Protein AF-A0A2C9CTG4-F1 (afdb_monomer_lite)

Structure (mmCIF, N/CA/C/O backbone):
data_AF-A0A2C9CTG4-F1
#
_entry.id   AF-A0A2C9CTG4-F1
#
loop_
_atom_site.group_PDB
_atom_site.id
_atom_site.type_symbol
_atom_site.label_atom_id
_atom_site.label_alt_id
_atom_site.label_comp_id
_atom_site.label_asym_id
_atom_site.label_entity_id
_atom_site.label_seq_id
_atom_site.pdbx_PDB_ins_code
_atom_site.Cartn_x
_atom_site.Cartn_y
_atom_site.Cartn_z
_atom_site.occupancy
_atom_site.B_iso_or_equiv
_atom_site.auth_seq_id
_atom_site.auth_comp_id
_atom_site.auth_asym_id
_atom_site.auth_atom_id
_atom_site.pdbx_PDB_model_num
ATOM 1 N N . MET A 1 1 ? -47.496 6.057 31.113 1.00 40.41 1 MET A N 1
ATOM 2 C CA . MET A 1 1 ? -46.138 5.799 31.647 1.00 40.41 1 MET A CA 1
ATOM 3 C C . MET A 1 1 ? -45.351 7.096 31.552 1.00 40.41 1 MET A C 1
ATOM 5 O O . MET A 1 1 ? -45.322 7.675 30.476 1.00 40.41 1 MET A O 1
ATOM 9 N N . SER A 1 2 ? -44.813 7.614 32.658 1.00 33.25 2 SER A N 1
ATOM 10 C CA . SER A 1 2 ? -44.118 8.910 32.681 1.00 33.25 2 SER A CA 1
ATOM 11 C C . SER A 1 2 ? -42.646 8.763 32.295 1.00 33.25 2 SER A C 1
ATOM 13 O O . SER A 1 2 ? -41.906 8.052 32.975 1.00 33.25 2 SER A O 1
ATOM 15 N N . LEU A 1 3 ? -42.213 9.478 31.256 1.00 40.66 3 LEU A N 1
ATOM 16 C CA . LEU A 1 3 ? -40.798 9.606 30.904 1.00 40.66 3 LEU A CA 1
ATOM 17 C C . LEU A 1 3 ? -40.049 10.313 32.045 1.00 40.66 3 LEU A C 1
ATOM 19 O O . LEU A 1 3 ? -40.333 11.468 32.363 1.00 40.66 3 LEU A O 1
ATOM 23 N N . LEU A 1 4 ? -39.099 9.617 32.673 1.00 35.50 4 LEU A N 1
ATOM 24 C CA . LEU A 1 4 ? -38.221 10.208 33.682 1.00 35.50 4 LEU A CA 1
ATOM 25 C C . LEU A 1 4 ? -37.173 11.097 32.991 1.00 35.50 4 LEU A C 1
ATOM 27 O O . LEU A 1 4 ? -36.442 10.606 32.128 1.00 35.50 4 LEU A O 1
ATOM 31 N N . PRO A 1 5 ? -37.039 12.382 33.366 1.00 46.50 5 PRO A N 1
ATOM 32 C CA . PRO A 1 5 ? -36.045 13.251 32.757 1.00 46.50 5 PRO A CA 1
ATOM 33 C C . PRO A 1 5 ? -34.638 12.833 33.197 1.00 46.50 5 PRO A C 1
ATOM 35 O O . PRO A 1 5 ? -34.309 12.875 34.387 1.00 46.50 5 PRO A O 1
ATOM 38 N N . TRP A 1 6 ? -33.792 12.480 32.225 1.00 39.22 6 TRP A N 1
ATOM 39 C CA . TRP A 1 6 ? -32.362 12.223 32.412 1.00 39.22 6 TRP A CA 1
ATOM 40 C C . TRP A 1 6 ? -31.655 13.481 32.943 1.00 39.22 6 TRP A C 1
ATOM 42 O O . TRP A 1 6 ? -31.149 14.325 32.201 1.00 39.22 6 TRP A O 1
ATOM 52 N N . ARG A 1 7 ? -31.625 13.626 34.272 1.00 39.03 7 ARG A N 1
ATOM 53 C CA . ARG A 1 7 ? -30.892 14.700 34.943 1.00 39.03 7 ARG A CA 1
ATOM 54 C C . ARG A 1 7 ? -29.397 14.506 34.717 1.00 39.03 7 ARG A C 1
ATOM 56 O O . ARG A 1 7 ? -28.768 13.689 35.389 1.00 39.03 7 ARG A O 1
ATOM 63 N N . TRP A 1 8 ? -28.821 15.340 33.853 1.00 38.59 8 TRP A N 1
ATOM 64 C CA . TRP A 1 8 ? -27.383 15.590 33.817 1.00 38.59 8 TRP A CA 1
ATOM 65 C C . TRP A 1 8 ? -26.905 15.927 35.236 1.00 38.59 8 TRP A C 1
ATOM 67 O O . TRP A 1 8 ? -27.147 17.026 35.747 1.00 38.59 8 TRP A O 1
ATOM 77 N N . LYS A 1 9 ? -26.234 14.978 35.901 1.00 42.28 9 LYS A N 1
ATOM 78 C CA . LYS A 1 9 ? -25.561 15.247 37.175 1.00 42.28 9 LYS A CA 1
ATOM 79 C C . LYS A 1 9 ? -24.515 16.322 36.895 1.00 42.28 9 LYS A C 1
ATOM 81 O O . LYS A 1 9 ? -23.554 16.057 36.175 1.00 42.28 9 LYS A O 1
ATOM 86 N N . LYS A 1 10 ? -24.708 17.531 37.445 1.00 44.84 10 LYS A N 1
ATOM 87 C CA . LYS A 1 10 ? -23.722 18.624 37.389 1.00 44.84 10 LYS A CA 1
ATOM 88 C C . LYS A 1 10 ? -22.350 18.037 37.727 1.00 44.84 10 LYS A C 1
ATOM 90 O O . LYS A 1 10 ? -22.152 17.609 38.865 1.00 44.84 10 LYS A O 1
ATOM 95 N N . ARG A 1 11 ? -21.432 17.995 36.748 1.00 48.69 11 ARG A N 1
ATOM 96 C CA . ARG A 1 11 ? -20.043 17.568 36.976 1.00 48.69 11 ARG A CA 1
ATOM 97 C C . ARG A 1 11 ? -19.527 18.363 38.175 1.00 48.69 11 ARG A C 1
ATOM 99 O O . ARG A 1 11 ? -19.516 19.595 38.127 1.00 48.69 11 ARG A O 1
ATOM 106 N N . ARG A 1 12 ? -19.146 17.675 39.260 1.00 49.97 12 ARG A N 1
ATOM 107 C CA . ARG A 1 12 ? -18.411 18.319 40.355 1.00 49.97 12 ARG A CA 1
ATOM 108 C C . ARG A 1 12 ? -17.202 18.999 39.714 1.00 49.97 12 ARG A C 1
ATOM 110 O O . ARG A 1 12 ? -16.511 18.364 38.920 1.00 49.97 12 ARG A O 1
ATOM 117 N N . LYS A 1 13 ? -16.967 20.275 40.031 1.00 46.38 13 LYS A N 1
ATOM 118 C CA . LYS A 1 13 ? -15.701 20.932 39.696 1.00 46.38 13 LYS A CA 1
ATOM 119 C C . LYS A 1 13 ? -14.614 20.200 40.479 1.00 46.38 13 LYS A C 1
ATOM 121 O O . LYS A 1 13 ? -14.443 20.457 41.667 1.00 46.38 13 LYS A O 1
ATOM 126 N N . ILE A 1 14 ? -13.958 19.243 39.830 1.00 61.31 14 ILE A N 1
ATOM 127 C CA . ILE A 1 14 ? -12.713 18.661 40.322 1.00 61.31 14 ILE A CA 1
ATOM 128 C C . ILE A 1 14 ? -11.736 19.837 40.390 1.00 61.31 14 ILE A C 1
ATOM 130 O O . ILE A 1 14 ? -11.617 20.587 39.416 1.00 61.31 14 ILE A O 1
ATOM 134 N N . ALA A 1 15 ? -11.140 20.073 41.559 1.00 65.50 15 ALA A N 1
ATOM 135 C CA . ALA A 1 15 ? -10.095 21.083 41.679 1.00 65.50 15 ALA A CA 1
ATOM 136 C C . ALA A 1 15 ? -8.967 20.706 40.704 1.00 65.50 15 ALA A C 1
ATOM 138 O O . ALA A 1 15 ? -8.673 19.515 40.602 1.00 65.50 15 ALA A O 1
ATOM 139 N N . PRO A 1 16 ? -8.377 21.659 39.960 1.00 64.38 16 PRO A N 1
ATOM 140 C CA . PRO A 1 16 ? -7.295 21.329 39.043 1.00 64.38 16 PRO A CA 1
ATOM 141 C C . PRO A 1 16 ? -6.195 20.616 39.830 1.00 64.38 16 PRO A C 1
ATOM 143 O O . PRO A 1 16 ? -5.736 21.137 40.850 1.00 64.38 16 PRO A O 1
ATOM 146 N N . GLU A 1 17 ? -5.819 19.417 39.385 1.00 63.41 17 GLU A N 1
ATOM 147 C CA . GLU A 1 17 ? -4.701 18.700 39.989 1.00 63.41 17 GLU A CA 1
ATOM 148 C C . GLU A 1 17 ? -3.458 19.599 39.948 1.00 63.41 17 GLU A C 1
ATOM 150 O O . GLU A 1 17 ? -3.267 20.334 38.968 1.00 63.41 17 GLU A O 1
ATOM 155 N N . PRO A 1 18 ? -2.628 19.599 41.006 1.00 67.44 18 PRO A N 1
ATOM 156 C CA . PRO A 1 18 ? -1.408 20.386 41.008 1.00 67.44 18 PRO A CA 1
ATOM 157 C C . PRO A 1 18 ? -0.566 19.959 39.807 1.00 67.44 18 PRO A C 1
ATOM 159 O O . PRO A 1 18 ? -0.200 18.791 39.686 1.00 67.44 18 PRO A O 1
ATOM 162 N N . VAL A 1 19 ? -0.281 20.904 38.907 1.00 62.91 19 VAL A N 1
ATOM 163 C CA . VAL A 1 19 ? 0.524 20.638 37.714 1.00 62.91 19 VAL A CA 1
ATOM 164 C C . VAL A 1 19 ? 1.928 20.276 38.180 1.00 62.91 19 VAL A C 1
ATOM 166 O O . VAL A 1 19 ? 2.733 21.155 38.490 1.00 62.91 19 VAL A O 1
ATOM 169 N N . ILE A 1 20 ? 2.208 18.974 38.245 1.00 59.56 20 ILE A N 1
ATOM 170 C CA . ILE A 1 20 ? 3.544 18.444 38.491 1.00 59.56 20 ILE A CA 1
ATOM 171 C C . ILE A 1 20 ? 4.404 18.935 37.330 1.00 59.56 20 ILE A C 1
ATOM 173 O O . ILE A 1 20 ? 4.297 18.439 36.207 1.00 59.56 20 ILE A O 1
ATOM 177 N N . GLN A 1 21 ? 5.220 19.957 37.585 1.00 64.69 21 GLN A N 1
ATOM 178 C CA . GLN A 1 21 ? 6.187 20.427 36.607 1.00 64.69 21 GLN A CA 1
ATOM 179 C C . GLN A 1 21 ? 7.148 19.272 36.338 1.00 64.69 21 GLN A C 1
ATOM 181 O O . GLN A 1 21 ? 7.875 18.840 37.233 1.00 64.69 21 GLN A O 1
ATOM 186 N N . ALA A 1 22 ? 7.118 18.748 35.111 1.00 69.00 22 ALA A N 1
ATOM 187 C CA . ALA A 1 22 ? 8.096 17.764 34.681 1.00 69.00 22 ALA A CA 1
ATOM 188 C C . ALA A 1 22 ? 9.504 18.350 34.897 1.00 69.00 22 ALA A C 1
ATOM 190 O O . ALA A 1 22 ? 9.705 19.536 34.607 1.00 69.00 22 ALA A O 1
ATOM 191 N N . PRO A 1 23 ? 10.468 17.564 35.412 1.00 80.50 23 PRO A N 1
ATOM 192 C CA . PRO A 1 23 ? 11.815 18.062 35.653 1.00 80.50 23 PRO A CA 1
ATOM 193 C C . PRO A 1 23 ? 12.396 18.639 34.360 1.00 80.50 23 PRO A C 1
ATOM 195 O O . PRO A 1 23 ? 12.189 18.089 33.276 1.00 80.50 23 PRO A O 1
ATOM 198 N N . ALA A 1 24 ? 13.114 19.756 34.474 1.00 83.00 24 ALA A N 1
ATOM 199 C CA . ALA A 1 24 ? 13.722 20.428 33.333 1.00 83.00 24 ALA A CA 1
ATOM 200 C C . ALA A 1 24 ? 14.841 19.556 32.736 1.00 83.00 24 ALA A C 1
ATOM 202 O O . ALA A 1 24 ? 15.991 19.613 33.166 1.00 83.00 24 ALA A O 1
ATOM 203 N N . VAL A 1 25 ? 14.491 18.725 31.752 1.00 85.25 25 VAL A N 1
ATOM 204 C CA . VAL A 1 25 ? 15.453 17.925 30.987 1.00 85.25 25 VAL A CA 1
ATOM 205 C C . VAL A 1 25 ? 16.259 18.856 30.084 1.00 85.25 25 VAL A C 1
ATOM 207 O O . VAL A 1 25 ? 15.682 19.659 29.348 1.00 85.25 25 VAL A O 1
ATOM 210 N N . ASP A 1 26 ? 17.585 18.717 30.110 1.00 93.25 26 ASP A N 1
ATOM 211 C CA . ASP A 1 26 ? 18.496 19.417 29.202 1.00 93.25 26 ASP A CA 1
ATOM 212 C C . ASP A 1 26 ? 18.042 19.221 27.732 1.00 93.25 26 ASP A C 1
ATOM 214 O O . ASP A 1 26 ? 17.893 18.075 27.280 1.00 93.25 26 ASP A O 1
ATOM 218 N N . PRO A 1 27 ? 17.818 20.306 26.961 1.00 90.12 27 PRO A N 1
ATOM 219 C CA . PRO A 1 27 ? 17.415 20.230 25.559 1.00 90.12 27 PRO A CA 1
ATOM 220 C C . PRO A 1 27 ? 18.312 19.354 24.671 1.00 90.12 27 PRO A C 1
ATOM 222 O O . PRO A 1 27 ? 17.805 18.753 23.717 1.00 90.12 27 PRO A O 1
ATOM 225 N N . GLU A 1 28 ? 19.611 19.257 24.966 1.00 90.12 28 GLU A N 1
ATOM 226 C CA . GLU A 1 28 ? 20.570 18.430 24.227 1.00 90.12 28 GLU A CA 1
ATOM 227 C C . GLU A 1 28 ? 20.458 16.948 24.617 1.00 90.12 28 GLU A C 1
ATOM 229 O O . GLU A 1 28 ? 20.474 16.091 23.730 1.00 90.12 28 GLU A O 1
ATOM 234 N N . ILE A 1 29 ? 20.215 16.621 25.893 1.00 91.44 29 ILE A N 1
ATOM 235 C CA . ILE A 1 29 ? 19.867 15.248 26.312 1.00 91.44 29 ILE A CA 1
ATOM 236 C C . ILE A 1 29 ? 18.569 14.818 25.616 1.00 91.44 29 ILE A C 1
ATOM 238 O O . ILE A 1 29 ? 18.544 13.804 24.915 1.00 91.44 29 ILE A O 1
ATOM 242 N N . ALA A 1 30 ? 17.522 15.646 25.680 1.00 82.38 30 ALA A N 1
ATOM 243 C CA . ALA A 1 30 ? 16.253 15.384 25.002 1.00 82.38 30 ALA A CA 1
ATOM 244 C C . ALA A 1 30 ? 16.404 15.272 23.468 1.00 82.38 30 ALA A C 1
ATOM 246 O O . ALA A 1 30 ? 15.653 14.551 22.806 1.00 82.38 30 ALA A O 1
ATOM 247 N N . ARG A 1 31 ? 17.372 15.971 22.860 1.00 87.44 31 ARG A N 1
ATOM 248 C CA . ARG A 1 31 ? 17.711 15.821 21.435 1.00 87.44 31 ARG A CA 1
ATOM 249 C C . ARG A 1 31 ? 18.389 14.481 21.156 1.00 87.44 31 ARG A C 1
ATOM 251 O O . ARG A 1 31 ? 17.956 13.799 20.227 1.00 87.44 31 ARG A O 1
ATOM 258 N N . ARG A 1 32 ? 19.393 14.093 21.946 1.00 92.62 32 ARG A N 1
ATOM 259 C CA . ARG A 1 32 ? 20.107 12.813 21.811 1.00 92.62 32 ARG A CA 1
ATOM 260 C C . ARG A 1 32 ? 19.168 11.629 21.989 1.00 92.62 32 ARG A C 1
ATOM 262 O O . ARG A 1 32 ? 19.151 10.752 21.133 1.00 92.62 32 ARG A O 1
ATOM 269 N N . GLU A 1 33 ? 18.306 11.651 23.003 1.00 91.19 33 GLU A N 1
ATOM 270 C CA . GLU A 1 33 ? 17.284 10.619 23.211 1.00 91.19 33 GLU A CA 1
ATOM 271 C C . GLU A 1 33 ? 16.312 10.505 22.031 1.00 91.19 33 GLU A C 1
ATOM 273 O O . GLU A 1 33 ? 15.978 9.396 21.612 1.00 91.19 33 GLU A O 1
ATOM 278 N N . ARG A 1 34 ? 15.869 11.631 21.450 1.00 84.56 34 ARG A N 1
ATOM 279 C CA . ARG A 1 34 ? 15.022 11.615 20.243 1.00 84.56 34 ARG A CA 1
ATOM 280 C C . ARG A 1 34 ? 15.745 11.013 19.037 1.00 84.56 34 ARG A C 1
ATOM 282 O O . ARG A 1 34 ? 15.106 10.294 18.272 1.00 84.56 34 ARG A O 1
ATOM 289 N N . ILE A 1 35 ? 17.042 11.281 18.866 1.00 86.44 35 ILE A N 1
ATOM 290 C CA . ILE A 1 35 ? 17.853 10.696 17.786 1.00 86.44 35 ILE A CA 1
ATOM 291 C C . ILE A 1 35 ? 18.054 9.196 18.026 1.00 86.44 35 ILE A C 1
ATOM 293 O O . ILE A 1 35 ? 17.728 8.409 17.144 1.00 86.44 35 ILE A O 1
ATOM 297 N N . ALA A 1 36 ? 18.485 8.782 19.220 1.00 90.62 36 ALA A N 1
ATOM 298 C CA . ALA A 1 36 ? 18.674 7.374 19.573 1.00 90.62 36 ALA A CA 1
ATOM 299 C C . ALA A 1 36 ? 17.373 6.568 19.421 1.00 90.62 36 ALA A C 1
ATOM 301 O O . ALA A 1 36 ? 17.355 5.519 18.781 1.00 90.62 36 ALA A O 1
ATOM 302 N N . ARG A 1 37 ? 16.247 7.104 19.912 1.00 86.94 37 ARG A N 1
ATOM 303 C CA . ARG A 1 37 ? 14.919 6.497 19.744 1.00 86.94 37 ARG A CA 1
ATOM 304 C C . ARG A 1 37 ? 14.486 6.455 18.280 1.00 86.94 37 ARG A C 1
ATOM 306 O O . ARG A 1 37 ? 13.782 5.529 17.890 1.00 86.94 37 ARG A O 1
ATOM 313 N N . ARG A 1 38 ? 14.868 7.436 17.456 1.00 82.12 38 ARG A N 1
ATOM 314 C CA . ARG A 1 38 ? 14.612 7.399 16.011 1.00 82.12 38 ARG A CA 1
ATOM 315 C C . ARG A 1 38 ? 15.431 6.298 15.336 1.00 82.12 38 ARG A C 1
ATOM 317 O O . ARG A 1 38 ? 14.825 5.511 14.625 1.00 82.12 38 ARG A O 1
ATOM 324 N N . LEU A 1 39 ? 16.731 6.205 15.614 1.00 84.44 39 LEU A N 1
ATOM 325 C CA . LEU A 1 39 ? 17.617 5.177 15.057 1.00 84.44 39 LEU A CA 1
ATOM 326 C C . LEU A 1 39 ? 17.165 3.767 15.455 1.00 84.44 39 LEU A C 1
ATOM 328 O O . LEU A 1 39 ? 16.978 2.933 14.581 1.00 84.44 39 LEU A O 1
ATOM 332 N N . ALA A 1 40 ? 16.853 3.526 16.732 1.00 87.69 40 ALA A N 1
ATOM 333 C CA . ALA A 1 40 ? 16.296 2.247 17.182 1.00 87.69 40 ALA A CA 1
ATOM 334 C C . ALA A 1 40 ? 14.959 1.909 16.489 1.00 87.69 40 ALA A C 1
ATOM 336 O O . ALA A 1 40 ? 14.705 0.760 16.139 1.00 87.69 40 ALA A O 1
ATOM 337 N N . ASN A 1 41 ? 14.110 2.913 16.237 1.00 81.75 41 ASN A N 1
ATOM 338 C CA . ASN A 1 41 ? 12.875 2.737 15.468 1.00 81.75 41 ASN A CA 1
ATOM 339 C C . ASN A 1 41 ? 13.102 2.598 13.953 1.00 81.75 41 ASN A C 1
ATOM 341 O O . ASN A 1 41 ? 12.150 2.224 13.268 1.00 81.75 41 ASN A O 1
ATOM 345 N N . ASP A 1 42 ? 14.224 3.068 13.396 1.00 82.88 42 ASP A N 1
ATOM 346 C CA . ASP A 1 42 ? 14.602 2.918 11.979 1.00 82.88 42 ASP A CA 1
ATOM 347 C C . ASP A 1 42 ? 15.180 1.504 11.775 1.00 82.88 42 ASP A C 1
ATOM 349 O O . ASP A 1 42 ? 14.772 0.816 10.848 1.00 82.88 42 ASP A O 1
ATOM 353 N N . GLU A 1 43 ? 16.000 1.017 12.710 1.00 87.50 43 GLU A N 1
ATOM 354 C CA . GLU A 1 43 ? 16.532 -0.352 12.717 1.00 87.50 43 GLU A CA 1
ATOM 355 C C . GLU A 1 43 ? 15.422 -1.396 12.914 1.00 87.50 43 GLU A C 1
ATOM 357 O O . GLU A 1 43 ? 15.237 -2.274 12.079 1.00 87.50 43 GLU A O 1
ATOM 362 N N . ALA A 1 44 ? 14.546 -1.216 13.910 1.00 84.44 44 ALA A N 1
ATOM 363 C CA . ALA A 1 44 ? 13.339 -2.039 14.071 1.00 84.44 44 ALA A CA 1
ATOM 364 C C . ALA A 1 44 ? 12.284 -1.841 12.953 1.00 84.44 44 ALA A C 1
ATOM 366 O O . ALA A 1 44 ? 11.201 -2.427 13.017 1.00 84.44 44 ALA A O 1
ATOM 367 N N . ALA A 1 45 ? 12.561 -0.978 11.967 1.00 87.06 45 ALA A N 1
ATOM 368 C CA . ALA A 1 45 ? 11.773 -0.817 10.746 1.00 87.06 45 ALA A CA 1
ATOM 369 C C . ALA A 1 45 ? 12.437 -1.417 9.495 1.00 87.06 45 ALA A C 1
ATOM 371 O O . ALA A 1 45 ? 11.844 -1.347 8.416 1.00 87.06 45 ALA A O 1
ATOM 372 N N . ARG A 1 46 ? 13.638 -1.992 9.639 1.00 89.69 46 ARG A N 1
ATOM 373 C CA . ARG A 1 46 ? 14.309 -2.825 8.633 1.00 89.69 46 ARG A CA 1
ATOM 374 C C . ARG A 1 46 ? 13.988 -4.307 8.770 1.00 89.69 46 ARG A C 1
ATOM 376 O O . ARG A 1 46 ? 14.231 -5.037 7.830 1.00 89.69 46 ARG A O 1
ATOM 383 N N . ASP A 1 47 ? 13.429 -4.741 9.894 1.00 92.94 47 ASP A N 1
ATOM 384 C CA . ASP A 1 47 ? 12.991 -6.123 10.108 1.00 92.94 47 ASP A CA 1
ATOM 385 C C . ASP A 1 47 ? 11.894 -6.523 9.089 1.00 92.94 47 ASP A C 1
ATOM 387 O O . ASP A 1 47 ? 10.764 -6.020 9.182 1.00 92.94 47 ASP A O 1
ATOM 391 N N . PRO A 1 48 ? 12.195 -7.393 8.103 1.00 94.69 48 PRO A N 1
ATOM 392 C CA . PRO A 1 48 ? 11.244 -7.801 7.073 1.00 94.69 48 PRO A CA 1
ATOM 393 C C . PRO A 1 48 ? 10.272 -8.882 7.565 1.00 94.69 48 PRO A C 1
ATOM 395 O O . PRO A 1 48 ? 9.226 -9.064 6.943 1.00 94.69 48 PRO A O 1
ATOM 398 N N . SER A 1 49 ? 10.525 -9.525 8.716 1.00 95.56 49 SER A N 1
ATOM 399 C CA . SER A 1 49 ? 9.669 -10.591 9.272 1.00 95.56 49 SER A CA 1
ATOM 400 C C . SER A 1 49 ? 8.260 -10.118 9.649 1.00 95.56 49 SER A C 1
ATOM 402 O O . SER A 1 49 ? 7.378 -10.902 9.987 1.00 95.56 49 SER A O 1
ATOM 404 N N . MET A 1 50 ? 8.007 -8.808 9.569 1.00 94.62 50 MET A N 1
ATOM 405 C CA . MET A 1 50 ? 6.678 -8.229 9.719 1.00 94.62 50 MET A CA 1
ATOM 406 C C . MET A 1 50 ? 5.794 -8.313 8.455 1.00 94.62 50 MET A C 1
ATOM 408 O O . MET A 1 50 ? 4.632 -7.875 8.529 1.00 94.62 50 MET A O 1
ATOM 412 N N . LEU A 1 51 ? 6.341 -8.801 7.333 1.00 97.62 51 LEU A N 1
ATOM 413 C CA . LEU A 1 51 ? 5.672 -9.071 6.059 1.00 97.62 51 LEU A CA 1
ATOM 414 C C . LEU A 1 51 ? 5.551 -10.584 5.830 1.00 97.62 51 LEU A C 1
ATOM 416 O O . LEU A 1 51 ? 6.520 -11.320 6.000 1.00 97.62 51 LEU A O 1
ATOM 420 N N . LEU A 1 52 ? 4.377 -11.013 5.367 1.00 97.88 52 LEU A N 1
ATOM 421 C CA . LEU A 1 52 ? 4.159 -12.364 4.855 1.00 97.88 52 LEU A CA 1
ATOM 422 C C . LEU A 1 52 ? 4.783 -12.509 3.462 1.00 97.88 52 LEU A C 1
ATOM 424 O O . LEU A 1 52 ? 4.766 -11.550 2.687 1.00 97.88 52 LEU A O 1
ATOM 428 N N . THR A 1 53 ? 5.274 -13.704 3.148 1.00 98.12 53 THR A N 1
ATOM 429 C CA . THR A 1 53 ? 5.840 -14.108 1.850 1.00 98.12 53 THR A CA 1
ATOM 430 C C . THR A 1 53 ? 5.266 -15.464 1.423 1.00 98.12 53 THR A C 1
ATOM 432 O O . THR A 1 53 ? 4.506 -16.076 2.174 1.00 98.12 53 THR A O 1
ATOM 435 N N . THR A 1 54 ? 5.623 -15.919 0.227 1.00 96.88 54 THR A N 1
ATOM 436 C CA . THR A 1 54 ? 5.368 -17.278 -0.281 1.00 96.88 54 THR A CA 1
ATOM 437 C C . THR A 1 54 ? 6.684 -17.933 -0.697 1.00 96.88 54 THR A C 1
ATOM 439 O O . THR A 1 54 ? 7.617 -17.206 -1.041 1.00 96.88 54 THR A O 1
ATOM 442 N N . ASP A 1 55 ? 6.754 -19.263 -0.716 1.00 95.12 55 ASP A N 1
ATOM 443 C CA . ASP A 1 55 ? 7.893 -20.006 -1.288 1.00 95.12 55 ASP A CA 1
ATOM 444 C C . ASP A 1 55 ? 7.877 -19.938 -2.825 1.00 95.12 55 ASP A C 1
ATOM 446 O O . ASP A 1 55 ? 8.919 -19.818 -3.471 1.00 95.12 55 ASP A O 1
ATOM 450 N N . ALA A 1 56 ? 6.686 -19.990 -3.430 1.00 93.88 56 ALA A N 1
ATOM 451 C CA . ALA A 1 56 ? 6.524 -20.053 -4.880 1.00 93.88 56 ALA A CA 1
ATOM 452 C C . ALA A 1 56 ? 6.776 -18.715 -5.606 1.00 93.88 56 ALA A C 1
ATOM 454 O O . ALA A 1 56 ? 7.113 -18.721 -6.792 1.00 93.88 56 ALA A O 1
ATOM 455 N N . TYR A 1 57 ? 6.604 -17.568 -4.930 1.00 95.75 57 TYR A N 1
ATOM 456 C CA . TYR A 1 57 ? 6.635 -16.242 -5.565 1.00 95.75 57 TYR A CA 1
ATOM 457 C C . TYR A 1 57 ? 7.312 -15.159 -4.697 1.00 95.75 57 TYR A C 1
ATOM 459 O O . TYR A 1 57 ? 7.101 -15.121 -3.484 1.00 95.75 57 TYR A O 1
ATOM 467 N N . PRO A 1 58 ? 8.046 -14.195 -5.295 1.00 95.50 58 PRO A N 1
ATOM 468 C CA . PRO A 1 58 ? 8.755 -13.126 -4.576 1.00 95.50 58 PRO A CA 1
ATOM 469 C C . PRO A 1 58 ? 7.828 -11.948 -4.203 1.00 95.50 58 PRO A C 1
ATOM 471 O O . PRO A 1 58 ? 8.094 -10.785 -4.534 1.00 95.50 58 PRO A O 1
ATOM 474 N N . ILE A 1 59 ? 6.698 -12.254 -3.560 1.00 97.62 59 ILE A N 1
ATOM 475 C CA . ILE A 1 59 ? 5.649 -11.299 -3.178 1.00 97.62 59 ILE A CA 1
ATOM 476 C C . ILE A 1 59 ? 5.671 -11.059 -1.667 1.00 97.62 59 ILE A C 1
ATOM 478 O O . ILE A 1 59 ? 5.790 -12.000 -0.891 1.00 97.62 59 ILE A O 1
ATOM 482 N N . TYR A 1 60 ? 5.504 -9.807 -1.231 1.00 98.31 60 TYR A N 1
ATOM 483 C CA . TYR A 1 60 ? 5.590 -9.468 0.195 1.00 98.31 60 TYR A CA 1
ATOM 484 C C . TYR A 1 60 ? 4.377 -8.662 0.651 1.00 98.31 60 TYR A C 1
ATOM 486 O O . TYR A 1 60 ? 4.147 -7.544 0.192 1.00 98.31 60 TYR A O 1
ATOM 494 N N . TYR A 1 61 ? 3.594 -9.199 1.584 1.00 98.50 61 TYR A N 1
ATOM 495 C CA . TYR A 1 61 ? 2.379 -8.562 2.092 1.00 98.50 61 TYR A CA 1
ATOM 496 C C . TYR A 1 61 ? 2.543 -8.139 3.550 1.00 98.50 61 TYR A C 1
ATOM 498 O O . TYR A 1 61 ? 2.620 -8.973 4.446 1.00 98.50 61 TYR A O 1
ATOM 506 N N . LEU A 1 62 ? 2.508 -6.832 3.824 1.00 98.06 62 LEU A N 1
ATOM 507 C CA . LEU A 1 62 ? 2.396 -6.322 5.192 1.00 98.06 62 LEU A CA 1
ATOM 508 C C . LEU A 1 62 ? 0.938 -6.433 5.686 1.00 98.06 62 LEU A C 1
ATOM 510 O O . LEU A 1 62 ? 0.084 -5.675 5.201 1.00 98.06 62 LEU A O 1
ATOM 514 N N . PRO A 1 63 ? 0.629 -7.243 6.719 1.00 97.56 63 PRO A N 1
ATOM 515 C CA . PRO A 1 63 ? -0.743 -7.396 7.185 1.00 97.56 63 PRO A CA 1
ATOM 516 C C . PRO A 1 63 ? -1.212 -6.200 8.022 1.00 97.56 63 PRO A C 1
ATOM 518 O O . PRO A 1 63 ? -0.539 -5.757 8.960 1.00 97.56 63 PRO A O 1
ATOM 521 N N . ILE A 1 64 ? -2.418 -5.708 7.720 1.00 97.25 64 ILE A N 1
ATOM 522 C CA . ILE A 1 64 ? -3.124 -4.690 8.513 1.00 97.25 64 ILE A CA 1
ATOM 523 C C . ILE A 1 64 ? -4.487 -5.245 8.945 1.00 97.25 64 ILE A C 1
ATOM 525 O O . ILE A 1 64 ? -5.292 -5.726 8.144 1.00 97.25 64 ILE A O 1
ATOM 529 N N . THR A 1 65 ? -4.754 -5.170 10.249 1.00 95.81 65 THR A N 1
ATOM 530 C CA . THR A 1 65 ? -5.996 -5.645 10.871 1.00 95.81 65 THR A CA 1
ATOM 531 C C . THR A 1 65 ? -7.230 -4.989 10.251 1.00 95.81 65 THR A C 1
ATOM 533 O O . THR A 1 65 ? -7.286 -3.772 10.049 1.00 95.81 65 THR A O 1
ATOM 536 N N . LYS A 1 66 ? -8.258 -5.812 10.005 1.00 95.00 66 LYS A N 1
ATOM 537 C CA . LYS A 1 66 ? -9.546 -5.422 9.400 1.00 95.00 66 LYS A CA 1
ATOM 538 C C . LYS A 1 66 ? -9.469 -4.930 7.941 1.00 95.00 66 LYS A C 1
ATOM 540 O O . LYS A 1 66 ? -10.504 -4.528 7.407 1.00 95.00 66 LYS A O 1
ATOM 545 N N . CYS A 1 67 ? -8.319 -5.052 7.272 1.00 97.06 67 CYS A N 1
ATOM 546 C CA . CYS A 1 67 ? -8.112 -4.676 5.866 1.00 97.06 67 CYS A CA 1
ATOM 547 C C . CYS A 1 67 ? -7.958 -5.907 4.947 1.00 97.06 67 CYS A C 1
ATOM 549 O O . CYS A 1 67 ? -7.038 -5.982 4.144 1.00 97.06 67 CYS A O 1
ATOM 551 N N . GLY A 1 68 ? -8.828 -6.913 5.103 1.00 95.44 68 GLY A N 1
ATOM 552 C CA . GLY A 1 68 ? -8.801 -8.136 4.281 1.00 95.44 68 GLY A CA 1
ATOM 553 C C . GLY A 1 68 ? -7.784 -9.207 4.702 1.00 95.44 68 GLY A C 1
ATOM 554 O O . GLY A 1 68 ? -7.666 -10.219 4.022 1.00 95.44 68 GLY A O 1
ATOM 555 N N . CYS A 1 69 ? -7.092 -9.042 5.835 1.00 95.00 69 CYS A N 1
ATOM 556 C CA . CYS A 1 69 ? -5.991 -9.920 6.251 1.00 95.00 69 CYS A CA 1
ATOM 557 C C . CYS A 1 69 ? -6.326 -11.426 6.343 1.00 95.00 69 CYS A C 1
ATOM 559 O O . CYS A 1 69 ? -5.473 -12.230 5.999 1.00 95.00 69 CYS A O 1
ATOM 561 N N . THR A 1 70 ? -7.541 -11.833 6.749 1.00 94.38 70 THR A N 1
ATOM 562 C CA . THR A 1 70 ? -7.963 -13.256 6.706 1.00 94.38 70 THR A CA 1
ATOM 563 C C . THR A 1 70 ? -7.958 -13.807 5.279 1.00 94.38 70 THR A C 1
ATOM 565 O O . THR A 1 70 ? -7.442 -14.891 5.046 1.00 94.38 70 THR A O 1
ATOM 568 N N . PHE A 1 71 ? -8.502 -13.055 4.318 1.00 96.38 71 PHE A N 1
ATOM 569 C CA . PHE A 1 71 ? -8.553 -13.469 2.915 1.00 96.38 71 PHE A CA 1
ATOM 570 C C . PHE A 1 71 ? -7.140 -13.549 2.319 1.00 96.38 71 PHE A C 1
ATOM 572 O O . PHE A 1 71 ? -6.796 -14.544 1.698 1.00 96.38 71 PHE A O 1
ATOM 579 N N . LEU A 1 72 ? -6.294 -12.546 2.574 1.00 97.50 72 LEU A N 1
ATOM 580 C CA . LEU A 1 72 ? -4.931 -12.509 2.028 1.00 97.50 72 LEU A CA 1
ATOM 581 C C . LEU A 1 72 ? -4.005 -13.569 2.630 1.00 97.50 72 LEU A C 1
ATOM 583 O O . LEU A 1 72 ? -3.168 -14.097 1.913 1.00 97.50 72 LEU A O 1
ATOM 587 N N . LYS A 1 73 ? -4.179 -13.934 3.904 1.00 97.12 73 LYS A N 1
ATOM 588 C CA . LYS A 1 73 ? -3.467 -15.076 4.494 1.00 97.12 73 LYS A CA 1
ATOM 589 C C . LYS A 1 73 ? -3.852 -16.400 3.841 1.00 97.12 73 LYS A C 1
ATOM 591 O O . LYS A 1 73 ? -2.974 -17.153 3.445 1.00 97.12 73 LYS A O 1
ATOM 596 N N . ASN A 1 74 ? -5.152 -16.651 3.673 1.00 97.31 74 ASN A N 1
ATOM 597 C CA . ASN A 1 74 ? -5.626 -17.836 2.957 1.00 97.31 74 ASN A CA 1
ATOM 598 C C . ASN A 1 74 ? -5.147 -17.853 1.495 1.00 97.31 74 ASN A C 1
ATOM 600 O O . ASN A 1 74 ? -4.811 -18.916 0.987 1.00 97.31 74 ASN A O 1
ATOM 604 N N . LEU A 1 75 ? -5.058 -16.685 0.843 1.00 97.62 75 LEU A N 1
ATOM 605 C CA . LEU A 1 75 ? -4.474 -16.555 -0.493 1.00 97.62 75 LEU A CA 1
ATOM 606 C C . LEU A 1 75 ? -2.993 -16.938 -0.504 1.00 97.62 75 LEU A C 1
ATOM 608 O O . LEU A 1 75 ? -2.619 -17.779 -1.310 1.00 97.62 75 LEU A O 1
ATOM 612 N N . PHE A 1 76 ? -2.183 -16.377 0.397 1.00 97.62 76 PHE A N 1
ATOM 613 C CA . PHE A 1 76 ? -0.754 -16.689 0.508 1.00 97.62 76 PHE A CA 1
ATOM 614 C C . PHE A 1 76 ? -0.531 -18.187 0.741 1.00 97.62 76 PHE A C 1
ATOM 616 O O . PHE A 1 76 ? 0.172 -18.818 -0.037 1.00 97.62 76 PHE A O 1
ATOM 623 N N . TYR A 1 77 ? -1.248 -18.786 1.697 1.00 97.19 77 TYR A N 1
ATOM 624 C CA . TYR A 1 77 ? -1.214 -20.235 1.901 1.00 97.19 77 TYR A CA 1
ATOM 625 C C . TYR A 1 77 ? -1.577 -21.017 0.623 1.00 97.19 77 TYR A C 1
ATOM 627 O O . TYR A 1 77 ? -0.876 -21.957 0.256 1.00 97.19 77 TYR A O 1
ATOM 635 N N . SER A 1 78 ? -2.621 -20.597 -0.105 1.00 97.00 78 SER A N 1
ATOM 636 C CA . SER A 1 78 ? -3.064 -21.259 -1.343 1.00 97.00 78 SER A CA 1
ATOM 637 C C . SER A 1 78 ? -2.136 -21.088 -2.548 1.00 97.00 78 SER A C 1
ATOM 639 O O . SER A 1 78 ? -2.241 -21.860 -3.502 1.00 97.00 78 SER A O 1
ATOM 641 N N . LEU A 1 79 ? -1.233 -20.104 -2.524 1.00 96.50 79 LEU A N 1
ATOM 642 C CA . LEU A 1 79 ? -0.216 -19.937 -3.562 1.00 96.50 79 LEU A CA 1
ATOM 643 C C . LEU A 1 79 ? 0.869 -21.014 -3.444 1.00 96.50 79 LEU A C 1
ATOM 645 O O . LEU A 1 79 ? 1.285 -21.536 -4.476 1.00 96.50 79 LEU A O 1
ATOM 649 N N . ASP A 1 80 ? 1.230 -21.402 -2.217 1.00 96.38 80 ASP A N 1
ATOM 650 C CA . ASP A 1 80 ? 2.214 -22.459 -1.944 1.00 96.38 80 ASP A CA 1
ATOM 651 C C . ASP A 1 80 ? 1.587 -23.868 -1.893 1.00 96.38 80 ASP A C 1
ATOM 653 O O . ASP A 1 80 ? 2.168 -24.831 -2.386 1.00 96.38 80 ASP A O 1
ATOM 657 N N . HIS A 1 81 ? 0.369 -24.002 -1.351 1.00 95.62 81 HIS A N 1
ATOM 658 C CA . HIS A 1 81 ? -0.273 -25.303 -1.085 1.00 95.62 81 HIS A CA 1
ATOM 659 C C . HIS A 1 81 ? -1.381 -25.681 -2.086 1.00 95.62 81 HIS A C 1
ATOM 661 O O . HIS A 1 81 ? -1.911 -26.791 -2.044 1.00 95.62 81 HIS A O 1
ATOM 667 N N . GLY A 1 82 ? -1.788 -24.764 -2.971 1.00 94.69 82 GLY A N 1
ATOM 668 C CA . GLY A 1 82 ? -2.867 -24.973 -3.948 1.00 94.69 82 GLY A CA 1
ATOM 669 C C . GLY A 1 82 ? -4.296 -24.983 -3.377 1.00 94.69 82 GLY A C 1
ATOM 670 O O . GLY A 1 82 ? -5.256 -25.051 -4.147 1.00 94.69 82 GLY A O 1
ATOM 671 N N . THR A 1 83 ? -4.470 -24.897 -2.055 1.00 94.12 83 THR A N 1
ATOM 672 C CA . THR A 1 83 ? -5.769 -24.939 -1.359 1.00 94.12 83 THR A CA 1
ATOM 673 C C . THR A 1 83 ? -5.876 -23.858 -0.280 1.00 94.12 83 THR A C 1
ATOM 675 O O . THR A 1 83 ? -4.888 -23.257 0.120 1.00 94.12 83 THR A O 1
ATOM 678 N N . GLU A 1 84 ? -7.093 -23.567 0.187 1.00 93.56 84 GLU A N 1
ATOM 679 C CA . GLU A 1 84 ? -7.308 -22.668 1.331 1.00 93.56 84 GLU A CA 1
ATOM 680 C C . GLU A 1 84 ? -6.746 -23.274 2.638 1.00 93.56 84 GLU A C 1
ATOM 682 O O . GLU A 1 84 ? -6.749 -24.495 2.800 1.00 93.56 84 GLU A O 1
ATOM 687 N N . HIS A 1 85 ? -6.286 -22.436 3.579 1.00 95.31 85 HIS A N 1
ATOM 688 C CA . HIS A 1 85 ? -5.737 -22.904 4.859 1.00 95.31 85 HIS A CA 1
ATOM 689 C C . HIS A 1 85 ? -6.807 -23.683 5.652 1.0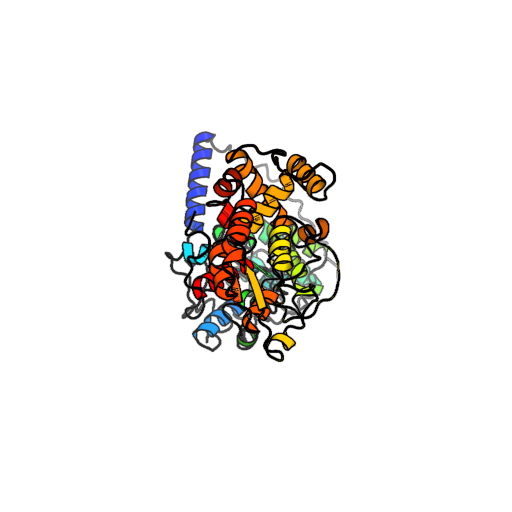0 95.31 85 HIS A C 1
ATOM 691 O O . HIS A 1 85 ? -7.935 -23.191 5.752 1.00 95.31 85 HIS A O 1
ATOM 697 N N . PRO A 1 86 ? -6.495 -24.837 6.280 1.00 93.00 86 PRO A N 1
ATOM 698 C CA . PRO A 1 86 ? -7.489 -25.666 6.978 1.00 93.00 86 PRO A CA 1
ATOM 699 C C . PRO A 1 86 ? -8.329 -24.913 8.024 1.00 93.00 86 PRO A C 1
ATOM 701 O O . PRO A 1 86 ? -9.542 -25.099 8.099 1.00 93.00 86 PRO A O 1
ATOM 704 N N . ALA A 1 87 ? -7.706 -23.999 8.776 1.00 91.06 87 ALA A N 1
ATOM 705 C CA . ALA A 1 87 ? -8.382 -23.137 9.754 1.00 91.06 87 ALA A CA 1
ATOM 706 C C . ALA A 1 87 ? -9.318 -22.066 9.142 1.00 91.06 87 ALA A C 1
ATOM 708 O O . ALA A 1 87 ? -10.113 -21.455 9.861 1.00 91.06 87 ALA A O 1
ATOM 709 N N . GLY A 1 88 ? -9.206 -21.773 7.840 1.00 90.50 88 GLY A N 1
ATOM 710 C CA . GLY A 1 88 ? -10.018 -20.803 7.096 1.00 90.50 88 GLY A CA 1
ATOM 711 C C . GLY A 1 88 ? -10.121 -19.427 7.764 1.00 90.50 88 GLY A C 1
ATOM 712 O O . GLY A 1 88 ? -9.225 -18.582 7.682 1.00 90.50 88 GLY A O 1
ATOM 713 N N . LEU A 1 89 ? -11.239 -19.173 8.452 1.00 87.19 89 LEU A N 1
ATOM 714 C CA . LEU A 1 89 ? -11.479 -17.920 9.178 1.00 87.19 89 LEU A CA 1
ATOM 715 C C . LEU A 1 89 ? -10.540 -17.707 10.384 1.00 87.19 89 LEU A C 1
ATOM 717 O O . LEU A 1 89 ? -10.304 -16.549 10.750 1.00 87.19 89 LEU A O 1
ATOM 721 N N . PHE A 1 90 ? -9.991 -18.785 10.955 1.00 87.62 90 PHE A N 1
ATOM 722 C CA . PHE A 1 90 ? -9.142 -18.804 12.155 1.00 87.62 90 PHE A CA 1
ATOM 723 C C . PHE A 1 90 ? -7.630 -18.762 11.864 1.00 87.62 90 PHE A C 1
ATOM 725 O O . PHE A 1 90 ? -6.824 -18.884 12.779 1.00 87.62 90 PHE A O 1
ATOM 732 N N . VAL A 1 91 ? -7.223 -18.466 10.623 1.00 90.25 91 VAL A N 1
ATOM 733 C CA . VAL A 1 91 ? -5.815 -18.325 10.169 1.00 90.25 91 VAL A CA 1
ATOM 734 C C . VAL A 1 91 ? -4.997 -17.187 10.853 1.00 90.25 91 VAL A C 1
ATOM 736 O O . VAL A 1 91 ? -3.965 -16.725 10.371 1.00 90.25 91 VAL A O 1
ATOM 739 N N . HIS A 1 92 ? -5.490 -16.625 11.961 1.00 84.06 92 HIS A N 1
ATOM 740 C CA . HIS A 1 92 ? -4.752 -15.714 12.859 1.00 84.06 92 HIS A CA 1
ATOM 741 C C . HIS A 1 92 ? -4.430 -16.339 14.218 1.00 84.06 92 HIS A C 1
ATOM 743 O O . HIS A 1 92 ? -3.771 -15.699 15.030 1.00 84.06 92 HIS A O 1
ATOM 749 N N . GLU A 1 93 ? -4.944 -17.537 14.469 1.00 85.44 93 GLU A N 1
ATOM 750 C CA . GLU A 1 93 ? -4.723 -18.343 15.671 1.00 85.44 93 GLU A CA 1
ATOM 751 C C . GLU A 1 93 ? -3.884 -19.576 15.301 1.00 85.44 93 GLU A C 1
ATOM 753 O O . GLU A 1 93 ? -2.977 -19.943 16.041 1.00 85.44 93 GLU A O 1
ATOM 758 N N . GLU A 1 94 ? -4.108 -20.116 14.100 1.00 85.62 94 GLU A N 1
ATOM 759 C CA . GLU A 1 94 ? -3.267 -21.109 13.428 1.00 85.62 94 GLU A CA 1
ATOM 760 C C . GLU A 1 94 ? -2.562 -20.416 12.245 1.00 85.62 94 GLU A C 1
ATOM 762 O O . GLU A 1 94 ? -3.196 -20.112 11.233 1.00 85.62 94 GLU A O 1
ATOM 767 N N . GLU A 1 95 ? -1.275 -20.082 12.398 1.00 83.81 95 GLU A N 1
ATOM 768 C CA . GLU A 1 95 ? -0.432 -19.479 11.341 1.00 83.81 95 GLU A CA 1
ATOM 769 C C . GLU A 1 95 ? 0.520 -20.509 10.690 1.00 83.81 95 GLU A C 1
ATOM 771 O O . GLU A 1 95 ? 1.446 -20.133 9.974 1.00 83.81 95 GLU A O 1
ATOM 776 N N . ASP A 1 96 ? 0.300 -21.806 10.926 1.00 85.88 96 ASP A N 1
ATOM 777 C CA . ASP A 1 96 ? 1.145 -22.887 10.410 1.00 85.88 96 ASP A CA 1
ATOM 778 C C . ASP A 1 96 ? 1.154 -22.914 8.871 1.00 85.88 96 ASP A C 1
ATOM 780 O O . ASP A 1 96 ? 0.121 -22.854 8.206 1.00 85.88 96 ASP A O 1
ATOM 784 N N . GLY A 1 97 ? 2.348 -22.985 8.278 1.00 85.94 97 GLY A N 1
ATOM 785 C CA . GLY A 1 97 ? 2.515 -22.907 6.823 1.00 85.94 97 GLY A CA 1
ATOM 786 C C . GLY A 1 97 ? 2.285 -21.513 6.221 1.00 85.94 97 GLY A C 1
ATOM 787 O O . GLY A 1 97 ? 2.294 -21.384 4.999 1.00 85.94 97 GLY A O 1
ATOM 788 N N . LEU A 1 98 ? 2.108 -20.460 7.032 1.00 94.00 98 LEU A N 1
ATOM 789 C CA . LEU A 1 98 ? 2.327 -19.085 6.580 1.00 94.00 98 LEU A CA 1
ATOM 790 C C . LEU A 1 98 ? 3.785 -18.686 6.787 1.00 94.00 98 LEU A C 1
ATOM 792 O O . LEU A 1 98 ? 4.326 -18.778 7.889 1.00 94.00 98 LEU A O 1
ATOM 796 N N . LEU A 1 99 ? 4.398 -18.159 5.733 1.00 95.88 99 LEU A N 1
ATOM 797 C CA . LEU A 1 99 ? 5.782 -17.712 5.759 1.00 95.88 99 LEU A CA 1
ATOM 798 C C . LEU A 1 99 ? 5.848 -16.206 6.011 1.00 95.88 99 LEU A C 1
ATOM 800 O O . LEU A 1 99 ? 5.086 -15.425 5.438 1.00 95.88 99 LEU A O 1
ATOM 804 N N . ASN A 1 100 ? 6.789 -15.790 6.854 1.00 97.06 100 ASN A N 1
ATOM 805 C CA . ASN A 1 100 ? 7.233 -14.401 6.950 1.00 97.06 100 ASN A CA 1
ATOM 806 C C . ASN A 1 100 ? 8.583 -14.281 6.234 1.00 97.06 100 ASN A C 1
ATOM 808 O O . ASN A 1 100 ? 9.342 -15.249 6.211 1.00 97.06 100 ASN A O 1
ATOM 812 N N . ALA A 1 101 ? 8.896 -13.115 5.666 1.00 95.94 101 ALA A N 1
ATOM 813 C CA . ALA A 1 101 ? 10.202 -12.900 5.037 1.00 95.94 101 ALA A CA 1
ATOM 814 C C . ALA A 1 101 ? 11.348 -13.080 6.056 1.00 95.94 101 ALA A C 1
ATOM 816 O O . ALA A 1 101 ? 11.225 -12.653 7.211 1.00 95.94 101 ALA A O 1
ATOM 817 N N . ALA A 1 102 ? 12.452 -13.710 5.639 1.00 93.62 102 ALA A N 1
ATOM 818 C CA . ALA A 1 102 ? 13.581 -13.992 6.522 1.00 93.62 102 ALA A CA 1
ATOM 819 C C . ALA A 1 102 ? 14.259 -12.690 6.973 1.00 93.62 102 ALA A C 1
ATOM 821 O O . ALA A 1 102 ? 14.314 -11.720 6.222 1.00 93.62 102 ALA A O 1
ATOM 822 N N . ALA A 1 103 ? 14.756 -12.631 8.213 1.00 84.75 103 ALA A N 1
ATOM 823 C CA . ALA A 1 103 ? 15.228 -11.376 8.815 1.00 84.75 103 ALA A CA 1
ATOM 824 C C . ALA A 1 103 ? 16.406 -10.719 8.057 1.00 84.75 103 ALA A C 1
ATOM 826 O O . ALA A 1 103 ? 16.597 -9.506 8.139 1.00 84.75 103 ALA A O 1
ATOM 827 N N . ASP A 1 104 ? 17.168 -11.521 7.319 1.00 83.25 104 ASP A N 1
ATOM 828 C CA . ASP A 1 104 ? 18.296 -11.165 6.463 1.00 83.25 104 ASP A CA 1
ATOM 829 C C . ASP A 1 104 ? 17.904 -10.757 5.025 1.00 83.25 104 ASP A C 1
ATOM 831 O O . ASP A 1 104 ? 18.686 -10.075 4.363 1.00 83.25 104 ASP A O 1
ATOM 835 N N . ASP A 1 105 ? 16.668 -11.012 4.577 1.00 89.94 105 ASP A N 1
ATOM 836 C CA . ASP A 1 105 ? 16.153 -10.635 3.244 1.00 89.94 105 ASP A CA 1
ATOM 837 C C . ASP A 1 105 ? 15.857 -9.127 3.071 1.00 89.94 105 ASP A C 1
ATOM 839 O O . ASP A 1 105 ? 15.171 -8.723 2.127 1.00 89.94 105 ASP A O 1
ATOM 843 N N . TYR A 1 106 ? 16.344 -8.252 3.962 1.00 91.25 106 TYR A N 1
ATOM 844 C CA . TYR A 1 106 ? 15.994 -6.824 3.958 1.00 91.25 106 TYR A CA 1
ATOM 845 C C . TYR A 1 106 ? 16.161 -6.165 2.579 1.00 91.25 106 TYR A C 1
ATOM 847 O O . TYR A 1 106 ? 15.233 -5.500 2.116 1.00 91.25 106 TYR A O 1
ATOM 855 N N . GLU A 1 107 ? 17.299 -6.363 1.905 1.00 90.62 107 GLU A N 1
ATOM 856 C CA . GLU A 1 107 ? 17.548 -5.767 0.584 1.00 90.62 107 GLU A CA 1
ATOM 857 C C . GLU A 1 107 ? 16.633 -6.352 -0.504 1.00 90.62 107 GLU A C 1
ATOM 859 O O . GLU A 1 107 ? 16.155 -5.613 -1.369 1.00 90.62 107 GLU A O 1
ATOM 864 N N . THR A 1 108 ? 16.309 -7.646 -0.430 1.00 92.50 108 THR A N 1
ATOM 865 C CA . THR A 1 108 ? 15.354 -8.315 -1.327 1.00 92.50 108 THR A CA 1
ATOM 866 C C . THR A 1 108 ? 13.960 -7.690 -1.191 1.00 92.50 108 THR A C 1
ATOM 868 O O . THR A 1 108 ? 13.369 -7.236 -2.175 1.00 92.50 108 THR A O 1
ATOM 871 N N . VAL A 1 109 ? 13.453 -7.566 0.041 1.00 93.69 109 VAL A N 1
ATOM 872 C CA . VAL A 1 109 ? 12.119 -7.006 0.332 1.00 93.69 109 VAL A CA 1
ATOM 873 C C . VAL A 1 109 ? 12.057 -5.494 0.076 1.00 93.69 109 VAL A C 1
ATOM 875 O O . VAL A 1 109 ? 11.034 -4.977 -0.389 1.00 93.69 109 VAL A O 1
ATOM 878 N N . TYR A 1 110 ? 13.145 -4.768 0.355 1.00 91.12 110 TYR A N 1
ATOM 879 C CA . TYR A 1 110 ? 13.275 -3.325 0.124 1.00 91.12 110 TYR A CA 1
ATOM 880 C C . TYR A 1 110 ? 13.208 -2.967 -1.368 1.00 91.12 110 TYR A C 1
ATOM 882 O O . TYR A 1 110 ? 12.553 -1.983 -1.735 1.00 91.12 110 TYR A O 1
ATOM 890 N N . ASN A 1 111 ? 13.857 -3.770 -2.218 1.00 85.88 111 ASN A N 1
ATOM 891 C CA . ASN A 1 111 ? 13.920 -3.550 -3.663 1.00 85.88 111 ASN A CA 1
ATOM 892 C C . ASN A 1 111 ? 12.784 -4.234 -4.448 1.00 85.88 111 ASN A C 1
ATOM 894 O O . ASN A 1 111 ? 12.535 -3.848 -5.596 1.00 85.88 111 ASN A O 1
ATOM 898 N N . SER A 1 112 ? 12.062 -5.197 -3.858 1.00 92.19 112 SER A N 1
ATOM 899 C CA . SER A 1 112 ? 10.954 -5.879 -4.539 1.00 92.19 112 SER A CA 1
ATOM 900 C C . SER A 1 112 ? 9.818 -4.912 -4.919 1.00 92.19 112 SER A C 1
ATOM 902 O O . SER A 1 112 ? 9.266 -4.219 -4.056 1.00 92.19 112 SER A O 1
ATOM 904 N N . PRO A 1 113 ? 9.399 -4.876 -6.201 1.00 92.69 113 PRO A N 1
ATOM 905 C CA . PRO A 1 113 ? 8.233 -4.109 -6.636 1.00 92.69 113 PRO A CA 1
ATOM 906 C C . PRO A 1 113 ? 6.910 -4.773 -6.229 1.00 92.69 113 PRO A C 1
ATOM 908 O O . PRO A 1 113 ? 5.866 -4.138 -6.350 1.00 92.69 113 PRO A O 1
ATOM 911 N N . TYR A 1 114 ? 6.945 -6.025 -5.760 1.00 97.25 114 TYR A N 1
ATOM 912 C CA . TYR A 1 114 ? 5.777 -6.820 -5.368 1.00 97.25 114 TYR A CA 1
ATOM 913 C C . TYR A 1 114 ? 5.541 -6.790 -3.848 1.00 97.25 114 TYR A C 1
ATOM 915 O O . TYR A 1 114 ? 4.719 -7.534 -3.315 1.00 97.25 114 TYR A O 1
ATOM 923 N N . SER A 1 115 ? 6.231 -5.889 -3.143 1.00 98.00 115 SER A N 1
ATOM 924 C CA . SER A 1 115 ? 5.945 -5.529 -1.756 1.00 98.00 115 SER A CA 1
ATOM 925 C C . SER A 1 115 ? 4.696 -4.639 -1.683 1.00 98.00 115 SER A C 1
ATOM 927 O O . SER A 1 115 ? 4.628 -3.589 -2.329 1.00 98.00 115 SER A O 1
ATOM 929 N N . PHE A 1 116 ? 3.684 -5.021 -0.901 1.00 98.56 116 PHE A N 1
ATOM 930 C CA . PHE A 1 116 ? 2.407 -4.306 -0.813 1.00 98.56 116 PHE A CA 1
ATOM 931 C C . PHE A 1 116 ? 1.736 -4.374 0.566 1.00 98.56 116 PHE A C 1
ATOM 933 O O . PHE A 1 116 ? 2.097 -5.134 1.463 1.00 98.56 116 PHE A O 1
ATOM 940 N N . THR A 1 117 ? 0.703 -3.553 0.738 1.00 98.69 117 THR A N 1
ATOM 941 C CA . THR A 1 117 ? -0.293 -3.708 1.800 1.00 98.69 117 THR A CA 1
ATOM 942 C C . THR A 1 117 ? -1.674 -3.304 1.295 1.00 98.69 117 THR A C 1
ATOM 944 O O . THR A 1 117 ? -1.806 -2.690 0.235 1.00 98.69 117 THR A O 1
ATOM 947 N N . VAL A 1 118 ? -2.708 -3.617 2.073 1.00 98.56 118 VAL A N 1
ATOM 948 C CA . VAL A 1 118 ? -4.095 -3.271 1.756 1.00 98.56 118 VAL A CA 1
ATOM 949 C C . VAL A 1 118 ? -4.630 -2.311 2.805 1.00 98.56 118 VAL A C 1
ATOM 951 O O . VAL A 1 118 ? -4.611 -2.588 4.006 1.00 98.56 118 VAL A O 1
ATOM 954 N N . LEU A 1 119 ? -5.115 -1.169 2.333 1.00 98.56 119 LEU A N 1
ATOM 955 C CA . LEU A 1 119 ? -5.775 -0.140 3.121 1.00 98.56 119 LEU A CA 1
ATOM 956 C C . LEU A 1 119 ? -7.291 -0.301 3.039 1.00 98.56 119 LEU A C 1
ATOM 958 O O . LEU A 1 119 ? -7.826 -0.848 2.079 1.00 98.56 119 LEU A O 1
ATOM 962 N N . ARG A 1 120 ? -8.003 0.232 4.026 1.00 98.19 120 ARG A N 1
ATOM 963 C CA . ARG A 1 120 ? -9.468 0.304 4.017 1.00 98.19 120 ARG A CA 1
ATOM 964 C C . ARG A 1 120 ? -9.921 1.694 4.442 1.00 98.19 120 ARG A C 1
ATOM 966 O O . ARG A 1 120 ? -9.305 2.269 5.345 1.00 98.19 120 ARG A O 1
ATOM 973 N N . ASP A 1 121 ? -11.008 2.193 3.848 1.00 98.06 121 ASP A N 1
ATOM 974 C CA . ASP A 1 121 ? -11.680 3.415 4.315 1.00 98.06 121 ASP A CA 1
ATOM 975 C C . ASP A 1 121 ? -11.890 3.338 5.847 1.00 98.06 121 ASP A C 1
ATOM 977 O O . ASP A 1 121 ? -12.395 2.322 6.347 1.00 98.06 121 ASP A O 1
ATOM 981 N N . PRO A 1 122 ? -11.475 4.356 6.627 1.00 98.44 122 PRO A N 1
ATOM 982 C CA . PRO A 1 122 ? -11.498 4.265 8.084 1.00 98.44 122 PRO A CA 1
ATOM 983 C C . PRO A 1 122 ? -12.885 4.061 8.702 1.00 98.44 122 PRO A C 1
ATOM 985 O O . PRO A 1 122 ? -12.973 3.366 9.714 1.00 98.44 122 PRO A O 1
ATOM 988 N N . ALA A 1 123 ? -13.960 4.587 8.102 1.00 98.00 123 ALA A N 1
ATOM 989 C CA . ALA A 1 123 ? -15.326 4.358 8.584 1.00 98.00 123 ALA A CA 1
ATOM 990 C C . ALA A 1 123 ? -15.740 2.892 8.380 1.00 98.00 123 ALA A C 1
ATOM 992 O O . ALA A 1 123 ? -16.142 2.204 9.320 1.00 98.00 123 ALA A O 1
ATOM 993 N N . SER A 1 124 ? -15.497 2.360 7.185 1.00 96.81 124 SER A N 1
ATOM 994 C CA . SER A 1 124 ? -15.704 0.954 6.832 1.00 96.81 124 SER A CA 1
ATOM 995 C C . SER A 1 124 ? -14.871 -0.001 7.695 1.00 96.81 124 SER A C 1
ATOM 997 O O . SER A 1 124 ? -15.330 -1.091 8.054 1.00 96.81 124 SER A O 1
ATOM 999 N N . ARG A 1 125 ? -13.641 0.394 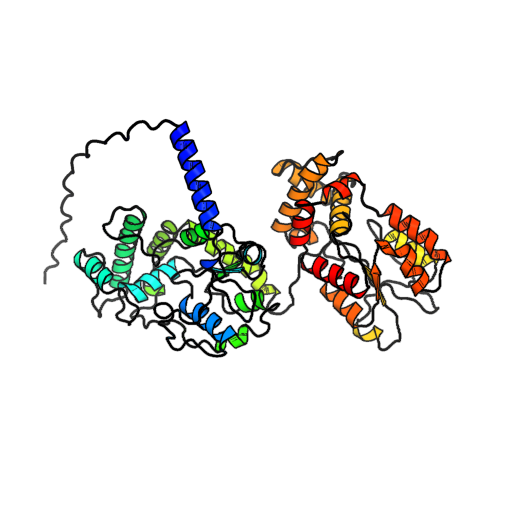8.053 1.00 97.31 125 ARG A N 1
ATOM 1000 C CA . ARG A 1 125 ? -12.769 -0.350 8.974 1.00 97.31 125 ARG A CA 1
ATOM 1001 C C . ARG A 1 125 ? -13.314 -0.325 10.403 1.00 97.31 125 ARG A C 1
ATOM 1003 O O . ARG A 1 125 ? -13.364 -1.382 11.030 1.00 97.31 125 ARG A O 1
ATOM 1010 N N . PHE A 1 126 ? -13.756 0.835 10.890 1.00 97.94 126 PHE A N 1
ATOM 1011 C CA . PHE A 1 126 ? -14.339 1.000 12.223 1.00 97.94 126 PHE A CA 1
ATOM 1012 C C . PHE A 1 126 ? -15.639 0.199 12.390 1.00 97.94 126 PHE A C 1
ATOM 1014 O O . PHE A 1 126 ? -15.771 -0.540 13.362 1.00 97.94 126 PHE A O 1
ATOM 1021 N N . MET A 1 127 ? -16.550 0.209 11.412 1.00 96.94 127 MET A N 1
ATOM 1022 C CA . MET A 1 127 ? -17.772 -0.610 11.495 1.00 96.94 127 MET A CA 1
ATOM 1023 C C . MET A 1 127 ? -17.483 -2.116 11.499 1.00 96.94 127 MET A C 1
ATOM 1025 O O . MET A 1 127 ? -18.176 -2.885 12.158 1.00 96.94 127 MET A O 1
ATOM 1029 N N . SER A 1 128 ? -16.419 -2.551 10.820 1.00 94.75 128 SER A N 1
ATOM 1030 C CA . SER A 1 128 ? -15.948 -3.942 10.859 1.00 94.75 128 SER A CA 1
ATOM 1031 C C . SER A 1 128 ? -15.219 -4.290 12.168 1.00 94.75 128 SER A C 1
ATOM 1033 O O . SER A 1 128 ? -15.118 -5.459 12.527 1.00 94.75 128 SER A O 1
ATOM 1035 N N . LEU A 1 129 ? -14.701 -3.312 12.915 1.00 95.88 129 LEU A N 1
ATOM 1036 C CA . LEU A 1 129 ? -14.314 -3.515 14.315 1.00 95.88 129 LEU A CA 1
ATOM 1037 C C . LEU A 1 129 ? -15.572 -3.670 15.184 1.00 95.88 129 LEU A C 1
ATOM 1039 O O . LEU A 1 129 ? -15.674 -4.647 15.923 1.00 95.88 129 LEU A O 1
ATOM 1043 N N . TYR A 1 130 ? -16.519 -2.734 15.072 1.00 96.69 130 TYR A N 1
ATOM 1044 C CA . TYR A 1 130 ? -17.729 -2.696 15.891 1.00 96.69 130 TYR A CA 1
ATOM 1045 C C . TYR A 1 130 ? -18.543 -3.993 15.782 1.00 96.69 130 TYR A C 1
ATOM 1047 O O . TYR A 1 130 ? -18.691 -4.702 16.778 1.00 96.69 130 TYR A O 1
ATOM 1055 N N . PHE A 1 131 ? -18.998 -4.351 14.577 1.00 95.06 131 PHE A N 1
ATOM 1056 C CA . PHE A 1 131 ? -19.823 -5.544 14.383 1.00 95.06 131 PHE A CA 1
ATOM 1057 C C . PHE A 1 131 ? -19.048 -6.840 14.647 1.00 95.06 131 PHE A C 1
ATOM 1059 O O . PHE A 1 131 ? -19.526 -7.688 15.393 1.00 95.06 131 PHE A O 1
ATOM 1066 N N . ASP A 1 132 ? -17.843 -6.993 14.087 1.00 92.81 132 ASP A N 1
ATOM 1067 C CA . ASP A 1 132 ? -17.183 -8.307 14.049 1.00 92.81 132 ASP A CA 1
ATOM 1068 C C . ASP A 1 132 ? -16.404 -8.647 15.334 1.00 92.81 132 ASP A C 1
ATOM 1070 O O . ASP A 1 132 ? -16.060 -9.808 15.545 1.00 92.81 132 ASP A O 1
ATOM 1074 N N . LYS A 1 133 ? -16.043 -7.651 16.161 1.00 93.38 133 LYS A N 1
ATOM 1075 C CA . LYS A 1 133 ? -15.218 -7.854 17.369 1.00 93.38 133 LYS A CA 1
ATOM 1076 C C . LYS A 1 133 ? -15.888 -7.397 18.663 1.00 93.38 133 LYS A C 1
ATOM 1078 O O . LYS A 1 133 ? -15.670 -8.037 19.693 1.00 93.38 133 LYS A O 1
ATOM 1083 N N . ILE A 1 134 ? -16.676 -6.319 18.630 1.00 95.62 134 ILE A N 1
ATOM 1084 C CA . ILE A 1 134 ? -17.261 -5.720 19.840 1.00 95.62 134 ILE A CA 1
ATOM 1085 C C . ILE A 1 134 ? -18.681 -6.237 20.095 1.00 95.62 134 ILE A C 1
ATOM 1087 O O . ILE A 1 134 ? -18.884 -6.888 21.115 1.00 95.62 134 ILE A O 1
ATOM 1091 N N . TRP A 1 135 ? -19.629 -6.017 19.178 1.00 95.31 135 TRP A N 1
ATOM 1092 C CA . TRP A 1 135 ? -21.046 -6.357 19.389 1.00 95.31 135 TRP A CA 1
ATOM 1093 C C . TRP A 1 135 ? -21.413 -7.811 19.022 1.00 95.31 135 TRP A C 1
ATOM 1095 O O . TRP A 1 135 ? -22.115 -8.479 19.786 1.00 95.31 135 TRP A O 1
ATOM 1105 N N . GLY A 1 136 ? -20.942 -8.333 17.882 1.00 90.50 136 GLY A N 1
ATOM 1106 C CA . GLY A 1 136 ? -21.347 -9.653 17.371 1.00 90.50 136 GLY A CA 1
ATOM 1107 C C . GLY A 1 136 ? -20.866 -10.829 18.229 1.00 90.50 136 GLY A C 1
ATOM 1108 O O . GLY A 1 136 ? -19.853 -10.732 18.917 1.00 90.50 136 GLY A O 1
ATOM 1109 N N . ASP A 1 137 ? -21.575 -11.954 18.214 1.00 84.62 137 ASP A N 1
ATOM 1110 C CA . ASP A 1 137 ? -21.264 -13.195 18.956 1.00 84.62 137 ASP A CA 1
ATOM 1111 C C . ASP A 1 137 ? -20.406 -14.212 18.197 1.00 84.62 137 ASP A C 1
ATOM 1113 O O . ASP A 1 137 ? -19.947 -15.173 18.810 1.00 84.62 137 ASP A O 1
ATOM 1117 N N . GLY A 1 138 ? -20.126 -13.995 16.909 1.00 79.94 138 GLY A N 1
ATOM 1118 C CA . GLY A 1 138 ? -19.299 -14.904 16.108 1.00 79.94 138 GLY A CA 1
ATOM 1119 C C . GLY A 1 138 ? -17.962 -15.268 16.772 1.00 79.94 138 GLY A C 1
ATOM 1120 O O . GLY A 1 138 ? -17.389 -14.472 17.518 1.00 79.94 138 GLY A O 1
ATOM 1121 N N . ALA A 1 139 ? -17.451 -16.467 16.478 1.00 75.75 139 ALA A N 1
ATOM 1122 C CA . ALA A 1 139 ? -16.315 -17.086 17.175 1.00 75.75 139 ALA A CA 1
ATOM 1123 C C . ALA A 1 139 ? -15.049 -16.209 17.273 1.00 75.75 139 ALA A C 1
ATOM 1125 O O . ALA A 1 139 ? -14.309 -16.291 18.244 1.00 75.75 139 ALA A O 1
ATOM 1126 N N . VAL A 1 140 ? -14.838 -15.307 16.311 1.00 78.94 140 VAL A N 1
ATOM 1127 C CA . VAL A 1 140 ? -13.678 -14.404 16.250 1.00 78.94 140 VAL A CA 1
ATOM 1128 C C . VAL A 1 140 ? -13.812 -13.138 17.117 1.00 78.94 140 VAL A C 1
ATOM 1130 O O . VAL A 1 140 ? -13.103 -12.164 16.866 1.00 78.94 140 VAL A O 1
ATOM 1133 N N . ASN A 1 141 ? -14.732 -13.070 18.079 1.00 87.94 141 ASN A N 1
ATOM 1134 C CA . ASN A 1 141 ? -15.006 -11.845 18.840 1.00 87.94 141 ASN A CA 1
ATOM 1135 C C . ASN A 1 141 ? -14.040 -11.597 20.025 1.00 87.94 141 ASN A C 1
ATOM 1137 O O . ASN A 1 141 ? -13.146 -12.396 20.292 1.00 87.94 141 ASN A O 1
ATOM 1141 N N . PHE A 1 142 ? -14.179 -10.467 20.735 1.00 91.19 142 PHE A N 1
ATOM 1142 C CA . PHE A 1 142 ? -13.423 -10.207 21.969 1.00 91.19 142 PHE A CA 1
ATOM 1143 C C . PHE A 1 142 ? -14.311 -10.319 23.221 1.00 91.19 142 PHE A C 1
ATOM 1145 O O . PHE A 1 142 ? -14.890 -9.311 23.640 1.00 91.19 142 PHE A O 1
ATOM 1152 N N . PRO A 1 143 ? -14.395 -11.492 23.878 1.00 92.56 143 PRO A N 1
ATOM 1153 C CA . PRO A 1 143 ? -15.287 -11.679 25.022 1.00 92.56 143 PRO A CA 1
ATOM 1154 C C . PRO A 1 143 ? -14.849 -10.851 26.238 1.00 92.56 143 PRO A C 1
ATOM 1156 O O . PRO A 1 143 ? -15.658 -10.152 26.831 1.00 92.56 143 PRO A O 1
ATOM 1159 N N . LYS A 1 144 ? -13.553 -10.818 26.574 1.00 94.00 144 LYS A N 1
ATOM 1160 C CA . LYS A 1 144 ? -13.070 -10.021 27.720 1.00 94.00 144 LYS A CA 1
ATOM 1161 C C . LYS A 1 144 ? -13.246 -8.510 27.503 1.00 94.00 144 LYS A C 1
ATOM 1163 O O . LYS A 1 144 ? -13.648 -7.800 28.415 1.00 94.00 144 LYS A O 1
ATOM 1168 N N . ILE A 1 145 ? -12.985 -8.025 26.284 1.00 95.44 145 ILE A N 1
ATOM 1169 C CA . ILE A 1 145 ? -13.087 -6.592 25.960 1.00 95.44 145 ILE A CA 1
ATOM 1170 C C . ILE A 1 145 ? -14.555 -6.154 25.862 1.00 95.44 145 ILE A C 1
ATOM 1172 O O . ILE A 1 145 ? -14.875 -5.083 26.365 1.00 95.44 145 ILE A O 1
ATOM 1176 N N . ARG A 1 146 ? -15.466 -6.952 25.273 1.00 95.12 146 ARG A N 1
ATOM 1177 C CA . ARG A 1 146 ? -16.895 -6.573 25.221 1.00 95.12 146 ARG A CA 1
ATOM 1178 C C . ARG A 1 146 ? -17.490 -6.445 26.618 1.00 95.12 146 ARG A C 1
ATOM 1180 O O . ARG A 1 146 ? -18.215 -5.490 26.855 1.00 95.12 146 ARG A O 1
ATOM 1187 N N . THR A 1 147 ? -17.174 -7.384 27.515 1.00 95.81 147 THR A N 1
ATOM 1188 C CA . THR A 1 147 ? -17.743 -7.418 28.864 1.00 95.81 147 THR A CA 1
ATOM 1189 C C . THR A 1 147 ? -17.300 -6.182 29.631 1.00 95.81 147 THR A C 1
ATOM 1191 O O . THR A 1 147 ? -18.156 -5.438 30.090 1.00 95.81 147 THR A O 1
ATOM 1194 N N . HIS A 1 148 ? -16.000 -5.867 29.606 1.00 96.50 148 HIS A N 1
ATOM 1195 C CA . HIS A 1 148 ? -15.467 -4.619 30.163 1.00 96.50 148 HIS A CA 1
ATOM 1196 C C . HIS A 1 148 ? -16.163 -3.374 29.597 1.00 96.50 148 HIS A C 1
ATOM 1198 O O . HIS A 1 148 ? -16.658 -2.540 30.348 1.00 96.50 148 HIS A O 1
ATOM 1204 N N . LEU A 1 149 ? -16.256 -3.256 28.264 1.00 97.44 149 LEU A N 1
ATOM 1205 C CA . LEU A 1 149 ? -16.890 -2.103 27.609 1.00 97.44 149 LEU A CA 1
ATOM 1206 C C . LEU A 1 149 ? -18.393 -1.984 27.926 1.00 97.44 149 LEU A C 1
ATOM 1208 O O . LEU A 1 149 ? -18.912 -0.868 27.952 1.00 97.44 149 LEU A O 1
ATOM 1212 N N . ALA A 1 150 ? -19.088 -3.095 28.172 1.00 97.75 150 ALA A N 1
ATOM 1213 C CA . ALA A 1 150 ? -20.483 -3.100 28.600 1.00 97.75 150 ALA A CA 1
ATOM 1214 C C . ALA A 1 150 ? -20.633 -2.718 30.082 1.00 97.75 150 ALA A C 1
ATOM 1216 O O . ALA A 1 150 ? -21.468 -1.878 30.411 1.00 97.75 150 ALA A O 1
ATOM 1217 N N . GLU A 1 151 ? -19.778 -3.249 30.962 1.00 97.56 151 GLU A N 1
ATOM 1218 C CA . GLU A 1 151 ? -19.737 -2.923 32.396 1.00 97.56 151 GLU A CA 1
ATOM 1219 C C . GLU A 1 151 ? -19.494 -1.425 32.646 1.00 97.56 151 GLU A C 1
ATOM 1221 O O . GLU A 1 151 ? -20.126 -0.834 33.522 1.00 97.56 151 GLU A O 1
ATOM 1226 N N . ILE A 1 152 ? -18.648 -0.776 31.834 1.00 97.31 152 ILE A N 1
ATOM 1227 C CA . ILE A 1 152 ? -18.422 0.681 31.894 1.00 97.31 152 ILE A CA 1
ATOM 1228 C C . ILE A 1 152 ? -19.419 1.508 31.052 1.00 97.31 152 ILE A C 1
ATOM 1230 O O . ILE A 1 152 ? -19.264 2.726 30.938 1.00 97.31 152 ILE A O 1
ATOM 1234 N N . GLY A 1 153 ? -20.439 0.881 30.455 1.00 97.19 153 GLY A N 1
ATOM 1235 C CA . GLY A 1 153 ? -21.527 1.551 29.729 1.00 97.19 153 GLY A CA 1
ATOM 1236 C C . GLY A 1 153 ? -21.170 2.129 28.350 1.00 97.19 153 GLY A C 1
ATOM 1237 O O . GLY A 1 153 ? -21.919 2.957 27.820 1.00 97.19 153 GLY A O 1
ATOM 1238 N N . VAL A 1 154 ? -20.046 1.716 27.756 1.00 97.56 154 VAL A N 1
ATOM 1239 C CA . VAL A 1 154 ? -19.598 2.157 26.420 1.00 97.56 154 VAL A CA 1
ATOM 1240 C C . VAL A 1 154 ? -20.366 1.451 25.302 1.00 97.56 154 VAL A C 1
ATOM 1242 O O . VAL A 1 154 ? -20.647 2.080 24.286 1.00 97.56 154 VAL A O 1
ATOM 1245 N N . VAL A 1 155 ? -20.751 0.184 25.479 1.00 97.44 155 VAL A N 1
ATOM 1246 C CA . VAL A 1 155 ? -21.600 -0.539 24.515 1.00 97.44 155 VAL A CA 1
ATOM 1247 C C . VAL A 1 155 ? -22.750 -1.267 25.195 1.00 97.44 155 VAL A C 1
ATOM 1249 O O . VAL A 1 155 ? -22.577 -1.904 26.227 1.00 97.44 155 VAL A O 1
ATOM 1252 N N . ASP A 1 156 ? -23.917 -1.209 24.568 1.00 97.38 156 ASP A N 1
ATOM 1253 C CA . ASP A 1 156 ? -24.999 -2.161 24.783 1.00 97.38 156 ASP A CA 1
ATOM 1254 C C . ASP A 1 156 ? -24.762 -3.399 23.898 1.00 97.38 156 ASP A C 1
ATOM 1256 O O . ASP A 1 156 ? -24.427 -3.270 22.714 1.00 97.38 156 ASP A O 1
ATOM 1260 N N . LEU A 1 157 ? -24.895 -4.591 24.478 1.00 96.00 157 LEU A N 1
ATOM 1261 C CA . LEU A 1 157 ? -24.687 -5.886 23.817 1.00 96.00 157 LEU A CA 1
ATOM 1262 C C . LEU A 1 157 ? -25.993 -6.662 23.596 1.00 96.00 157 LEU A C 1
ATOM 1264 O O . LEU A 1 157 ? -25.945 -7.824 23.187 1.00 96.00 157 LEU A O 1
ATOM 1268 N N . SER A 1 158 ? -27.141 -6.027 23.845 1.00 95.88 158 SER A N 1
ATOM 1269 C CA . SER A 1 158 ? -28.463 -6.584 23.555 1.00 95.88 158 SER A CA 1
ATOM 1270 C C . SER A 1 158 ? -28.591 -6.953 22.068 1.00 95.88 158 SER A C 1
ATOM 1272 O O . SER A 1 158 ? -27.859 -6.450 21.203 1.00 95.88 158 SER A O 1
ATOM 1274 N N . ARG A 1 159 ? -29.468 -7.916 21.768 1.00 93.56 159 ARG A N 1
ATOM 1275 C CA . ARG A 1 159 ? -29.585 -8.539 20.432 1.00 93.56 159 ARG A CA 1
ATOM 1276 C C . ARG A 1 159 ? -30.707 -7.952 19.580 1.00 93.56 159 ARG A C 1
ATOM 1278 O O . ARG A 1 159 ? -30.689 -8.118 18.368 1.00 93.56 159 ARG A O 1
ATOM 1285 N N . ASP A 1 160 ? -31.624 -7.254 20.226 1.00 94.56 160 ASP A N 1
ATOM 1286 C CA . ASP A 1 160 ? -32.802 -6.560 19.714 1.00 94.56 160 ASP A CA 1
ATOM 1287 C C . ASP A 1 160 ? -32.552 -5.063 19.455 1.00 94.56 160 ASP A C 1
ATOM 1289 O O . ASP A 1 160 ? -33.502 -4.299 19.312 1.00 94.56 160 ASP A O 1
ATOM 1293 N N . LEU A 1 161 ? -31.282 -4.643 19.380 1.00 96.00 161 LEU A N 1
ATOM 1294 C CA . LEU A 1 161 ? -30.932 -3.251 19.106 1.00 96.00 161 LEU A CA 1
ATOM 1295 C C . LEU A 1 161 ? -31.345 -2.828 17.694 1.00 96.00 161 LEU A C 1
ATOM 1297 O O . LEU A 1 161 ? -31.024 -3.495 16.707 1.00 96.00 161 LEU A O 1
ATOM 1301 N N . ASP A 1 162 ? -31.987 -1.668 17.600 1.00 96.31 162 ASP A N 1
ATOM 1302 C CA . ASP A 1 162 ? -32.275 -1.018 16.329 1.00 96.31 162 ASP A CA 1
ATOM 1303 C C . ASP A 1 162 ? -31.058 -0.247 15.768 1.00 96.31 162 ASP A C 1
ATOM 1305 O O . ASP A 1 162 ? -29.981 -0.145 16.370 1.00 96.31 162 ASP A O 1
ATOM 1309 N N . THR A 1 163 ? -31.220 0.305 14.565 1.00 96.56 163 THR A N 1
ATOM 1310 C CA . THR A 1 163 ? -30.186 1.079 13.865 1.00 96.56 163 THR A CA 1
ATOM 1311 C C . THR A 1 163 ? -29.734 2.329 14.635 1.00 96.56 163 THR A C 1
ATOM 1313 O O . THR A 1 163 ? -28.563 2.706 14.542 1.00 96.56 163 THR A O 1
ATOM 1316 N N . GLU A 1 164 ? -30.619 2.983 15.392 1.00 97.19 164 GLU A N 1
ATOM 1317 C CA . GLU A 1 164 ? -30.297 4.175 16.185 1.00 97.19 164 GLU A CA 1
ATOM 1318 C C . GLU A 1 164 ? -29.480 3.791 17.425 1.00 97.19 164 GLU A C 1
ATOM 1320 O O . GLU A 1 164 ? -28.414 4.357 17.665 1.00 97.19 164 GLU A O 1
ATOM 1325 N N . GLN A 1 165 ? -29.874 2.731 18.128 1.00 97.75 165 GLN A N 1
ATOM 1326 C CA . GLN A 1 165 ? -29.123 2.190 19.263 1.00 97.75 165 GLN A CA 1
ATOM 1327 C C . GLN A 1 165 ? -27.745 1.642 18.844 1.00 97.75 165 GLN A C 1
ATOM 1329 O O . GLN A 1 165 ? -26.749 1.810 19.558 1.00 97.75 165 GLN A O 1
ATOM 1334 N N . HIS A 1 166 ? -27.641 1.038 17.655 1.00 97.75 166 HIS A N 1
ATOM 1335 C CA . HIS A 1 166 ? -26.356 0.676 17.048 1.00 97.75 166 HIS A CA 1
ATOM 1336 C C . HIS A 1 166 ? -25.472 1.895 16.747 1.00 97.75 166 HIS A C 1
ATOM 1338 O O . HIS A 1 166 ? -24.249 1.821 16.907 1.00 97.75 166 HIS A O 1
ATOM 1344 N N . ARG A 1 167 ? -26.068 3.021 16.345 1.00 98.00 167 ARG A N 1
ATOM 1345 C CA . ARG A 1 167 ? -25.357 4.278 16.083 1.00 98.00 167 ARG A CA 1
ATOM 1346 C C . ARG A 1 167 ? -24.857 4.921 17.375 1.00 98.00 167 ARG A C 1
ATOM 1348 O O . ARG A 1 167 ? -23.684 5.284 17.452 1.00 98.00 167 ARG A O 1
ATOM 1355 N N . ASP A 1 168 ? -25.677 4.953 18.419 1.00 98.19 168 ASP A N 1
ATOM 1356 C CA . ASP A 1 168 ? -25.289 5.424 19.756 1.00 98.19 168 ASP A CA 1
ATOM 1357 C C . ASP A 1 168 ? -24.169 4.576 20.373 1.00 98.19 168 ASP A C 1
ATOM 1359 O O . ASP A 1 168 ? -23.234 5.096 20.991 1.00 98.19 168 ASP A O 1
ATOM 1363 N N . ASN A 1 169 ? -24.215 3.258 20.171 1.00 98.19 169 ASN A N 1
ATOM 1364 C CA . ASN A 1 169 ? -23.107 2.360 20.491 1.00 98.19 169 ASN A CA 1
ATOM 1365 C C . ASN A 1 169 ? -21.824 2.718 19.726 1.00 98.19 169 ASN A C 1
ATOM 1367 O O . ASN A 1 169 ? -20.742 2.737 20.314 1.00 98.19 169 ASN A O 1
ATOM 1371 N N . ALA A 1 170 ? -21.925 3.010 18.428 1.00 98.25 170 ALA A N 1
ATOM 1372 C CA . ALA A 1 170 ? -20.779 3.376 17.603 1.00 98.25 170 ALA A CA 1
ATOM 1373 C C . ALA A 1 170 ? -20.156 4.722 18.028 1.00 98.25 170 ALA A C 1
ATOM 1375 O O . ALA A 1 170 ? -18.930 4.811 18.113 1.00 98.25 170 ALA A O 1
ATOM 1376 N N . TYR A 1 171 ? -20.966 5.731 18.377 1.00 98.56 171 TYR A N 1
ATOM 1377 C CA . TYR A 1 171 ? -20.487 7.003 18.937 1.00 98.56 171 TYR A CA 1
ATOM 1378 C C . TYR A 1 171 ? -19.767 6.819 20.279 1.00 98.56 171 TYR A C 1
ATOM 1380 O O . TYR A 1 171 ? -18.647 7.309 20.445 1.00 98.56 171 TYR A O 1
ATOM 1388 N N . ARG A 1 172 ? -20.369 6.086 21.228 1.00 98.56 172 ARG A N 1
ATOM 1389 C CA . ARG A 1 172 ? -19.754 5.812 22.540 1.00 98.56 172 ARG A CA 1
ATOM 1390 C C . ARG A 1 172 ? -18.445 5.035 22.408 1.00 98.56 172 ARG A C 1
ATOM 1392 O O . ARG A 1 172 ? -17.454 5.389 23.047 1.00 98.56 172 ARG A O 1
ATOM 1399 N N . LEU A 1 173 ? -18.410 4.021 21.540 1.00 98.62 173 LEU A N 1
ATOM 1400 C CA . LEU A 1 173 ? -17.188 3.278 21.238 1.00 98.62 173 LEU A CA 1
ATOM 1401 C C . LEU A 1 173 ? -16.118 4.176 20.602 1.00 98.62 173 LEU A C 1
ATOM 1403 O O . LEU A 1 173 ? -14.944 4.037 20.935 1.00 98.62 173 LEU A O 1
ATOM 1407 N N . LEU A 1 174 ? -16.491 5.098 19.711 1.00 98.62 174 LEU A N 1
ATOM 1408 C CA . LEU A 1 174 ? -15.544 6.004 19.059 1.00 98.62 174 LEU A CA 1
ATOM 1409 C C . LEU A 1 174 ? -14.894 6.981 20.050 1.00 98.62 174 LEU A C 1
ATOM 1411 O O . LEU A 1 174 ? -13.679 7.178 19.989 1.00 98.62 174 LEU A O 1
ATOM 1415 N N . ASP A 1 175 ? -15.674 7.554 20.973 1.00 98.44 175 ASP A N 1
ATOM 1416 C CA . ASP A 1 175 ? -15.156 8.403 22.058 1.00 98.44 175 ASP A CA 1
ATOM 1417 C C . ASP A 1 175 ? -14.184 7.620 22.954 1.00 98.44 175 ASP A C 1
ATOM 1419 O O . ASP A 1 175 ? -13.047 8.047 23.179 1.00 98.44 175 ASP A O 1
ATOM 1423 N N . TRP A 1 176 ? -14.573 6.408 23.367 1.00 98.44 176 TRP A N 1
ATOM 1424 C CA . TRP A 1 176 ? -13.705 5.525 24.145 1.00 98.44 176 TRP A CA 1
ATOM 1425 C C . TRP A 1 176 ? -12.413 5.156 23.396 1.00 98.44 176 TRP A C 1
ATOM 1427 O O . TRP A 1 176 ? -11.334 5.197 23.985 1.00 98.44 176 TRP A O 1
ATOM 1437 N N . VAL A 1 177 ? -12.480 4.859 22.092 1.00 98.38 177 VAL A N 1
ATOM 1438 C CA . VAL A 1 177 ? -11.290 4.578 21.267 1.00 98.38 177 VAL A CA 1
ATOM 1439 C C . VAL A 1 177 ? -10.398 5.816 21.135 1.00 98.38 177 VAL A C 1
ATOM 1441 O O . VAL A 1 177 ? -9.176 5.676 21.184 1.00 98.38 177 VAL A O 1
ATOM 1444 N N . SER A 1 178 ? -10.965 7.022 21.011 1.00 98.06 178 SER A N 1
ATOM 1445 C CA . SER A 1 178 ? -10.184 8.268 21.006 1.00 98.06 178 SER A CA 1
ATOM 1446 C C . SER A 1 178 ? -9.371 8.407 22.293 1.00 98.06 178 SER A C 1
ATOM 1448 O O . SER A 1 178 ? -8.152 8.577 22.234 1.00 98.06 178 SER A O 1
ATOM 1450 N N . ARG A 1 179 ? -10.031 8.231 23.442 1.00 97.44 179 ARG A N 1
ATOM 1451 C CA . ARG A 1 179 ? -9.402 8.244 24.768 1.00 97.44 179 ARG A CA 1
ATOM 1452 C C . ARG A 1 179 ? -8.356 7.140 24.930 1.00 97.44 179 ARG A C 1
ATOM 1454 O O . ARG A 1 179 ? -7.264 7.395 25.433 1.00 97.44 179 ARG A O 1
ATOM 1461 N N . ASN A 1 180 ? -8.629 5.931 24.439 1.00 96.69 180 ASN A N 1
ATOM 1462 C CA . ASN A 1 180 ? -7.678 4.817 24.467 1.00 96.69 180 ASN A CA 1
ATOM 1463 C C . ASN A 1 180 ? -6.398 5.120 23.672 1.00 96.69 180 ASN A C 1
ATOM 1465 O O . ASN A 1 180 ? -5.294 4.866 24.149 1.00 96.69 180 ASN A O 1
ATOM 1469 N N . LEU A 1 181 ? -6.529 5.722 22.486 1.00 92.06 181 LEU A N 1
ATOM 1470 C CA . LEU A 1 181 ? -5.389 6.142 21.662 1.00 92.06 181 LEU A CA 1
ATOM 1471 C C . LEU A 1 181 ? -4.581 7.295 22.285 1.00 92.06 181 LEU A C 1
ATOM 1473 O O . LEU A 1 181 ? -3.420 7.481 21.918 1.00 92.06 181 LEU A O 1
ATOM 1477 N N . GLN A 1 182 ? -5.173 8.038 23.223 1.00 92.50 182 GLN A N 1
ATOM 1478 C CA . GLN A 1 182 ? -4.527 9.081 24.028 1.00 92.50 182 GLN A CA 1
ATOM 1479 C C . GLN A 1 182 ? -3.908 8.541 25.334 1.00 92.50 182 GLN A C 1
ATOM 1481 O O . GLN A 1 182 ? -3.157 9.260 25.987 1.00 92.50 182 GLN A O 1
ATOM 1486 N N . GLY A 1 183 ? -4.168 7.277 25.696 1.00 91.56 183 GLY A N 1
ATOM 1487 C CA . GLY A 1 183 ? -3.722 6.669 26.957 1.00 91.56 183 GLY A CA 1
ATOM 1488 C C . GLY A 1 183 ? -4.629 6.962 28.159 1.00 91.56 183 GLY A C 1
ATOM 1489 O O . GLY A 1 183 ? -4.249 6.688 29.290 1.00 91.56 183 GLY A O 1
ATOM 1490 N N . GLU A 1 184 ? -5.834 7.492 27.938 1.00 93.94 184 GLU A N 1
ATOM 1491 C CA . GLU A 1 184 ? -6.786 7.909 28.983 1.00 93.94 184 GLU A CA 1
ATOM 1492 C C . GLU A 1 184 ? -7.737 6.781 29.442 1.00 93.94 184 GLU A C 1
ATOM 1494 O O . GLU A 1 184 ? -8.847 7.035 29.926 1.00 93.94 184 GLU A O 1
ATOM 1499 N N . THR A 1 185 ? -7.340 5.523 29.240 1.00 94.62 185 THR A N 1
ATOM 1500 C CA . THR A 1 185 ? -8.106 4.315 29.585 1.00 94.62 185 THR A CA 1
ATOM 1501 C C . THR A 1 185 ? -7.173 3.233 30.116 1.00 94.62 185 THR A C 1
ATOM 1503 O O . THR A 1 185 ? -5.994 3.213 29.781 1.00 94.62 185 THR A O 1
ATOM 1506 N N . ASP A 1 186 ? -7.728 2.277 30.845 1.00 88.56 186 ASP A N 1
ATOM 1507 C CA . ASP A 1 186 ? -7.031 1.136 31.439 1.00 88.56 186 ASP A CA 1
ATOM 1508 C C . ASP A 1 186 ? -6.565 0.058 30.438 1.00 88.56 186 ASP A C 1
ATOM 1510 O O . ASP A 1 186 ? -5.580 -0.636 30.692 1.00 88.56 186 ASP A O 1
ATOM 1514 N N . LEU A 1 187 ? -7.231 -0.086 29.286 1.00 90.31 187 LEU A N 1
ATOM 1515 C CA . LEU A 1 187 ? -6.845 -1.077 28.275 1.00 90.31 187 LEU A CA 1
ATOM 1516 C C . LEU A 1 187 ? -5.661 -0.629 27.401 1.00 90.31 187 LEU A C 1
ATOM 1518 O O . LEU A 1 187 ? -5.613 0.490 26.891 1.00 90.31 187 LEU A O 1
ATOM 1522 N N . ALA A 1 188 ? -4.746 -1.556 27.109 1.00 91.62 188 ALA A N 1
ATOM 1523 C CA . ALA A 1 188 ? -3.679 -1.341 26.131 1.00 91.62 188 ALA A CA 1
ATOM 1524 C C . ALA A 1 188 ? -4.224 -1.160 24.695 1.00 91.62 188 ALA A C 1
ATOM 1526 O O . ALA A 1 188 ? -5.225 -1.768 24.307 1.00 91.62 188 ALA A O 1
ATOM 1527 N N . ILE A 1 189 ? -3.528 -0.367 23.868 1.00 93.12 189 ILE A N 1
ATOM 1528 C CA . ILE A 1 189 ? -3.948 -0.062 22.487 1.00 93.12 189 ILE A CA 1
ATOM 1529 C C . ILE A 1 189 ? -3.919 -1.325 21.609 1.00 93.12 189 ILE A C 1
ATOM 1531 O O . ILE A 1 189 ? -2.863 -1.728 21.103 1.00 93.12 189 ILE A O 1
ATOM 1535 N N . ASN A 1 190 ? -5.090 -1.908 21.350 1.00 95.06 190 ASN A N 1
ATOM 1536 C CA . ASN A 1 190 ? -5.246 -3.089 20.503 1.00 95.06 190 ASN A CA 1
ATOM 1537 C C . ASN A 1 190 ? -5.008 -2.763 19.016 1.00 95.06 190 ASN A C 1
ATOM 1539 O O . ASN A 1 190 ? -5.415 -1.719 18.501 1.00 95.06 190 ASN A O 1
ATOM 1543 N N . TYR A 1 191 ? -4.393 -3.695 18.285 1.00 94.44 191 TYR A N 1
ATOM 1544 C CA . TYR A 1 191 ? -4.141 -3.568 16.847 1.00 94.44 191 TYR A CA 1
ATOM 1545 C C . TYR A 1 191 ? -5.407 -3.356 15.999 1.00 94.44 191 TYR A C 1
ATOM 1547 O O . TYR A 1 191 ? -5.302 -2.817 14.902 1.00 94.44 191 TYR A O 1
ATOM 1555 N N . HIS A 1 192 ? -6.594 -3.747 16.470 1.00 95.62 192 HIS A N 1
ATOM 1556 C CA . HIS A 1 192 ? -7.844 -3.662 15.706 1.00 95.62 192 HIS A CA 1
ATOM 1557 C C . HIS A 1 192 ? -8.426 -2.244 15.597 1.00 95.62 192 HIS A C 1
ATOM 1559 O O . HIS A 1 192 ? -9.074 -1.947 14.596 1.00 95.62 192 HIS A O 1
ATOM 1565 N N . TRP A 1 193 ? -8.155 -1.363 16.566 1.00 96.88 193 TRP A N 1
ATOM 1566 C CA . TRP A 1 193 ? -8.518 0.063 16.511 1.00 96.88 193 TRP A CA 1
ATOM 1567 C C . TRP A 1 193 ? -7.313 1.001 16.381 1.00 96.88 193 TRP A C 1
ATOM 1569 O O . TRP A 1 193 ? -7.483 2.194 16.132 1.00 96.88 193 TRP A O 1
ATOM 1579 N N . ARG A 1 194 ? -6.083 0.484 16.482 1.00 96.62 194 ARG A N 1
ATOM 1580 C CA . ARG A 1 194 ? -4.865 1.235 16.150 1.00 96.62 194 ARG A CA 1
ATOM 1581 C C . ARG A 1 194 ? -4.928 1.763 14.698 1.00 96.62 194 ARG A C 1
ATOM 1583 O O . ARG A 1 194 ? -5.395 1.020 13.825 1.00 96.62 194 ARG A O 1
ATOM 1590 N N . PRO A 1 195 ? -4.458 2.994 14.407 1.00 98.12 195 PRO A N 1
ATOM 1591 C CA . PRO A 1 195 ? -4.395 3.518 13.040 1.00 98.12 195 PRO A CA 1
ATOM 1592 C C . PRO A 1 195 ? -3.548 2.648 12.100 1.00 98.12 195 PRO A C 1
ATOM 1594 O O . PRO A 1 195 ? -2.489 2.149 12.489 1.00 98.12 195 PRO A O 1
ATOM 1597 N N . GLN A 1 196 ? -3.974 2.518 10.846 1.00 97.88 196 GLN A N 1
ATOM 1598 C CA . GLN A 1 196 ? -3.277 1.803 9.768 1.00 97.88 196 GLN A CA 1
ATOM 1599 C C . GLN A 1 196 ? -1.873 2.393 9.548 1.00 97.88 196 GLN A C 1
ATOM 1601 O O . GLN A 1 196 ? -0.873 1.673 9.499 1.00 97.88 196 GLN A O 1
ATOM 1606 N N . THR A 1 197 ? -1.778 3.726 9.563 1.00 97.25 197 THR A N 1
ATOM 1607 C CA . THR A 1 197 ? -0.520 4.492 9.506 1.00 97.25 197 THR A CA 1
ATOM 1608 C C . THR A 1 197 ? 0.461 4.187 10.645 1.00 97.25 197 THR A C 1
ATOM 1610 O O . THR A 1 197 ? 1.657 4.437 10.497 1.00 97.25 197 THR A O 1
ATOM 1613 N N . SER A 1 198 ? 0.013 3.607 11.766 1.00 94.06 198 SER A N 1
ATOM 1614 C CA . SER A 1 198 ? 0.905 3.149 12.840 1.00 94.06 198 SER A CA 1
ATOM 1615 C C . SER A 1 198 ? 1.668 1.875 12.457 1.00 94.06 198 SER A C 1
ATOM 1617 O O . SER A 1 198 ? 2.871 1.798 12.709 1.00 94.06 198 SER A O 1
ATOM 1619 N N . ARG A 1 199 ? 1.013 0.903 11.798 1.00 94.88 199 ARG A N 1
ATOM 1620 C CA . ARG A 1 199 ? 1.677 -0.314 11.286 1.00 94.88 199 ARG A CA 1
ATOM 1621 C C . ARG A 1 199 ? 2.618 0.040 10.133 1.00 94.88 199 ARG A C 1
ATOM 1623 O O . ARG A 1 199 ? 3.770 -0.375 10.153 1.00 94.88 199 ARG A O 1
ATOM 1630 N N . LEU A 1 200 ? 2.178 0.902 9.215 1.00 95.88 200 LEU A N 1
ATOM 1631 C CA . LEU A 1 200 ? 3.004 1.403 8.107 1.00 95.88 200 LEU A CA 1
ATOM 1632 C C . LEU A 1 200 ? 4.262 2.146 8.571 1.00 95.88 200 LEU A C 1
ATOM 1634 O O . LEU A 1 200 ? 5.307 2.026 7.947 1.00 95.88 200 LEU A O 1
ATOM 1638 N N . ARG A 1 201 ? 4.203 2.880 9.691 1.00 93.06 201 ARG A N 1
ATOM 1639 C CA . ARG A 1 201 ? 5.389 3.548 10.251 1.00 93.06 201 ARG A CA 1
ATOM 1640 C C . ARG A 1 201 ? 6.477 2.556 10.669 1.00 93.06 201 ARG A C 1
ATOM 1642 O O . ARG A 1 201 ? 7.653 2.902 10.581 1.00 93.06 201 ARG A O 1
ATOM 1649 N N . ARG A 1 202 ? 6.101 1.349 11.112 1.00 91.38 202 ARG A N 1
ATOM 1650 C CA . ARG A 1 202 ? 7.053 0.258 11.374 1.00 91.38 202 ARG A CA 1
ATOM 1651 C C . ARG A 1 202 ? 7.616 -0.327 10.081 1.00 91.38 202 ARG A C 1
ATOM 1653 O O . ARG A 1 202 ? 8.783 -0.640 10.060 1.00 91.38 202 ARG A O 1
ATOM 1660 N N . ALA A 1 203 ? 6.849 -0.370 8.999 1.00 94.31 203 ALA A N 1
ATOM 1661 C CA . ALA A 1 203 ? 7.314 -0.851 7.696 1.00 94.31 203 ALA A CA 1
ATOM 1662 C C . ALA A 1 203 ? 7.868 0.265 6.781 1.00 94.31 203 ALA A C 1
ATOM 1664 O O . ALA A 1 203 ? 7.893 0.112 5.564 1.00 94.31 203 ALA A O 1
ATOM 1665 N N . ARG A 1 204 ? 8.263 1.423 7.336 1.00 92.88 204 ARG A N 1
ATOM 1666 C CA . ARG A 1 204 ? 8.533 2.649 6.552 1.00 92.88 204 ARG A CA 1
ATOM 1667 C C . ARG A 1 204 ? 9.757 2.584 5.639 1.00 92.88 204 ARG A C 1
ATOM 1669 O O . ARG A 1 204 ? 9.917 3.479 4.814 1.00 92.88 204 ARG A O 1
ATOM 1676 N N . MET A 1 205 ? 10.625 1.595 5.841 1.00 91.44 205 MET A N 1
ATOM 1677 C CA . MET A 1 205 ? 11.787 1.367 4.988 1.00 91.44 205 MET A CA 1
ATOM 1678 C C . MET A 1 205 ? 11.368 0.710 3.669 1.00 91.44 205 MET A C 1
ATOM 1680 O O . MET A 1 205 ? 11.892 1.067 2.622 1.00 91.44 205 MET A O 1
ATOM 1684 N N . PHE A 1 206 ? 10.377 -0.184 3.698 1.00 92.62 206 PHE A N 1
ATOM 1685 C CA . PHE A 1 206 ? 9.942 -0.950 2.532 1.00 92.62 206 PHE A CA 1
ATOM 1686 C C . PHE A 1 206 ? 9.128 -0.105 1.545 1.00 92.62 206 PHE A C 1
ATOM 1688 O O . PHE A 1 206 ? 8.283 0.713 1.925 1.00 92.62 206 PHE A O 1
ATOM 1695 N N . ARG A 1 207 ? 9.346 -0.336 0.245 1.00 93.00 207 ARG A N 1
ATOM 1696 C CA . ARG A 1 207 ? 8.682 0.379 -0.857 1.00 93.00 207 ARG A CA 1
ATOM 1697 C C . ARG A 1 207 ? 7.293 -0.203 -1.154 1.00 93.00 207 ARG A C 1
ATOM 1699 O O . ARG A 1 207 ? 7.028 -0.682 -2.248 1.00 93.00 207 ARG A O 1
ATOM 1706 N N . LEU A 1 208 ? 6.407 -0.168 -0.159 1.00 96.81 208 LEU A N 1
ATOM 1707 C CA . LEU A 1 208 ? 5.084 -0.792 -0.245 1.00 96.81 208 LEU A CA 1
ATOM 1708 C C . LEU A 1 208 ? 4.161 -0.106 -1.260 1.00 96.81 208 LEU A C 1
ATOM 1710 O O . LEU A 1 208 ? 3.869 1.088 -1.151 1.00 96.81 208 LEU A O 1
ATOM 1714 N N . ASN A 1 209 ? 3.589 -0.903 -2.159 1.00 97.50 209 ASN A N 1
ATOM 1715 C CA . ASN A 1 209 ? 2.396 -0.532 -2.910 1.00 97.50 209 ASN A CA 1
ATOM 1716 C C . ASN A 1 209 ? 1.180 -0.494 -1.973 1.00 97.50 209 ASN A C 1
ATOM 1718 O O . ASN A 1 209 ? 0.966 -1.401 -1.166 1.00 97.50 209 ASN A O 1
ATOM 1722 N N . TYR A 1 210 ? 0.363 0.552 -2.079 1.00 98.12 210 TYR A N 1
ATOM 1723 C CA . TYR A 1 210 ? -0.842 0.710 -1.264 1.00 98.12 210 TYR A CA 1
ATOM 1724 C C . TYR A 1 210 ? -2.076 0.359 -2.081 1.00 98.12 210 TYR A C 1
ATOM 1726 O O . TYR A 1 210 ? -2.566 1.195 -2.838 1.00 98.12 210 TYR A O 1
ATOM 1734 N N . LEU A 1 211 ? -2.575 -0.864 -1.919 1.00 98.31 211 LEU A N 1
ATOM 1735 C CA . LEU A 1 211 ? -3.863 -1.281 -2.472 1.00 98.31 211 LEU A CA 1
ATOM 1736 C C . LEU A 1 211 ? -4.999 -0.778 -1.573 1.00 98.31 211 LEU A C 1
ATOM 1738 O O . LEU A 1 211 ? -4.787 -0.474 -0.393 1.00 98.31 211 LEU A O 1
ATOM 1742 N N . THR A 1 212 ? -6.220 -0.738 -2.092 1.00 98.19 212 THR A N 1
ATOM 1743 C CA . THR A 1 212 ? -7.433 -0.492 -1.311 1.00 98.19 212 THR A CA 1
ATOM 1744 C C . THR A 1 212 ? -8.355 -1.706 -1.336 1.00 98.19 212 THR A C 1
ATOM 1746 O O . THR A 1 212 ? -8.481 -2.396 -2.344 1.00 98.19 212 THR A O 1
ATOM 1749 N N . LEU A 1 213 ? -8.990 -2.011 -0.201 1.00 96.88 213 LEU A N 1
ATOM 1750 C CA . LEU A 1 213 ? -9.782 -3.231 -0.037 1.00 96.88 213 LEU A CA 1
ATOM 1751 C C . LEU A 1 213 ? -10.971 -3.288 -1.007 1.00 96.88 213 LEU A C 1
ATOM 1753 O O . LEU A 1 213 ? -11.330 -4.366 -1.467 1.00 96.88 213 LEU A O 1
ATOM 1757 N N . GLU A 1 214 ? -11.561 -2.136 -1.322 1.00 95.06 214 GLU A N 1
ATOM 1758 C CA . GLU A 1 214 ? -12.669 -1.996 -2.269 1.00 95.06 214 GLU A CA 1
ATOM 1759 C C . GLU A 1 214 ? -12.274 -2.110 -3.753 1.00 95.06 214 GLU A C 1
ATOM 1761 O O . GLU A 1 214 ? -13.160 -2.150 -4.599 1.00 95.06 214 GLU A O 1
ATOM 1766 N N . GLY A 1 215 ? -10.977 -2.180 -4.074 1.00 95.38 215 GLY A N 1
ATOM 1767 C CA . GLY A 1 215 ? -10.486 -2.509 -5.417 1.00 95.38 215 GLY A CA 1
ATOM 1768 C C . GLY A 1 215 ? -9.536 -3.705 -5.455 1.00 95.38 215 GLY A C 1
ATOM 1769 O O . GLY A 1 215 ? -8.875 -3.930 -6.463 1.00 95.38 215 GLY A O 1
ATOM 1770 N N . LEU A 1 216 ? -9.419 -4.459 -4.358 1.00 95.88 216 LEU A N 1
ATOM 1771 C CA . LEU A 1 216 ? -8.415 -5.515 -4.208 1.00 95.88 216 LEU A CA 1
ATOM 1772 C C . LEU A 1 216 ? -8.509 -6.593 -5.300 1.00 95.88 216 LEU A C 1
ATOM 1774 O O . LEU A 1 216 ? -7.490 -7.138 -5.711 1.00 95.88 216 LEU A O 1
ATOM 1778 N N . ASP A 1 217 ? -9.727 -6.871 -5.760 1.00 94.25 217 ASP A N 1
ATOM 1779 C CA . ASP A 1 217 ? -10.088 -7.857 -6.781 1.00 94.25 217 ASP A CA 1
ATOM 1780 C C . ASP A 1 217 ? -9.539 -7.564 -8.182 1.00 94.25 217 ASP A C 1
ATOM 1782 O O . ASP A 1 217 ? -9.374 -8.499 -8.960 1.00 94.25 217 ASP A O 1
ATOM 1786 N N . TRP A 1 218 ? -9.204 -6.309 -8.492 1.00 92.69 218 TRP A N 1
ATOM 1787 C CA . TRP A 1 218 ? -8.550 -5.935 -9.751 1.00 92.69 218 TRP A CA 1
ATOM 1788 C C . TRP A 1 218 ? -7.145 -5.350 -9.545 1.00 92.69 218 TRP A C 1
ATOM 1790 O O . TRP A 1 218 ? -6.263 -5.574 -10.371 1.00 92.69 218 TRP A O 1
ATOM 1800 N N . GLN A 1 219 ? -6.894 -4.664 -8.425 1.00 95.75 219 GLN A N 1
ATOM 1801 C CA . GLN A 1 219 ? -5.589 -4.066 -8.121 1.00 95.75 219 GLN A CA 1
ATOM 1802 C C . GLN A 1 219 ? -4.510 -5.117 -7.828 1.00 95.75 219 GLN A C 1
ATOM 1804 O O . GLN A 1 219 ? -3.369 -4.950 -8.257 1.00 95.75 219 GLN A O 1
ATOM 1809 N N . LEU A 1 220 ? -4.842 -6.193 -7.096 1.00 96.75 220 LEU A N 1
ATOM 1810 C CA . LEU A 1 220 ? -3.856 -7.224 -6.758 1.00 96.75 220 LEU A CA 1
ATOM 1811 C C . LEU A 1 220 ? -3.448 -8.055 -7.986 1.00 96.75 220 LEU A C 1
ATOM 1813 O O . LEU A 1 220 ? -2.242 -8.159 -8.204 1.00 96.75 220 LEU A O 1
ATOM 1817 N N . PRO A 1 221 ? -4.365 -8.567 -8.835 1.00 96.06 221 PRO A N 1
ATOM 1818 C CA . PRO A 1 221 ? -3.966 -9.225 -10.078 1.00 96.06 221 PRO A CA 1
ATOM 1819 C C . PRO A 1 221 ? -3.135 -8.316 -10.984 1.00 96.06 221 PRO A C 1
ATOM 1821 O O . PRO A 1 221 ? -2.101 -8.736 -11.486 1.00 96.06 221 PRO A O 1
ATOM 1824 N N . MET A 1 222 ? -3.515 -7.042 -11.115 1.00 91.38 222 MET A N 1
ATOM 1825 C CA . MET A 1 222 ? -2.782 -6.069 -11.928 1.00 91.38 222 MET A CA 1
ATOM 1826 C C . MET A 1 222 ? -1.358 -5.787 -11.406 1.00 91.38 222 MET A C 1
ATOM 1828 O O . MET A 1 222 ? -0.443 -5.614 -12.208 1.00 91.38 222 MET A O 1
ATOM 1832 N N . LEU A 1 223 ? -1.148 -5.755 -10.084 1.00 95.25 223 LEU A N 1
ATOM 1833 C CA 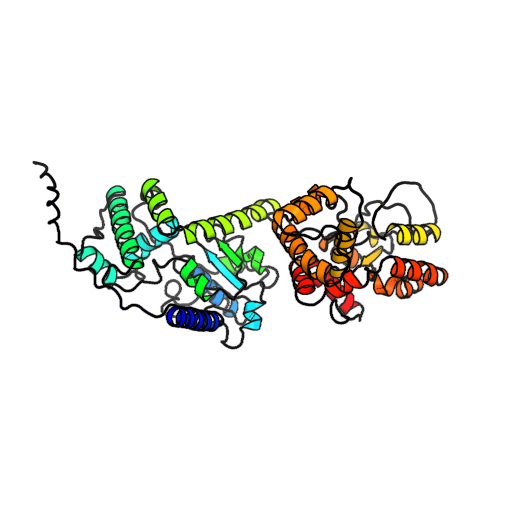. LEU A 1 223 ? 0.187 -5.604 -9.487 1.00 95.25 223 LEU A CA 1
ATOM 1834 C C . LEU A 1 223 ? 1.028 -6.890 -9.595 1.00 95.25 223 LEU A C 1
ATOM 1836 O O . LEU A 1 223 ? 2.249 -6.809 -9.721 1.00 95.25 223 LEU A O 1
ATOM 1840 N N . MET A 1 224 ? 0.387 -8.059 -9.524 1.00 96.75 224 MET A N 1
ATOM 1841 C CA . MET A 1 224 ? 1.062 -9.359 -9.433 1.00 96.75 224 MET A CA 1
ATOM 1842 C C . MET A 1 224 ? 1.255 -10.067 -10.771 1.00 96.75 224 MET A C 1
ATOM 1844 O O . MET A 1 224 ? 2.089 -10.962 -10.830 1.00 96.75 224 MET A O 1
ATOM 1848 N N . ALA A 1 225 ? 0.566 -9.663 -11.842 1.00 92.00 225 ALA A N 1
ATOM 1849 C CA . ALA A 1 225 ? 0.622 -10.312 -13.156 1.00 92.00 225 ALA A CA 1
ATOM 1850 C C . ALA A 1 225 ? 2.039 -10.668 -13.679 1.00 92.00 225 ALA A C 1
ATOM 1852 O O . ALA A 1 225 ? 2.169 -11.723 -14.296 1.00 92.00 225 ALA A O 1
ATOM 1853 N N . PRO A 1 226 ? 3.115 -9.884 -13.429 1.00 91.69 226 PRO A N 1
ATOM 1854 C CA . PRO A 1 226 ? 4.470 -10.260 -13.851 1.00 91.69 226 PRO A CA 1
ATOM 1855 C C . PRO A 1 226 ? 5.087 -11.470 -13.124 1.00 91.69 226 PRO A C 1
ATOM 1857 O O . PRO A 1 226 ? 6.084 -12.001 -13.604 1.00 91.69 226 PRO A O 1
ATOM 1860 N N . VAL A 1 227 ? 4.553 -11.869 -11.963 1.00 94.56 227 VAL A N 1
ATOM 1861 C CA . VAL A 1 227 ? 5.068 -12.976 -11.126 1.00 94.56 227 VAL A CA 1
ATOM 1862 C C . VAL A 1 227 ? 4.021 -14.041 -10.799 1.00 94.56 227 VAL A C 1
ATOM 1864 O O . VAL A 1 227 ? 4.380 -15.199 -10.638 1.00 94.56 227 VAL A O 1
ATOM 1867 N N . VAL A 1 228 ? 2.737 -13.679 -10.764 1.00 95.12 228 VAL A N 1
ATOM 1868 C CA . VAL A 1 228 ? 1.588 -14.585 -10.619 1.00 95.12 228 VAL A CA 1
ATOM 1869 C C . VAL A 1 228 ? 0.568 -14.235 -11.717 1.00 95.12 228 VAL A C 1
ATOM 1871 O O . VAL A 1 228 ? -0.357 -13.455 -11.470 1.00 95.12 228 VAL A O 1
ATOM 1874 N N . PRO A 1 229 ? 0.739 -14.743 -12.955 1.00 90.12 229 PRO A N 1
ATOM 1875 C CA . PRO A 1 229 ? -0.121 -14.374 -14.084 1.00 90.12 229 PRO A CA 1
ATOM 1876 C C . PRO A 1 229 ? -1.599 -14.745 -13.891 1.00 90.12 229 PRO A C 1
ATOM 1878 O O . PRO A 1 229 ? -2.471 -14.059 -14.414 1.00 90.12 229 PRO A O 1
ATOM 1881 N N . ASP A 1 230 ? -1.876 -15.792 -13.109 1.00 92.62 230 ASP A N 1
ATOM 1882 C CA . ASP A 1 230 ? -3.205 -16.336 -12.791 1.00 92.62 230 ASP A CA 1
ATOM 1883 C C . ASP A 1 230 ? -3.747 -15.854 -11.425 1.00 92.62 230 ASP A C 1
ATOM 1885 O O . ASP A 1 230 ? -4.590 -16.498 -10.795 1.00 92.62 230 ASP A O 1
ATOM 1889 N N . MET A 1 231 ? -3.255 -14.717 -10.913 1.00 96.38 231 MET A N 1
ATOM 1890 C CA . MET A 1 2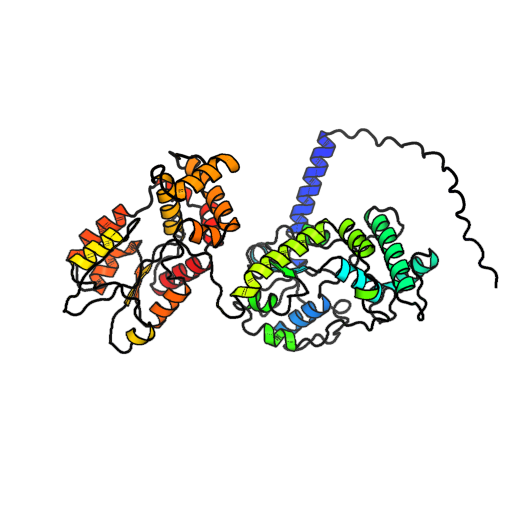31 ? -3.631 -14.205 -9.586 1.00 96.38 231 MET A CA 1
ATOM 1891 C C . MET A 1 231 ? -5.148 -13.997 -9.427 1.00 96.38 231 MET A C 1
ATOM 1893 O O . MET A 1 231 ? -5.688 -14.207 -8.339 1.00 96.38 231 MET A O 1
ATOM 1897 N N . ALA A 1 232 ? -5.858 -13.613 -10.493 1.00 93.50 232 ALA A N 1
ATOM 1898 C CA . ALA A 1 232 ? -7.308 -13.423 -10.446 1.00 93.50 232 ALA A CA 1
ATOM 1899 C C . ALA A 1 232 ? -8.049 -14.747 -10.178 1.00 93.50 232 ALA A C 1
ATOM 1901 O O . ALA A 1 232 ? -8.989 -14.778 -9.381 1.00 93.50 232 ALA A O 1
ATOM 1902 N N . GLU A 1 233 ? -7.593 -15.837 -10.790 1.00 93.44 233 GLU A N 1
ATOM 1903 C CA . GLU A 1 233 ? -8.080 -17.202 -10.619 1.00 93.44 233 GLU A CA 1
ATOM 1904 C C . GLU A 1 233 ? -7.729 -17.736 -9.223 1.00 93.44 233 GLU A C 1
ATOM 1906 O O . GLU A 1 233 ? -8.610 -18.239 -8.519 1.00 93.44 233 GLU A O 1
ATOM 1911 N N . ARG A 1 234 ? -6.481 -17.541 -8.764 1.00 94.56 234 ARG A N 1
ATOM 1912 C CA . ARG A 1 234 ? -6.036 -17.898 -7.398 1.00 94.56 234 ARG A CA 1
ATOM 1913 C C . ARG A 1 234 ? -6.913 -17.237 -6.331 1.00 94.56 234 ARG A C 1
ATOM 1915 O O . ARG A 1 234 ? -7.346 -17.888 -5.382 1.00 94.56 234 ARG A O 1
ATOM 1922 N N . MET A 1 235 ? -7.284 -15.971 -6.530 1.00 95.50 235 MET A N 1
ATOM 1923 C CA . MET A 1 235 ? -8.195 -15.233 -5.645 1.00 95.50 235 MET A CA 1
ATOM 1924 C C . MET A 1 235 ? -9.635 -15.785 -5.584 1.00 95.50 235 MET A C 1
ATOM 1926 O O . MET A 1 235 ? -10.365 -15.428 -4.652 1.00 95.50 235 MET A O 1
ATOM 1930 N N . GLN A 1 236 ? -10.061 -16.642 -6.523 1.00 92.12 236 GLN A N 1
ATOM 1931 C CA . GLN A 1 236 ? -11.361 -17.334 -6.463 1.00 92.12 236 GLN A CA 1
ATOM 1932 C C . GLN A 1 236 ? -11.308 -18.662 -5.694 1.00 92.12 236 GLN A C 1
ATOM 1934 O O . GLN A 1 236 ? -12.345 -19.125 -5.217 1.00 92.12 236 GLN A O 1
ATOM 1939 N N . VAL A 1 237 ? -10.123 -19.267 -5.533 1.00 90.75 237 VAL A N 1
ATOM 1940 C CA . VAL A 1 237 ? -9.937 -20.491 -4.725 1.00 90.75 237 VAL A CA 1
ATOM 1941 C C . VAL A 1 237 ? -10.224 -20.213 -3.243 1.00 90.75 237 VAL A C 1
ATOM 1943 O O . VAL A 1 237 ? -10.776 -21.063 -2.544 1.00 90.75 237 VAL A O 1
ATOM 1946 N N . VAL A 1 238 ? -9.913 -18.996 -2.786 1.00 93.75 238 VAL A N 1
ATOM 1947 C CA . VAL A 1 238 ? -10.103 -18.523 -1.408 1.00 93.75 238 VAL A CA 1
ATOM 1948 C C . VAL A 1 238 ? -11.577 -18.198 -1.127 1.00 93.75 238 VAL A C 1
ATOM 1950 O O . VAL A 1 238 ? -12.097 -17.130 -1.479 1.00 93.75 238 VAL A O 1
ATOM 1953 N N . LYS A 1 239 ? -12.258 -19.122 -0.446 1.00 90.12 239 LYS A N 1
ATOM 1954 C CA . LYS A 1 239 ? -13.685 -19.042 -0.096 1.00 90.12 239 LYS A CA 1
ATOM 1955 C C . LYS A 1 239 ? -13.924 -18.283 1.210 1.00 90.12 239 LYS A C 1
ATOM 1957 O O . LYS A 1 239 ? -14.983 -17.668 1.362 1.00 90.12 239 LYS A O 1
ATOM 1962 N N . SER A 1 240 ? -12.949 -18.260 2.121 1.00 84.62 240 SER A N 1
ATOM 1963 C CA . SER A 1 240 ? -13.007 -17.642 3.454 1.00 84.62 240 SER A CA 1
ATOM 1964 C C . SER A 1 240 ? -12.964 -16.107 3.416 1.00 84.62 240 SER A C 1
ATOM 1966 O O . SER A 1 240 ? -12.094 -15.435 3.979 1.00 84.62 240 SER A O 1
ATOM 1968 N N . ARG A 1 241 ? -13.976 -15.505 2.782 1.00 81.44 241 ARG A N 1
ATOM 1969 C CA . ARG A 1 241 ? -14.269 -14.071 2.877 1.00 81.44 241 ARG A CA 1
ATOM 1970 C C . ARG A 1 241 ? -15.040 -13.816 4.168 1.00 81.44 241 ARG A C 1
ATOM 1972 O O . ARG A 1 241 ? -16.177 -14.250 4.315 1.00 81.44 241 ARG A O 1
ATOM 1979 N N . ASN A 1 242 ? -14.420 -13.080 5.089 1.00 76.06 242 ASN A N 1
ATOM 1980 C CA . ASN A 1 242 ? -14.952 -12.798 6.424 1.00 76.06 242 ASN A CA 1
ATOM 1981 C C . ASN A 1 242 ? -16.204 -11.889 6.355 1.00 76.06 242 ASN A C 1
ATOM 1983 O O . ASN A 1 242 ? -16.116 -10.661 6.443 1.00 76.06 242 ASN A O 1
ATOM 1987 N N . LYS A 1 243 ? -17.365 -12.512 6.118 1.00 77.12 243 LYS A N 1
ATOM 1988 C CA . LYS A 1 243 ? -18.701 -11.911 6.057 1.00 77.12 243 LYS A CA 1
ATOM 1989 C C . LYS A 1 243 ? -19.463 -12.270 7.333 1.00 77.12 243 LYS A C 1
ATOM 1991 O O . LYS A 1 243 ? -20.112 -13.308 7.407 1.00 77.12 243 LYS A O 1
ATOM 1996 N N . SER A 1 244 ? -19.390 -11.398 8.331 1.00 68.50 244 SER A N 1
ATOM 1997 C CA . SER A 1 244 ? -20.302 -11.426 9.474 1.00 68.50 244 SER A CA 1
ATOM 1998 C C . SER A 1 244 ? -21.739 -11.163 9.012 1.00 68.50 244 SER A C 1
ATOM 2000 O O . SER A 1 244 ? -21.979 -10.264 8.200 1.00 68.50 244 SER A O 1
ATOM 2002 N N . ALA A 1 245 ? -22.703 -11.908 9.558 1.00 74.69 245 ALA A N 1
ATOM 2003 C CA . ALA A 1 245 ? -24.089 -11.455 9.563 1.00 74.69 245 ALA A CA 1
ATOM 2004 C C . ALA A 1 245 ? -24.161 -10.160 10.388 1.00 74.69 245 ALA A C 1
ATOM 2006 O O . ALA A 1 245 ? -23.554 -10.069 11.458 1.00 74.69 245 ALA A O 1
ATOM 2007 N N . ARG A 1 246 ? -24.855 -9.141 9.875 1.00 85.06 246 ARG A N 1
ATOM 2008 C CA . ARG A 1 246 ? -25.023 -7.850 10.555 1.00 85.06 246 ARG A CA 1
ATOM 2009 C C . ARG A 1 246 ? -26.512 -7.600 10.778 1.00 85.06 246 ARG A C 1
ATOM 2011 O O . ARG A 1 246 ? -27.268 -7.809 9.832 1.00 85.06 246 ARG A O 1
ATOM 2018 N N . PRO A 1 247 ? -26.922 -7.154 11.977 1.00 86.69 247 PRO A N 1
ATOM 2019 C CA . PRO A 1 247 ? -28.327 -6.890 12.291 1.00 86.69 247 PRO A CA 1
ATOM 2020 C C . PRO A 1 247 ? -28.875 -5.705 11.483 1.00 86.69 247 PRO A C 1
ATOM 2022 O O . PRO A 1 247 ? -30.029 -5.717 11.077 1.00 86.69 247 PRO A O 1
ATOM 2025 N N . ALA A 1 248 ? -28.014 -4.726 11.191 1.00 87.69 248 ALA A N 1
ATOM 2026 C CA . ALA A 1 248 ? -28.301 -3.576 10.346 1.00 87.69 248 ALA A CA 1
ATOM 2027 C C . ALA A 1 248 ? -27.210 -3.418 9.267 1.00 87.69 248 ALA A C 1
ATOM 2029 O O . ALA A 1 248 ? -26.030 -3.708 9.525 1.00 87.69 248 ALA A O 1
ATOM 2030 N N . PRO A 1 249 ? -27.552 -2.926 8.062 1.00 90.31 249 PRO A N 1
ATOM 2031 C CA . PRO A 1 249 ? -26.572 -2.462 7.090 1.00 90.31 249 PRO A CA 1
ATOM 2032 C C . PRO A 1 249 ? -25.644 -1.404 7.700 1.00 90.31 249 PRO A C 1
ATOM 2034 O O . PRO A 1 249 ? -26.068 -0.494 8.408 1.00 90.31 249 PRO A O 1
ATOM 2037 N N . ALA A 1 250 ? -24.345 -1.492 7.403 1.00 91.44 250 ALA A N 1
ATOM 2038 C CA . ALA A 1 250 ? -23.370 -0.552 7.965 1.00 91.44 250 ALA A CA 1
ATOM 2039 C C . ALA A 1 250 ? -23.584 0.898 7.484 1.00 91.44 250 ALA A C 1
ATOM 2041 O O . ALA A 1 250 ? -23.174 1.817 8.184 1.00 91.44 250 ALA A O 1
ATOM 2042 N N . ALA A 1 251 ? -24.221 1.087 6.323 1.00 93.06 251 ALA A N 1
ATOM 2043 C CA . ALA A 1 251 ? -24.597 2.398 5.795 1.00 93.06 251 ALA A CA 1
ATOM 2044 C C . ALA A 1 251 ? -25.702 3.071 6.628 1.00 93.06 251 ALA A C 1
ATOM 2046 O O . ALA A 1 251 ? -25.660 4.279 6.819 1.00 93.06 251 ALA A O 1
ATOM 2047 N N . ASP A 1 252 ? -26.636 2.296 7.183 1.00 95.19 252 ASP A N 1
ATOM 2048 C CA . ASP A 1 252 ? -27.768 2.833 7.945 1.00 95.19 252 ASP A CA 1
ATOM 2049 C C . ASP A 1 252 ? -27.318 3.304 9.339 1.00 95.19 252 ASP A C 1
ATOM 2051 O O . ASP A 1 252 ? -27.852 4.262 9.902 1.00 95.19 252 ASP A O 1
ATOM 2055 N N . VAL A 1 253 ? -26.290 2.649 9.892 1.00 96.81 253 VAL A N 1
ATOM 2056 C CA . VAL A 1 253 ? -25.650 3.044 11.155 1.00 96.81 253 VAL A CA 1
ATOM 2057 C C . VAL A 1 253 ? -24.686 4.223 10.954 1.00 96.81 253 VAL A C 1
ATOM 2059 O O . VAL A 1 253 ? -24.653 5.121 11.793 1.00 96.81 253 VAL A O 1
ATOM 2062 N N . LEU A 1 254 ? -23.927 4.258 9.850 1.00 96.56 254 LEU A N 1
ATOM 2063 C CA . LEU A 1 254 ? -23.007 5.353 9.510 1.00 96.56 254 LEU A CA 1
ATOM 2064 C C . LEU A 1 254 ? -23.744 6.584 8.959 1.00 96.56 254 LEU A C 1
ATOM 2066 O O . LEU A 1 254 ? -23.790 6.808 7.750 1.00 96.56 254 LEU A O 1
ATOM 2070 N N . ASP A 1 255 ? -24.239 7.436 9.854 1.00 96.56 255 ASP A N 1
ATOM 2071 C CA . ASP A 1 255 ? -24.640 8.791 9.472 1.00 96.56 255 ASP A CA 1
ATOM 2072 C C . ASP A 1 255 ? -23.420 9.667 9.084 1.00 96.56 255 ASP A C 1
ATOM 2074 O O . ASP A 1 255 ? -22.245 9.299 9.250 1.00 96.56 255 ASP A O 1
ATOM 2078 N N . GLU A 1 256 ? -23.693 10.843 8.514 1.00 97.75 256 GLU A N 1
ATOM 2079 C CA . GLU A 1 256 ? -22.645 11.784 8.106 1.00 97.75 256 GLU A CA 1
ATOM 2080 C C . GLU A 1 256 ? -21.809 12.298 9.301 1.00 97.75 256 GLU A C 1
ATOM 2082 O O . GLU A 1 256 ? -20.575 12.271 9.195 1.00 97.75 256 GLU A O 1
ATOM 2087 N N . PRO A 1 257 ? -22.390 12.698 10.456 1.00 98.31 257 PRO A N 1
ATOM 2088 C CA . PRO A 1 257 ? -21.595 13.159 11.594 1.00 98.31 257 PRO A CA 1
ATOM 2089 C C . PRO A 1 257 ? -20.713 12.068 12.231 1.00 98.31 257 PRO A C 1
ATOM 2091 O O . PRO A 1 257 ? -19.566 12.369 12.578 1.00 98.31 257 PRO A O 1
ATOM 2094 N N . LEU A 1 258 ? -21.152 10.804 12.315 1.00 98.38 258 LEU A N 1
ATOM 2095 C CA . LEU A 1 258 ? -20.325 9.680 12.775 1.00 98.38 258 LEU A CA 1
ATOM 2096 C C . LEU A 1 258 ? -19.191 9.420 11.786 1.00 98.38 258 LEU A C 1
ATOM 2098 O O . LEU A 1 258 ? -18.033 9.295 12.186 1.00 98.38 258 LEU A O 1
ATOM 2102 N N . THR A 1 259 ? -19.490 9.417 10.486 1.00 98.44 259 THR A N 1
ATOM 2103 C CA . THR A 1 259 ? -18.478 9.277 9.428 1.00 98.44 259 THR A CA 1
ATOM 2104 C C . THR A 1 259 ? -17.423 10.385 9.515 1.00 98.44 259 THR A C 1
ATOM 2106 O O . THR A 1 259 ? -16.219 10.109 9.454 1.00 98.44 259 THR A O 1
ATOM 2109 N N . ALA A 1 260 ? -17.843 11.635 9.730 1.00 98.19 260 ALA A N 1
ATOM 2110 C CA . ALA A 1 260 ? -16.951 12.772 9.935 1.00 98.19 260 ALA A CA 1
ATOM 2111 C C . ALA A 1 260 ? -16.120 12.639 11.226 1.00 98.19 260 ALA A C 1
ATOM 2113 O O . ALA A 1 260 ? -14.918 12.923 11.213 1.00 98.19 260 ALA A O 1
ATOM 2114 N N . ALA A 1 261 ? -16.712 12.157 12.323 1.00 98.50 261 ALA A N 1
ATOM 2115 C CA . ALA A 1 261 ? -16.013 11.913 13.583 1.00 98.50 261 ALA A CA 1
ATOM 2116 C C . ALA A 1 261 ? -14.950 10.805 13.454 1.00 98.50 261 ALA A C 1
ATOM 2118 O O . ALA A 1 261 ? -13.808 11.000 13.881 1.00 98.50 261 ALA A O 1
ATOM 2119 N N . ILE A 1 262 ? -15.270 9.684 12.793 1.00 98.62 262 ILE A N 1
ATOM 2120 C CA . ILE A 1 262 ? -14.316 8.593 12.537 1.00 98.62 262 ILE A CA 1
ATOM 2121 C C . ILE A 1 262 ? -13.165 9.100 11.656 1.00 98.62 262 ILE A C 1
ATOM 2123 O O . ILE A 1 262 ? -11.995 8.893 11.986 1.00 98.62 262 ILE A O 1
ATOM 2127 N N . ARG A 1 263 ? -13.465 9.825 10.569 1.00 98.12 263 ARG A N 1
ATOM 2128 C CA . ARG A 1 263 ? -12.444 10.422 9.687 1.00 98.12 263 ARG A CA 1
ATOM 2129 C C . ARG A 1 263 ? -11.588 11.473 10.394 1.00 98.12 263 ARG A C 1
ATOM 2131 O O . ARG A 1 263 ? -10.403 11.588 10.090 1.00 98.12 263 ARG A O 1
ATOM 2138 N N . LYS A 1 264 ? -12.138 12.208 11.366 1.00 98.19 264 LYS A N 1
ATOM 2139 C CA . LYS A 1 264 ? -11.379 13.139 12.216 1.00 98.19 264 LYS A CA 1
ATOM 2140 C C . LYS A 1 264 ? -10.395 12.397 13.126 1.00 98.19 264 LYS A C 1
ATOM 2142 O O . LYS A 1 264 ? -9.236 12.805 13.190 1.00 98.19 264 LYS A O 1
ATOM 2147 N N . LEU A 1 265 ? -10.820 11.311 13.780 1.00 98.25 265 LEU A N 1
ATOM 2148 C CA . LEU A 1 265 ? -9.943 10.489 14.624 1.00 98.25 265 LEU A CA 1
ATOM 2149 C C . LEU A 1 265 ? -8.841 9.807 13.794 1.00 98.25 265 LEU A C 1
ATOM 2151 O O . LEU A 1 265 ? -7.658 9.885 14.122 1.00 98.25 265 LEU A O 1
ATOM 2155 N N . TYR A 1 266 ? -9.211 9.215 12.658 1.00 98.25 266 TYR A N 1
ATOM 2156 C CA . TYR A 1 266 ? -8.308 8.520 11.738 1.00 98.25 266 TYR A CA 1
ATOM 2157 C C . TYR A 1 266 ? -7.875 9.396 10.551 1.00 98.25 266 TYR A C 1
ATOM 2159 O O . TYR A 1 266 ? -7.754 8.923 9.417 1.00 98.25 266 TYR A O 1
ATOM 2167 N N . ARG A 1 267 ? -7.609 10.690 10.784 1.00 97.94 267 ARG A N 1
ATOM 2168 C CA . ARG A 1 267 ? -7.308 11.661 9.712 1.00 97.94 267 ARG A CA 1
ATOM 2169 C C . ARG A 1 267 ? -6.118 11.256 8.839 1.00 97.94 267 ARG A C 1
ATOM 2171 O O . ARG A 1 267 ? -6.169 11.416 7.623 1.00 97.94 267 ARG A O 1
ATOM 2178 N N . ALA A 1 268 ? -5.056 10.726 9.447 1.00 96.19 268 ALA A N 1
ATOM 2179 C CA . ALA A 1 268 ? -3.866 10.283 8.719 1.00 96.19 268 ALA A CA 1
ATOM 2180 C C . ALA A 1 268 ? -4.156 9.073 7.813 1.00 96.19 268 ALA A C 1
ATOM 2182 O O . ALA A 1 268 ? -3.705 9.047 6.669 1.00 96.19 268 ALA A O 1
ATOM 2183 N N . ASP A 1 269 ? -4.950 8.114 8.300 1.00 98.50 269 ASP A N 1
ATOM 2184 C CA . ASP A 1 269 ? -5.378 6.950 7.518 1.00 98.50 269 ASP A CA 1
ATOM 2185 C C . ASP A 1 269 ? -6.327 7.367 6.386 1.00 98.50 269 ASP A C 1
ATOM 2187 O O . ASP A 1 269 ? -6.193 6.864 5.278 1.00 98.50 269 ASP A O 1
ATOM 2191 N N . THR A 1 270 ? -7.232 8.322 6.639 1.00 98.31 270 THR A N 1
ATOM 2192 C CA . THR A 1 270 ? -8.164 8.866 5.632 1.00 98.31 270 THR A CA 1
ATOM 2193 C C . THR A 1 270 ? -7.392 9.497 4.472 1.00 98.31 270 THR A C 1
ATOM 2195 O O . THR A 1 270 ? -7.582 9.115 3.326 1.00 98.31 270 THR A O 1
ATOM 2198 N N . ILE A 1 271 ? -6.438 10.392 4.765 1.00 97.25 271 ILE A N 1
ATOM 2199 C CA . ILE A 1 271 ? -5.591 11.043 3.746 1.00 97.25 271 ILE A CA 1
ATOM 2200 C C . ILE A 1 271 ? -4.775 10.018 2.940 1.00 97.25 271 ILE A C 1
ATOM 2202 O O . ILE A 1 271 ? -4.522 10.226 1.749 1.00 97.25 271 ILE A O 1
ATOM 2206 N N . LEU A 1 272 ? -4.329 8.936 3.585 1.00 97.50 272 LEU A N 1
ATOM 2207 C CA . LEU A 1 272 ? -3.558 7.883 2.935 1.00 97.50 272 LEU A CA 1
ATOM 2208 C C . LEU A 1 272 ? -4.432 7.004 2.030 1.00 97.50 272 LEU A C 1
ATOM 2210 O O . LEU A 1 272 ? -4.060 6.786 0.879 1.00 97.50 272 LEU A O 1
ATOM 2214 N N . HIS A 1 273 ? -5.577 6.532 2.530 1.00 98.44 273 HIS A N 1
ATOM 2215 C CA . HIS A 1 273 ? -6.538 5.733 1.766 1.00 98.44 273 HIS A CA 1
ATOM 2216 C C . HIS A 1 273 ? -7.068 6.525 0.566 1.00 98.44 273 HIS A C 1
ATOM 2218 O O . HIS A 1 273 ? -6.932 6.057 -0.558 1.00 98.44 273 HIS A O 1
ATOM 2224 N N . ASP A 1 274 ? -7.479 7.780 0.762 1.00 97.25 274 ASP A N 1
ATOM 2225 C CA . ASP A 1 274 ? -7.851 8.712 -0.309 1.00 97.25 274 ASP A CA 1
ATOM 2226 C C . ASP A 1 274 ? -6.759 8.866 -1.388 1.00 97.25 274 ASP A C 1
ATOM 2228 O O . ASP A 1 274 ? -7.049 9.038 -2.575 1.00 97.25 274 ASP A O 1
ATOM 2232 N N . ARG A 1 275 ? -5.478 8.882 -0.986 1.00 95.50 275 ARG A N 1
ATOM 2233 C CA . ARG A 1 275 ? -4.346 8.971 -1.922 1.00 95.50 275 ARG A CA 1
ATOM 2234 C C . ARG A 1 275 ? -4.184 7.675 -2.710 1.00 95.50 275 ARG A C 1
ATOM 2236 O O . ARG A 1 275 ? -3.994 7.765 -3.918 1.00 95.50 275 ARG A O 1
ATOM 2243 N N . ALA A 1 276 ? -4.244 6.523 -2.046 1.00 96.19 276 ALA A N 1
ATOM 2244 C CA . ALA A 1 276 ? -4.185 5.220 -2.700 1.00 96.19 276 ALA A CA 1
ATOM 2245 C C . ALA A 1 276 ? -5.357 5.061 -3.681 1.00 96.19 276 ALA A C 1
ATOM 2247 O O . ALA A 1 276 ? -5.130 4.855 -4.867 1.00 96.19 276 ALA A O 1
ATOM 2248 N N . HIS A 1 277 ? -6.588 5.303 -3.222 1.00 95.44 277 HIS A N 1
ATOM 2249 C CA . HIS A 1 277 ? -7.796 5.264 -4.041 1.00 95.44 277 HIS A CA 1
ATOM 2250 C C . HIS A 1 277 ? -7.685 6.164 -5.280 1.00 95.44 277 HIS A C 1
ATOM 2252 O O . HIS A 1 277 ? -7.990 5.718 -6.378 1.00 95.44 277 HIS A O 1
ATOM 2258 N N . ARG A 1 278 ? -7.207 7.414 -5.154 1.00 92.94 278 ARG A N 1
ATOM 2259 C CA . ARG A 1 278 ? -7.012 8.297 -6.324 1.00 92.94 278 ARG A CA 1
ATOM 2260 C C . ARG A 1 278 ? -5.895 7.842 -7.265 1.00 92.94 278 ARG A C 1
ATOM 2262 O O . ARG A 1 278 ? -6.051 8.006 -8.470 1.00 92.94 278 ARG A O 1
ATOM 2269 N N . ALA A 1 279 ? -4.793 7.298 -6.744 1.00 89.12 279 ALA A N 1
ATOM 2270 C CA . ALA A 1 279 ? -3.715 6.760 -7.578 1.00 89.12 279 ALA A CA 1
ATOM 2271 C C . ALA A 1 279 ? -4.217 5.581 -8.428 1.00 89.12 279 ALA A C 1
ATOM 2273 O O . ALA A 1 279 ? -4.005 5.559 -9.637 1.00 89.12 279 ALA A O 1
ATOM 2274 N N . TRP A 1 280 ? -4.972 4.675 -7.805 1.00 92.00 280 TRP A N 1
ATOM 2275 C CA . TRP A 1 280 ? -5.614 3.548 -8.472 1.00 92.00 280 TRP A CA 1
ATOM 2276 C C . TRP A 1 280 ? -6.759 3.973 -9.396 1.00 92.00 280 TRP A C 1
ATOM 2278 O O . TRP A 1 280 ? -6.864 3.447 -10.495 1.00 92.00 280 TRP A O 1
ATOM 2288 N N . ALA A 1 281 ? -7.582 4.960 -9.035 1.00 87.06 281 ALA A N 1
ATOM 2289 C CA . ALA A 1 281 ? -8.664 5.447 -9.896 1.00 87.06 281 ALA A CA 1
ATOM 2290 C C . ALA A 1 281 ? -8.153 6.032 -11.227 1.00 87.06 281 ALA A C 1
ATOM 2292 O O . ALA A 1 281 ? -8.811 5.859 -12.249 1.00 87.06 281 ALA A O 1
ATOM 2293 N N . GLY A 1 282 ? -6.971 6.663 -11.232 1.00 79.94 282 GLY A N 1
ATOM 2294 C CA . GLY A 1 282 ? -6.313 7.123 -12.462 1.00 79.94 282 GLY A CA 1
ATOM 2295 C C . GLY A 1 282 ? -5.825 5.989 -13.374 1.00 79.94 282 GLY A C 1
ATOM 2296 O O . GLY A 1 282 ? -5.716 6.185 -14.575 1.00 79.94 282 GLY A O 1
ATOM 2297 N N . GLN A 1 283 ? -5.576 4.801 -12.820 1.00 76.38 283 GLN A N 1
ATOM 2298 C CA . GLN A 1 283 ? -5.197 3.590 -13.561 1.00 76.38 283 GLN A CA 1
ATOM 2299 C C . GLN A 1 283 ? -6.435 2.789 -14.010 1.00 76.38 283 GLN A C 1
ATOM 2301 O O . GLN A 1 283 ? -6.500 2.269 -15.124 1.00 76.38 283 GLN A O 1
ATOM 2306 N N . ALA A 1 284 ? -7.464 2.755 -13.157 1.00 59.94 284 ALA A N 1
ATOM 2307 C CA . ALA A 1 284 ? -8.634 1.887 -13.251 1.00 59.94 284 ALA A CA 1
ATOM 2308 C C . ALA A 1 284 ? -9.506 2.069 -14.500 1.00 59.94 284 ALA A C 1
ATOM 2310 O O . ALA A 1 284 ? -10.335 1.202 -14.762 1.00 59.94 284 ALA A O 1
ATOM 2311 N N . GLN A 1 285 ? -9.413 3.190 -15.219 1.00 53.84 285 GLN A N 1
ATOM 2312 C CA . GLN A 1 285 ? -10.316 3.475 -16.339 1.00 53.84 285 GLN A CA 1
ATOM 2313 C C . GLN A 1 285 ? -9.687 3.207 -17.713 1.00 53.84 285 GLN A C 1
ATOM 2315 O O . GLN A 1 285 ? -10.410 2.828 -18.629 1.00 53.84 285 GLN A O 1
ATOM 2320 N N . GLU A 1 286 ? -8.362 3.319 -17.841 1.00 45.34 286 GLU A N 1
ATOM 2321 C CA . GLU A 1 286 ? -7.638 3.047 -19.093 1.00 45.34 286 GLU A CA 1
ATOM 2322 C C . GLU A 1 286 ? -7.071 1.614 -19.133 1.00 45.34 286 GLU A C 1
ATOM 2324 O O . GLU A 1 286 ? -7.086 0.973 -20.181 1.00 45.34 286 GLU A O 1
ATOM 2329 N N . GLN A 1 287 ? -6.664 1.049 -17.987 1.00 51.19 287 GLN A N 1
ATOM 2330 C CA . GLN A 1 287 ? -6.027 -0.279 -17.921 1.00 51.19 287 GLN A CA 1
ATOM 2331 C C . GLN A 1 287 ? -7.010 -1.459 -17.802 1.00 51.19 287 GLN A C 1
ATOM 2333 O O . GLN A 1 287 ? -6.598 -2.613 -17.828 1.00 51.19 287 GLN A O 1
ATOM 2338 N N . ARG A 1 288 ? -8.329 -1.212 -17.753 1.00 50.59 288 ARG A N 1
ATOM 2339 C CA . ARG A 1 288 ? -9.353 -2.282 -17.825 1.00 50.59 288 ARG A CA 1
ATOM 2340 C C . ARG A 1 288 ? -9.441 -2.971 -19.195 1.00 50.59 288 ARG A C 1
ATOM 2342 O O . ARG A 1 288 ? -10.186 -3.938 -19.322 1.00 50.59 288 ARG A O 1
ATOM 2349 N N . GLN A 1 289 ? -8.735 -2.466 -20.210 1.00 41.31 289 GLN A N 1
ATOM 2350 C CA . GLN A 1 289 ? -8.714 -3.020 -21.572 1.00 41.31 289 GLN A CA 1
ATOM 2351 C C . GLN A 1 289 ? -7.322 -3.002 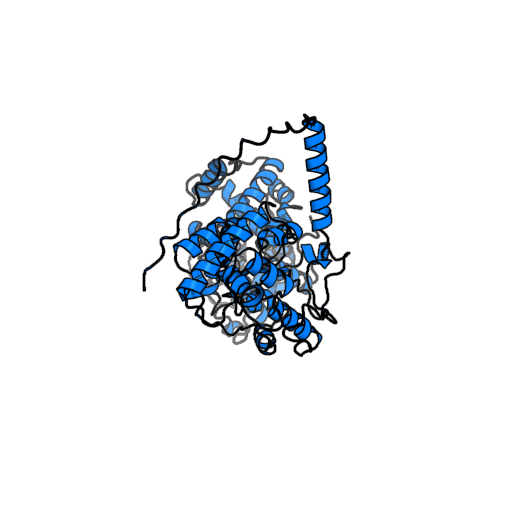-22.233 1.00 41.31 289 GLN A C 1
ATOM 2353 O O . GLN A 1 289 ? -7.225 -3.300 -23.421 1.00 41.31 289 GLN A O 1
ATOM 2358 N N . GLY A 1 290 ? -6.247 -2.643 -21.519 1.00 35.03 290 GLY A N 1
ATOM 2359 C CA . GLY A 1 290 ? -4.940 -2.419 -22.146 1.00 35.03 290 GLY A CA 1
ATOM 2360 C C . GLY A 1 290 ? -3.749 -2.642 -21.221 1.00 35.03 290 GLY A C 1
ATOM 2361 O O . GLY A 1 290 ? -3.808 -2.353 -20.026 1.00 35.03 290 GLY A O 1
ATOM 2362 N N . GLU A 1 291 ? -2.665 -3.148 -21.811 1.00 35.41 291 GLU A N 1
ATOM 2363 C CA . GLU A 1 291 ? -1.378 -3.383 -21.158 1.00 35.41 291 GLU A CA 1
ATOM 2364 C C . GLU A 1 291 ? -0.790 -2.119 -20.503 1.00 35.41 291 GLU A C 1
ATOM 2366 O O . GLU A 1 291 ? -1.103 -0.978 -20.850 1.00 35.41 291 GLU A O 1
ATOM 2371 N N . PHE A 1 292 ? 0.113 -2.333 -19.546 1.00 34.47 292 PHE A N 1
ATOM 2372 C CA . PHE A 1 292 ? 0.718 -1.294 -18.716 1.00 34.47 292 PHE A CA 1
ATOM 2373 C C . PHE A 1 292 ? 1.537 -0.267 -19.533 1.00 34.47 292 PHE A C 1
ATOM 2375 O O . PHE A 1 292 ? 2.718 -0.467 -19.825 1.00 34.47 292 PHE A O 1
ATOM 2382 N N . ALA A 1 293 ? 0.942 0.885 -19.845 1.00 37.72 293 ALA A N 1
ATOM 2383 C CA . ALA A 1 293 ? 1.663 2.015 -20.425 1.00 37.72 293 ALA A CA 1
ATOM 2384 C C . ALA A 1 293 ? 2.473 2.768 -19.353 1.00 37.72 293 ALA A C 1
ATOM 2386 O O . ALA A 1 293 ? 1.922 3.431 -18.476 1.00 37.72 293 ALA A O 1
ATOM 2387 N N . SER A 1 294 ? 3.801 2.699 -19.449 1.00 36.53 294 SER A N 1
ATOM 2388 C CA . SER A 1 294 ? 4.692 3.634 -18.748 1.00 36.53 294 SER A CA 1
ATOM 2389 C C . SER A 1 294 ? 4.640 5.020 -19.416 1.00 36.53 294 SER A C 1
ATOM 2391 O O . SER A 1 294 ? 4.472 5.079 -20.641 1.00 36.53 294 SER A O 1
ATOM 2393 N N . PRO A 1 295 ? 4.837 6.134 -18.676 1.00 39.75 295 PRO A N 1
ATOM 2394 C CA . PRO A 1 295 ? 4.930 7.462 -19.283 1.00 39.75 295 PRO A CA 1
ATOM 2395 C C . PRO A 1 295 ? 6.097 7.459 -20.286 1.00 39.75 295 PRO A C 1
ATOM 2397 O O . PRO A 1 295 ? 7.236 7.202 -19.886 1.00 39.75 295 PRO A O 1
ATOM 2400 N N . PRO A 1 296 ? 5.850 7.694 -21.588 1.00 44.66 296 PRO A N 1
ATOM 2401 C CA . PRO A 1 296 ? 6.807 7.324 -22.621 1.00 44.66 296 PRO A CA 1
ATOM 2402 C C . PRO A 1 296 ? 8.088 8.157 -22.551 1.00 44.66 296 PRO A C 1
ATOM 2404 O O . PRO A 1 296 ? 8.046 9.394 -22.549 1.00 44.66 296 PRO A O 1
ATOM 2407 N N . LEU A 1 297 ? 9.236 7.474 -22.574 1.00 42.22 297 LEU A N 1
ATOM 2408 C CA . LEU A 1 297 ? 10.528 8.108 -22.827 1.00 42.22 297 LEU A CA 1
ATOM 2409 C C . LEU A 1 297 ? 10.513 8.854 -24.171 1.00 42.22 297 LEU A C 1
ATOM 2411 O O . LEU A 1 297 ? 9.876 8.408 -25.132 1.00 42.22 297 LEU A O 1
ATOM 2415 N N . PRO A 1 298 ? 11.279 9.948 -24.308 1.00 44.59 298 PRO A N 1
ATOM 2416 C CA . PRO A 1 298 ? 11.501 10.578 -25.600 1.00 44.59 298 PRO A CA 1
ATOM 2417 C C . PRO A 1 298 ? 12.243 9.628 -26.550 1.00 44.59 298 PRO A C 1
ATOM 2419 O O . PRO A 1 298 ? 13.461 9.503 -26.486 1.00 44.59 298 PRO A O 1
ATOM 2422 N N . ARG A 1 299 ? 11.473 9.020 -27.461 1.00 49.03 299 ARG A N 1
ATOM 2423 C CA . ARG A 1 299 ? 11.895 8.299 -28.675 1.00 49.03 299 ARG A CA 1
ATOM 2424 C C . ARG A 1 299 ? 12.880 7.141 -28.473 1.00 49.03 299 ARG A C 1
ATOM 2426 O O . ARG A 1 299 ? 14.080 7.351 -28.341 1.00 49.03 299 ARG A O 1
ATOM 2433 N N . HIS A 1 300 ? 12.406 5.918 -28.691 1.00 39.09 300 HIS A N 1
ATOM 2434 C CA . HIS A 1 300 ? 13.168 5.028 -29.580 1.00 39.09 300 HIS A CA 1
ATOM 2435 C C . HIS A 1 300 ? 13.010 5.539 -31.018 1.00 39.09 300 HIS A C 1
ATOM 2437 O O . HIS A 1 300 ? 11.995 6.171 -31.335 1.00 39.09 300 HIS A O 1
ATOM 2443 N N . GLN A 1 301 ? 14.015 5.352 -31.874 1.00 43.81 301 GLN A N 1
ATOM 2444 C CA . GLN A 1 301 ? 13.899 5.788 -33.268 1.00 43.81 301 GLN A CA 1
ATOM 2445 C C . GLN A 1 301 ? 13.121 4.735 -34.071 1.00 43.81 301 GLN A C 1
ATOM 2447 O O . GLN A 1 301 ? 13.258 3.535 -33.839 1.00 43.81 301 GLN A O 1
ATOM 2452 N N . ARG A 1 302 ? 12.227 5.213 -34.949 1.00 42.25 302 ARG A N 1
ATOM 2453 C CA . ARG A 1 302 ? 11.229 4.394 -35.653 1.00 42.25 302 ARG A CA 1
ATOM 2454 C C . ARG A 1 302 ? 11.862 3.272 -36.468 1.00 42.25 302 ARG A C 1
ATOM 2456 O O . ARG A 1 302 ? 12.957 3.436 -36.998 1.00 42.25 302 ARG A O 1
ATOM 2463 N N . VAL A 1 303 ? 11.080 2.206 -36.653 1.00 37.78 303 VAL A N 1
ATOM 2464 C CA . VAL A 1 303 ? 11.343 1.184 -37.669 1.00 37.78 303 VAL A CA 1
ATOM 2465 C C . VAL A 1 303 ? 11.564 1.846 -39.018 1.00 37.78 303 VAL A C 1
ATOM 2467 O O . VAL A 1 303 ? 10.749 2.656 -39.466 1.00 37.78 303 VAL A O 1
ATOM 2470 N N . GLN A 1 304 ? 12.673 1.496 -39.651 1.00 42.38 304 GLN A N 1
ATOM 2471 C CA . GLN A 1 304 ? 13.070 2.038 -40.937 1.00 42.38 304 GLN A CA 1
ATOM 2472 C C . GLN A 1 304 ? 13.030 0.933 -41.996 1.00 42.38 304 GLN A C 1
ATOM 2474 O O . GLN A 1 304 ? 13.674 -0.104 -41.860 1.00 42.38 304 GLN A O 1
ATOM 2479 N N . ARG A 1 305 ? 12.194 1.154 -43.020 1.00 42.91 305 ARG A N 1
ATOM 2480 C CA . ARG A 1 305 ? 11.933 0.222 -44.122 1.00 42.91 305 ARG A CA 1
ATOM 2481 C C . ARG A 1 305 ? 13.137 0.163 -45.053 1.00 42.91 305 ARG A C 1
ATOM 2483 O O . ARG A 1 305 ? 13.366 1.133 -45.776 1.00 42.91 305 ARG A O 1
ATOM 2490 N N . LEU A 1 306 ? 13.831 -0.971 -45.088 1.00 42.62 306 LEU A N 1
ATOM 2491 C CA . LEU A 1 306 ? 14.844 -1.241 -46.106 1.00 42.62 306 LEU A CA 1
ATOM 2492 C C . LEU A 1 306 ? 14.161 -1.393 -47.470 1.00 42.62 306 LEU A C 1
ATOM 2494 O O . LEU A 1 306 ? 13.483 -2.386 -47.727 1.00 42.62 306 LEU A O 1
ATOM 2498 N N . LEU A 1 307 ? 14.291 -0.377 -48.326 1.00 41.94 307 LEU A N 1
ATOM 2499 C CA . LEU A 1 307 ? 13.703 -0.401 -49.664 1.00 41.94 307 LEU A CA 1
ATOM 2500 C C . LEU A 1 307 ? 14.552 -1.219 -50.642 1.00 41.94 307 LEU A C 1
ATOM 2502 O O . LEU A 1 307 ? 15.709 -0.903 -50.907 1.00 41.94 307 LEU A O 1
ATOM 2506 N N . THR A 1 308 ? 13.907 -2.188 -51.286 1.00 36.81 308 THR A N 1
ATOM 2507 C CA . THR A 1 308 ? 14.241 -2.605 -52.652 1.00 36.81 308 THR A CA 1
ATOM 2508 C C . THR A 1 308 ? 13.689 -1.568 -53.662 1.00 36.81 308 THR A C 1
ATOM 2510 O O . THR A 1 308 ? 12.881 -0.706 -53.297 1.00 36.81 308 THR A O 1
ATOM 2513 N N . PRO A 1 309 ? 14.179 -1.525 -54.915 1.00 37.56 309 PRO A N 1
ATOM 2514 C CA . PRO A 1 309 ? 14.360 -0.237 -55.592 1.00 37.56 309 PRO A CA 1
ATOM 2515 C C . PRO A 1 309 ? 13.153 0.255 -56.414 1.00 37.56 309 PRO A C 1
ATOM 2517 O O . PRO A 1 309 ? 13.089 -0.035 -57.604 1.00 37.56 309 PRO A O 1
ATOM 2520 N N . GLN A 1 310 ? 12.277 1.098 -55.837 1.00 29.25 310 GLN A N 1
ATOM 2521 C CA . GLN A 1 310 ? 11.557 2.188 -56.547 1.00 29.25 310 GLN A CA 1
ATOM 2522 C C . GLN A 1 310 ? 11.172 3.362 -55.598 1.00 29.25 310 GLN A C 1
ATOM 2524 O O . GLN A 1 310 ? 10.939 3.122 -54.413 1.00 29.25 310 GLN A O 1
ATOM 2529 N N . PRO A 1 311 ? 11.103 4.631 -56.073 1.00 32.16 311 PRO A N 1
ATOM 2530 C CA . PRO A 1 311 ? 10.986 5.820 -55.209 1.00 32.16 311 PRO A CA 1
ATOM 2531 C C . PRO A 1 311 ? 9.575 6.450 -55.120 1.00 32.16 311 PRO A C 1
ATOM 2533 O O . PRO A 1 311 ? 8.832 6.498 -56.101 1.00 32.16 311 PRO A O 1
ATOM 2536 N N . THR A 1 312 ? 9.222 7.050 -53.971 1.00 25.36 312 THR A N 1
ATOM 2537 C CA . THR A 1 312 ? 8.099 8.019 -53.826 1.00 25.36 312 THR A CA 1
ATOM 2538 C C . THR A 1 312 ? 8.337 8.987 -52.635 1.00 25.36 312 THR A C 1
ATOM 2540 O O . THR A 1 312 ? 9.269 8.786 -51.860 1.00 25.36 312 THR A O 1
ATOM 2543 N N . SER A 1 313 ? 7.581 10.092 -52.524 1.00 23.03 313 SER A N 1
ATOM 2544 C CA . SER A 1 313 ? 8.100 11.433 -52.145 1.00 23.03 313 SER A CA 1
ATOM 2545 C C . SER A 1 313 ? 7.537 12.101 -50.858 1.00 23.03 313 SER A C 1
ATOM 2547 O O . SER A 1 313 ? 6.327 12.096 -50.678 1.00 23.03 313 SER A O 1
ATOM 2549 N N . LEU A 1 314 ? 8.420 12.761 -50.060 1.00 31.36 314 LEU A N 1
ATOM 2550 C CA . LEU A 1 314 ? 8.238 13.869 -49.054 1.00 31.36 314 LEU A CA 1
ATOM 2551 C C . LEU A 1 314 ? 7.154 13.724 -47.925 1.00 31.36 314 LEU A C 1
ATOM 2553 O O . LEU A 1 314 ? 6.025 13.347 -48.190 1.00 31.36 314 LEU A O 1
ATOM 2557 N N . THR A 1 315 ? 7.338 14.042 -46.622 1.00 25.84 315 THR A N 1
ATOM 2558 C CA . THR A 1 315 ? 7.951 15.249 -45.994 1.00 25.84 315 THR A CA 1
ATOM 2559 C C . THR A 1 315 ? 8.122 15.134 -44.439 1.00 25.84 315 THR A C 1
ATOM 2561 O O . THR A 1 315 ? 7.282 14.518 -43.799 1.00 25.84 315 THR A O 1
ATOM 2564 N N . TYR A 1 316 ? 9.126 15.826 -43.849 1.00 29.16 316 TYR A N 1
ATOM 2565 C CA . TYR A 1 316 ? 9.314 16.337 -42.445 1.00 29.16 316 TYR A CA 1
ATOM 2566 C C . TYR A 1 316 ? 9.105 15.414 -41.195 1.00 29.16 316 TYR A C 1
ATOM 2568 O O . TYR A 1 316 ? 7.998 14.956 -40.950 1.00 29.16 316 TYR A O 1
ATOM 2576 N N . ALA A 1 317 ? 10.091 15.078 -40.328 1.00 30.75 317 ALA A N 1
ATOM 2577 C CA . ALA A 1 317 ? 11.122 15.849 -39.562 1.00 30.75 317 ALA A CA 1
ATOM 2578 C C . ALA A 1 317 ? 10.580 16.549 -38.271 1.00 30.75 317 ALA A C 1
ATOM 2580 O O . ALA A 1 317 ? 9.459 17.041 -38.278 1.00 30.75 317 ALA A O 1
ATOM 2581 N N . ALA A 1 318 ? 11.261 16.686 -37.107 1.00 26.02 318 ALA A N 1
ATOM 2582 C CA . ALA A 1 318 ? 12.642 16.397 -36.640 1.00 26.02 318 ALA A CA 1
ATOM 2583 C C . ALA A 1 318 ? 12.762 16.411 -35.069 1.00 26.02 318 ALA A C 1
ATOM 2585 O O . ALA A 1 318 ? 11.763 16.563 -34.367 1.00 26.02 318 ALA A O 1
ATOM 2586 N N . GLN A 1 319 ? 13.987 16.282 -34.504 1.00 32.28 319 GLN A N 1
ATOM 2587 C CA . GLN A 1 319 ? 14.608 17.038 -33.363 1.00 32.28 319 GLN A CA 1
ATOM 2588 C C . GLN A 1 319 ? 15.490 16.170 -32.435 1.00 32.28 319 GLN A C 1
ATOM 2590 O O . GLN A 1 319 ? 15.004 15.180 -31.906 1.00 32.28 319 GLN A O 1
ATOM 2595 N N . ALA A 1 320 ? 16.743 16.602 -32.218 1.00 30.30 320 ALA A N 1
ATOM 2596 C CA . ALA A 1 320 ? 17.831 15.903 -31.509 1.00 30.30 320 ALA A CA 1
ATOM 2597 C C . ALA A 1 320 ? 18.214 14.533 -32.123 1.00 30.30 320 ALA A C 1
ATOM 2599 O O . ALA A 1 320 ? 17.643 13.493 -31.804 1.00 30.30 320 ALA A O 1
ATOM 2600 N N . GLY A 1 321 ? 19.195 14.559 -33.029 1.00 37.56 321 GLY A N 1
ATOM 2601 C CA . GLY A 1 321 ? 19.967 13.384 -33.443 1.00 37.56 321 GLY A CA 1
ATOM 2602 C C . GLY A 1 321 ? 19.484 12.591 -34.642 1.00 37.56 321 GLY A C 1
ATOM 2603 O O . GLY A 1 321 ? 20.216 12.465 -35.619 1.00 37.56 321 GLY A O 1
ATOM 2604 N N . GLY A 1 322 ? 18.245 12.098 -34.601 1.00 44.66 322 GLY A N 1
ATOM 2605 C CA . GLY A 1 322 ? 17.727 11.182 -35.630 1.00 44.66 322 GLY A CA 1
ATOM 2606 C C . GLY A 1 322 ? 17.657 11.759 -37.050 1.00 44.66 322 GLY A C 1
ATOM 2607 O O . GLY A 1 322 ? 17.543 10.996 -38.001 1.00 44.66 322 GLY A O 1
ATOM 2608 N N . VAL A 1 323 ? 17.763 13.085 -37.206 1.00 52.41 323 VAL A N 1
ATOM 2609 C CA . VAL A 1 323 ? 17.829 13.744 -38.523 1.00 52.41 323 VAL A CA 1
ATOM 2610 C C . VAL A 1 323 ? 19.070 13.279 -39.281 1.00 52.41 323 VAL A C 1
ATOM 2612 O O . VAL A 1 323 ? 18.925 12.751 -40.367 1.00 52.41 323 VAL A O 1
ATOM 2615 N N . ALA A 1 324 ? 20.260 13.326 -38.674 1.00 55.59 324 ALA A N 1
ATOM 2616 C CA . ALA A 1 324 ? 21.493 12.971 -39.376 1.00 55.59 324 ALA A CA 1
ATOM 2617 C C . ALA A 1 324 ? 21.584 11.469 -39.727 1.00 55.59 324 ALA A C 1
ATOM 2619 O O . ALA A 1 324 ? 22.038 11.134 -40.816 1.00 55.59 324 ALA A O 1
ATOM 2620 N N . VAL A 1 325 ? 21.094 10.567 -38.857 1.00 57.78 325 VAL A N 1
ATOM 2621 C CA . VAL A 1 325 ? 20.983 9.126 -39.186 1.00 57.78 325 VAL A CA 1
ATOM 2622 C C . VAL A 1 325 ? 20.019 8.918 -40.352 1.00 57.78 325 VAL A C 1
ATOM 2624 O O . VAL A 1 325 ? 20.349 8.220 -41.307 1.00 57.78 325 VAL A O 1
ATOM 2627 N N . THR A 1 326 ? 18.847 9.557 -40.302 1.00 61.75 326 THR A N 1
ATOM 2628 C CA . THR A 1 326 ? 17.853 9.468 -41.379 1.00 61.75 326 THR A CA 1
ATOM 2629 C C . THR A 1 326 ? 18.404 10.051 -42.679 1.00 61.75 326 THR A C 1
ATOM 2631 O O . THR A 1 326 ? 18.241 9.434 -43.722 1.00 61.75 326 THR A O 1
ATOM 2634 N N . ASP A 1 327 ? 19.110 11.179 -42.644 1.00 62.88 327 ASP A N 1
ATOM 2635 C CA . ASP A 1 327 ? 19.688 11.810 -43.832 1.00 62.88 327 ASP A CA 1
ATOM 2636 C C . ASP A 1 327 ? 20.778 10.929 -44.458 1.00 62.88 327 ASP A C 1
ATOM 2638 O O . ASP A 1 327 ? 20.768 10.736 -45.673 1.00 62.88 327 ASP A O 1
ATOM 2642 N N . VAL A 1 328 ? 21.667 10.322 -43.658 1.00 61.91 328 VAL A N 1
ATOM 2643 C CA . VAL A 1 328 ? 22.685 9.379 -44.157 1.00 61.91 328 VAL A CA 1
ATOM 2644 C C . VAL A 1 328 ? 22.045 8.133 -44.762 1.00 61.91 328 VAL A C 1
ATOM 2646 O O . VAL A 1 328 ? 22.380 7.769 -45.887 1.00 61.91 328 VAL A O 1
ATOM 2649 N N . LEU A 1 329 ? 21.087 7.504 -44.077 1.00 62.16 329 LEU A N 1
ATOM 2650 C CA . LEU A 1 329 ? 20.439 6.289 -44.581 1.00 62.16 329 LEU A CA 1
ATOM 2651 C C . LEU A 1 329 ? 19.519 6.574 -45.787 1.00 62.16 329 LEU A C 1
ATOM 2653 O O . LEU A 1 329 ? 19.435 5.752 -46.697 1.00 62.16 329 LEU A O 1
ATOM 2657 N N . THR A 1 330 ? 18.901 7.758 -45.860 1.00 64.94 330 THR A N 1
ATOM 2658 C CA . THR A 1 330 ? 18.133 8.217 -47.037 1.00 64.94 330 THR A CA 1
ATOM 2659 C C . THR A 1 330 ? 19.063 8.482 -48.217 1.00 64.94 330 THR A C 1
ATOM 2661 O O . THR A 1 330 ? 18.805 8.009 -49.320 1.00 64.94 330 THR A O 1
ATOM 2664 N N . THR A 1 331 ? 20.186 9.171 -47.987 1.00 64.25 331 THR A N 1
ATOM 2665 C CA . THR A 1 331 ? 21.214 9.431 -49.013 1.00 64.25 331 THR A CA 1
ATOM 2666 C C . THR A 1 331 ? 21.832 8.133 -49.536 1.00 64.25 331 THR A C 1
ATOM 2668 O O . THR A 1 331 ? 22.128 8.020 -50.721 1.00 64.25 331 THR A O 1
ATOM 2671 N N . ALA A 1 332 ? 21.968 7.122 -48.675 1.00 56.41 332 ALA A N 1
ATOM 2672 C CA . ALA A 1 332 ? 22.446 5.791 -49.033 1.00 56.41 332 ALA A CA 1
ATOM 2673 C C . ALA A 1 332 ? 21.429 4.928 -49.809 1.00 56.41 332 ALA A C 1
ATOM 2675 O O . ALA A 1 332 ? 21.783 3.814 -50.208 1.00 56.41 332 ALA A O 1
ATOM 2676 N N . GLY A 1 333 ? 20.193 5.414 -49.998 1.00 57.16 333 GLY A N 1
ATOM 2677 C CA . GLY A 1 333 ? 19.088 4.703 -50.651 1.00 57.16 333 GLY A CA 1
ATOM 2678 C C . GLY A 1 333 ? 18.408 3.636 -49.785 1.00 57.16 333 GLY A C 1
ATOM 2679 O O . GLY A 1 333 ? 17.603 2.865 -50.295 1.00 57.16 333 GLY A O 1
ATOM 2680 N N . LEU A 1 334 ? 18.725 3.574 -48.488 1.00 54.22 334 LEU A N 1
ATOM 2681 C CA . LEU A 1 334 ? 18.340 2.477 -47.595 1.00 54.22 334 LEU A CA 1
ATOM 2682 C C . LEU A 1 334 ? 16.978 2.663 -46.923 1.00 54.22 334 LEU A C 1
ATOM 2684 O O . LEU A 1 334 ? 16.492 1.731 -46.294 1.00 54.22 334 LEU A O 1
ATOM 2688 N N . ILE A 1 335 ? 16.353 3.836 -47.043 1.00 50.38 335 ILE A N 1
ATOM 2689 C CA . ILE A 1 335 ? 15.033 4.102 -46.463 1.00 50.38 335 ILE A CA 1
ATOM 2690 C C . ILE A 1 335 ? 14.107 4.854 -47.399 1.00 50.38 335 ILE A C 1
ATOM 2692 O O . ILE A 1 335 ? 14.458 5.877 -47.984 1.00 50.38 335 ILE A O 1
ATOM 2696 N N . GLY A 1 336 ? 12.876 4.349 -47.459 1.00 48.88 336 GLY A N 1
ATOM 2697 C CA . GLY A 1 336 ? 11.726 5.052 -48.010 1.00 48.88 336 GLY A CA 1
ATOM 2698 C C . GLY A 1 336 ? 11.025 5.941 -46.985 1.00 48.88 336 GLY A C 1
ATOM 2699 O O . GLY A 1 336 ? 11.476 6.123 -45.854 1.00 48.88 336 GLY A O 1
ATOM 2700 N N . GLN A 1 337 ? 9.863 6.464 -47.374 1.00 44.34 337 GLN A N 1
ATOM 2701 C CA . GLN A 1 337 ? 9.006 7.222 -46.466 1.00 44.34 337 GLN A CA 1
ATOM 2702 C C . GLN A 1 337 ? 8.584 6.413 -45.235 1.00 44.34 337 GLN A C 1
ATOM 2704 O O . GLN A 1 337 ? 8.227 5.240 -45.338 1.00 44.34 337 GLN A O 1
ATOM 2709 N N . THR A 1 338 ? 8.511 7.082 -44.084 1.00 42.25 338 THR A N 1
ATOM 2710 C CA . THR A 1 338 ? 7.890 6.536 -42.875 1.00 42.25 338 THR A CA 1
ATOM 2711 C C . THR A 1 338 ? 6.364 6.545 -42.988 1.00 42.25 338 THR A C 1
ATOM 2713 O O . THR A 1 338 ? 5.711 7.475 -42.510 1.00 42.25 338 THR A O 1
ATOM 2716 N N . THR A 1 339 ? 5.787 5.504 -43.578 1.00 41.44 339 THR A N 1
ATOM 2717 C CA . THR A 1 339 ? 4.413 5.088 -43.268 1.00 41.44 339 THR A CA 1
ATOM 2718 C C . THR A 1 339 ? 4.410 4.177 -42.040 1.00 41.44 339 THR A C 1
ATOM 2720 O O . THR A 1 339 ? 5.408 3.523 -41.736 1.00 41.44 339 THR A O 1
ATOM 2723 N N . ASP A 1 340 ? 3.295 4.143 -41.310 1.00 45.88 340 ASP A N 1
ATOM 2724 C CA . ASP A 1 340 ? 3.095 3.151 -40.252 1.00 45.88 340 ASP A CA 1
ATOM 2725 C C . ASP A 1 340 ? 2.852 1.797 -40.926 1.00 45.88 340 ASP A C 1
ATOM 2727 O O . ASP A 1 340 ? 1.791 1.567 -41.505 1.00 45.88 340 ASP A O 1
ATOM 2731 N N . ILE A 1 341 ? 3.869 0.931 -40.927 1.00 47.09 341 ILE A N 1
ATOM 2732 C CA . ILE A 1 341 ? 3.770 -0.414 -41.503 1.00 47.09 341 ILE A CA 1
ATOM 2733 C C . ILE A 1 341 ? 2.884 -1.258 -40.573 1.00 47.09 341 ILE A C 1
ATOM 2735 O O . ILE A 1 341 ? 3.212 -1.362 -39.387 1.00 47.09 341 ILE A O 1
ATOM 2739 N N . PRO A 1 342 ? 1.791 -1.876 -41.067 1.00 58.31 342 PRO A N 1
ATOM 2740 C CA . PRO A 1 342 ? 1.066 -2.891 -40.311 1.00 58.31 342 PRO A CA 1
ATOM 2741 C C . PRO A 1 342 ? 2.033 -4.023 -39.969 1.00 58.31 342 PRO A C 1
ATOM 2743 O O . PRO A 1 342 ? 2.635 -4.617 -40.865 1.00 58.31 342 PRO A O 1
ATOM 2746 N N . LEU A 1 343 ? 2.221 -4.285 -38.677 1.00 54.09 343 LEU A N 1
ATOM 2747 C CA . LEU A 1 343 ? 3.236 -5.219 -38.173 1.00 54.09 343 LEU A CA 1
ATOM 2748 C C . LEU A 1 343 ? 2.992 -6.653 -38.658 1.00 54.09 343 LEU A C 1
ATOM 2750 O O . LEU A 1 343 ? 3.923 -7.448 -38.738 1.00 54.09 343 LEU A O 1
ATOM 2754 N N . GLU A 1 344 ? 1.751 -6.945 -39.033 1.00 59.81 344 GLU A N 1
ATOM 2755 C CA . GLU A 1 344 ? 1.303 -8.196 -39.631 1.00 59.81 344 GLU A CA 1
ATOM 2756 C C . GLU A 1 344 ? 1.938 -8.449 -41.018 1.00 59.81 344 GLU A C 1
ATOM 2758 O O . GLU A 1 344 ? 2.078 -9.596 -41.421 1.00 59.81 344 GLU A O 1
ATOM 2763 N N . GLY A 1 345 ? 2.366 -7.401 -41.736 1.00 59.41 345 GLY A N 1
ATOM 2764 C CA . GLY A 1 345 ? 2.849 -7.495 -43.119 1.00 59.41 345 GLY A CA 1
ATOM 2765 C C . GLY A 1 345 ? 4.363 -7.654 -43.310 1.00 59.41 345 GLY A C 1
ATOM 2766 O O . GLY A 1 345 ? 4.798 -7.734 -44.456 1.00 59.41 345 GLY A O 1
ATOM 2767 N N . LEU A 1 346 ? 5.176 -7.666 -42.244 1.00 59.41 346 LEU A N 1
ATOM 2768 C CA . LEU A 1 346 ? 6.642 -7.791 -42.364 1.00 59.41 346 LEU A CA 1
ATOM 2769 C C . LEU A 1 346 ? 7.059 -9.199 -42.819 1.00 59.41 346 LEU A C 1
ATOM 2771 O O . LEU A 1 346 ? 7.796 -9.349 -43.794 1.00 59.41 346 LEU A O 1
ATOM 2775 N N . SER A 1 347 ? 6.526 -10.231 -42.159 1.00 60.09 347 SER A N 1
ATOM 2776 C CA . SER A 1 347 ? 6.786 -11.639 -42.482 1.00 60.09 347 SER A CA 1
ATOM 2777 C C . SER A 1 347 ? 6.183 -12.069 -43.822 1.00 60.09 347 SER A C 1
ATOM 2779 O O . SER A 1 347 ? 6.782 -12.869 -44.533 1.00 60.09 347 SER A O 1
ATOM 2781 N N . GLU A 1 348 ? 5.029 -11.513 -44.205 1.00 67.12 348 GLU A N 1
ATOM 2782 C CA . GLU A 1 348 ? 4.353 -11.816 -45.477 1.00 67.12 348 GLU A CA 1
ATOM 2783 C C . GLU A 1 348 ? 5.108 -11.306 -46.718 1.00 67.12 348 GLU A C 1
ATOM 2785 O O . GLU A 1 348 ? 4.812 -11.731 -47.835 1.00 67.12 348 GLU A O 1
ATOM 2790 N N . ARG A 1 349 ? 6.050 -10.368 -46.547 1.00 63.56 349 ARG A N 1
ATOM 2791 C CA . ARG A 1 349 ? 6.709 -9.638 -47.647 1.00 63.56 349 ARG A CA 1
ATOM 2792 C C . ARG A 1 349 ? 8.218 -9.849 -47.741 1.00 63.56 349 ARG A C 1
ATOM 2794 O O . ARG A 1 349 ? 8.837 -9.229 -48.601 1.00 63.56 349 ARG A O 1
ATOM 2801 N N . ASP A 1 350 ? 8.794 -10.676 -46.866 1.00 67.81 350 ASP A N 1
ATOM 2802 C CA . ASP A 1 350 ? 10.252 -10.825 -46.702 1.00 67.81 350 ASP A CA 1
ATOM 2803 C C . ASP A 1 350 ? 10.959 -9.466 -46.450 1.00 67.81 350 ASP A C 1
ATOM 2805 O O . ASP A 1 350 ? 12.099 -9.228 -46.853 1.00 67.81 350 ASP A O 1
ATOM 2809 N N . GLU A 1 351 ? 10.260 -8.521 -45.797 1.00 67.38 351 GLU A N 1
ATOM 2810 C CA . GLU A 1 351 ? 10.789 -7.186 -45.492 1.00 67.38 351 GLU A CA 1
ATOM 2811 C C . GLU A 1 351 ? 11.572 -7.205 -44.167 1.00 67.38 351 GLU A C 1
ATOM 2813 O O . GLU A 1 351 ? 11.054 -7.579 -43.114 1.00 67.38 351 GLU A O 1
ATOM 2818 N N . ARG A 1 352 ? 12.825 -6.730 -44.189 1.00 65.56 352 ARG A N 1
ATOM 2819 C CA . ARG A 1 352 ? 13.646 -6.581 -42.976 1.00 65.56 352 ARG A CA 1
ATOM 2820 C C . ARG A 1 352 ? 13.360 -5.255 -42.273 1.00 65.56 352 ARG A C 1
ATOM 2822 O O . ARG A 1 352 ? 13.530 -4.181 -42.852 1.00 65.56 352 ARG A O 1
ATOM 2829 N N . ALA A 1 353 ? 12.997 -5.338 -40.996 1.00 70.69 353 ALA A N 1
ATOM 2830 C CA . ALA A 1 353 ? 12.820 -4.196 -40.106 1.00 70.69 353 ALA A CA 1
ATOM 2831 C C . ALA A 1 353 ? 14.059 -3.992 -39.220 1.00 70.69 353 ALA A C 1
ATOM 2833 O O . ALA A 1 353 ? 14.553 -4.941 -38.616 1.00 70.69 353 ALA A O 1
ATOM 2834 N N . LEU A 1 354 ? 14.528 -2.749 -39.085 1.00 73.50 354 LEU A N 1
ATOM 2835 C CA . LEU A 1 354 ? 15.568 -2.375 -38.119 1.00 73.50 354 LEU A CA 1
ATOM 2836 C C . LEU A 1 354 ? 14.989 -1.459 -37.041 1.00 73.50 354 LEU A C 1
ATOM 2838 O O . LEU A 1 354 ? 14.295 -0.492 -37.363 1.00 73.50 354 LEU A O 1
ATOM 2842 N N . VAL A 1 355 ? 15.292 -1.738 -35.770 1.00 73.50 355 VAL A N 1
ATOM 2843 C CA . VAL A 1 355 ? 14.865 -0.927 -34.619 1.00 73.50 355 VAL A CA 1
ATOM 2844 C C . VAL A 1 355 ? 16.075 -0.260 -33.981 1.00 73.50 355 VAL A C 1
ATOM 2846 O O . VAL A 1 355 ? 16.916 -0.923 -33.382 1.00 73.50 355 VAL A O 1
ATOM 2849 N N . LEU A 1 356 ? 16.151 1.065 -34.080 1.00 77.88 356 LEU A N 1
ATOM 2850 C CA . LEU A 1 356 ? 17.247 1.848 -33.516 1.00 77.88 356 LEU A CA 1
ATOM 2851 C C . LEU A 1 356 ? 17.039 2.070 -32.008 1.00 77.88 356 LEU A C 1
ATOM 2853 O O . LEU A 1 356 ? 16.272 2.941 -31.577 1.00 77.88 356 LEU A O 1
ATOM 2857 N N . MET A 1 357 ? 17.754 1.271 -31.217 1.00 79.31 357 MET A N 1
ATOM 2858 C CA . MET A 1 357 ? 17.693 1.226 -29.758 1.00 79.31 357 MET A CA 1
ATOM 2859 C C . MET A 1 357 ? 18.714 2.188 -29.147 1.00 79.31 357 MET A C 1
ATOM 2861 O O . MET A 1 357 ? 19.909 2.093 -29.417 1.00 79.31 357 MET A O 1
ATOM 2865 N N . ARG A 1 358 ? 18.264 3.092 -28.272 1.00 83.38 358 ARG A N 1
ATOM 2866 C CA . ARG A 1 358 ? 19.148 3.983 -27.503 1.00 83.38 358 ARG A CA 1
ATOM 2867 C C . ARG A 1 358 ? 18.931 3.788 -26.010 1.00 83.38 358 ARG A C 1
ATOM 2869 O O . ARG A 1 358 ? 17.782 3.674 -25.571 1.00 83.38 358 ARG A O 1
ATOM 2876 N N . ASP A 1 359 ? 20.023 3.814 -25.249 1.00 85.25 359 ASP A N 1
ATOM 2877 C CA . ASP A 1 359 ? 19.989 3.667 -23.797 1.00 85.25 359 ASP A CA 1
ATOM 2878 C C . ASP A 1 359 ? 18.945 4.621 -23.166 1.00 85.25 359 ASP A C 1
ATOM 2880 O O . ASP A 1 359 ? 18.912 5.815 -23.500 1.00 85.25 359 ASP A O 1
ATOM 2884 N N . PRO A 1 360 ? 18.033 4.129 -22.306 1.00 85.75 360 PRO A N 1
ATOM 2885 C CA . PRO A 1 360 ? 17.026 4.973 -21.666 1.00 85.75 360 PRO A CA 1
ATOM 2886 C C . PRO A 1 360 ? 17.619 6.111 -20.807 1.00 85.75 360 PRO A C 1
ATOM 2888 O O . PRO A 1 360 ? 17.031 7.195 -20.742 1.00 85.75 360 PRO A O 1
ATOM 2891 N N . LEU A 1 361 ? 18.785 5.903 -20.189 1.00 85.56 361 LEU A N 1
ATOM 2892 C CA . LEU A 1 361 ? 19.537 6.904 -19.432 1.00 85.56 361 LEU A CA 1
ATOM 2893 C C . LEU A 1 361 ? 20.069 8.002 -20.359 1.00 85.56 361 LEU A C 1
ATOM 2895 O O . LEU A 1 361 ? 19.861 9.189 -20.092 1.00 85.56 361 LEU A O 1
ATOM 2899 N N . GLU A 1 362 ? 20.654 7.622 -21.501 1.00 85.19 362 GLU A N 1
ATOM 2900 C CA . GLU A 1 362 ? 21.074 8.589 -22.520 1.00 85.19 362 GLU A CA 1
ATOM 2901 C C . GLU A 1 362 ? 19.891 9.385 -23.079 1.00 85.19 362 GLU A C 1
ATOM 2903 O O . GLU A 1 362 ? 19.981 10.602 -23.249 1.00 85.19 362 GLU A O 1
ATOM 2908 N N . ARG A 1 363 ? 18.759 8.725 -23.356 1.00 84.94 363 ARG A N 1
ATOM 2909 C CA . ARG A 1 363 ? 17.532 9.386 -23.835 1.00 84.94 363 ARG A CA 1
ATOM 2910 C C . ARG A 1 363 ? 17.019 10.417 -22.826 1.00 84.94 363 ARG A C 1
ATOM 2912 O O . ARG A 1 363 ? 16.607 11.512 -23.222 1.00 84.94 363 ARG A O 1
ATOM 2919 N N . PHE A 1 364 ? 17.087 10.112 -21.529 1.00 85.94 364 PHE A N 1
ATOM 2920 C CA . PHE A 1 364 ? 16.763 11.068 -20.471 1.00 85.94 364 PHE A CA 1
ATOM 2921 C C . PHE A 1 364 ? 17.757 12.242 -20.422 1.00 85.94 364 PHE A C 1
ATOM 2923 O O . PHE A 1 364 ? 17.331 13.400 -20.389 1.00 85.94 364 PHE A O 1
ATOM 2930 N N . GLY A 1 365 ? 19.063 11.972 -20.504 1.00 87.25 365 GLY A N 1
ATOM 2931 C CA . GLY A 1 365 ? 20.097 13.007 -20.584 1.00 87.25 365 GLY A CA 1
ATOM 2932 C C . GLY A 1 365 ? 19.956 13.914 -21.805 1.00 87.25 365 GLY A C 1
ATOM 2933 O O . GLY A 1 365 ? 20.106 15.131 -21.701 1.00 87.25 365 GLY A O 1
ATOM 2934 N N . ALA A 1 366 ? 19.569 13.356 -22.953 1.00 84.62 366 ALA A N 1
ATOM 2935 C CA . ALA A 1 366 ? 19.358 14.102 -24.186 1.00 84.62 366 ALA A CA 1
ATOM 2936 C C . ALA A 1 366 ? 18.140 15.032 -24.075 1.00 84.62 366 ALA A C 1
ATOM 2938 O O . ALA A 1 366 ? 18.206 16.181 -24.511 1.00 84.62 366 ALA A O 1
ATOM 2939 N N . LEU A 1 367 ? 17.052 14.585 -23.433 1.00 83.94 367 LEU A N 1
ATOM 2940 C CA . LEU A 1 367 ? 15.902 15.438 -23.104 1.00 83.94 367 LEU A CA 1
ATOM 2941 C C . LEU A 1 367 ? 16.296 16.580 -22.160 1.00 83.94 367 LEU A C 1
ATOM 2943 O O . LEU A 1 367 ? 15.888 17.725 -22.367 1.00 83.94 367 LEU A O 1
ATOM 2947 N N . TYR A 1 368 ? 17.081 16.273 -21.130 1.00 90.06 368 TYR A N 1
ATOM 2948 C CA . TYR A 1 368 ? 17.572 17.254 -20.171 1.00 90.06 368 TYR A CA 1
ATOM 2949 C C . TYR A 1 368 ? 18.471 18.309 -20.843 1.00 90.06 368 TYR A C 1
ATOM 2951 O O . TYR A 1 368 ? 18.226 19.510 -20.705 1.00 90.06 368 TYR A O 1
ATOM 2959 N N . ASN A 1 369 ? 19.436 17.882 -21.664 1.00 89.06 369 ASN A N 1
ATOM 2960 C CA . ASN A 1 369 ? 20.268 18.774 -22.472 1.00 89.06 369 ASN A CA 1
ATOM 2961 C C . ASN A 1 369 ? 19.411 19.636 -23.422 1.00 89.06 369 ASN A C 1
ATOM 2963 O O . ASN A 1 369 ? 19.583 20.854 -23.515 1.00 89.06 369 ASN A O 1
ATOM 2967 N N . LEU A 1 370 ? 18.411 19.038 -24.077 1.00 83.75 370 LEU A N 1
ATOM 2968 C CA . LEU A 1 370 ? 17.491 19.747 -24.968 1.00 83.75 370 LEU A CA 1
ATOM 2969 C C . LEU A 1 370 ? 16.675 20.828 -24.240 1.00 83.75 370 LEU A C 1
ATOM 2971 O O . LEU A 1 370 ? 16.449 21.910 -24.782 1.00 83.75 370 LEU A O 1
ATOM 2975 N N . MET A 1 371 ? 16.244 20.560 -23.006 1.00 85.12 371 MET A N 1
ATOM 2976 C CA . MET A 1 371 ? 15.532 21.527 -22.168 1.00 85.12 371 MET A CA 1
ATOM 2977 C C . MET A 1 371 ? 16.414 22.736 -21.810 1.00 85.12 371 MET A C 1
ATOM 2979 O O . MET A 1 371 ? 15.915 23.865 -21.776 1.00 85.12 371 MET A O 1
ATOM 2983 N N . ASN A 1 372 ? 17.710 22.519 -21.572 1.00 85.88 372 ASN A N 1
ATOM 2984 C CA . ASN A 1 372 ? 18.653 23.574 -21.194 1.00 85.88 372 ASN A CA 1
ATOM 2985 C C . ASN A 1 372 ? 19.129 24.406 -22.399 1.00 85.88 372 ASN A C 1
ATOM 2987 O O . ASN A 1 372 ? 19.125 25.640 -22.324 1.00 85.88 372 ASN A O 1
ATOM 2991 N N . SER A 1 373 ? 19.453 23.747 -23.516 1.00 82.00 373 SER A N 1
ATOM 2992 C CA . SER A 1 373 ? 19.987 24.357 -24.748 1.00 82.00 373 SER A CA 1
ATOM 2993 C C . SER A 1 373 ? 18.960 25.146 -25.575 1.00 82.00 373 SER A C 1
ATOM 2995 O O . SER A 1 373 ? 19.332 26.000 -26.381 1.00 82.00 373 SER A O 1
ATOM 2997 N N . ARG A 1 374 ? 17.650 24.911 -25.399 1.00 74.06 374 ARG A N 1
ATOM 2998 C CA . ARG A 1 374 ? 16.610 25.594 -26.194 1.00 74.06 374 ARG A CA 1
ATOM 2999 C C . ARG A 1 374 ? 16.430 27.081 -25.823 1.00 74.06 374 ARG A C 1
ATOM 3001 O O . ARG A 1 374 ? 16.288 27.412 -24.638 1.00 74.06 374 ARG A O 1
ATOM 3008 N N . PRO A 1 375 ? 16.301 27.986 -26.820 1.00 59.09 375 PRO A N 1
ATOM 3009 C CA . PRO A 1 375 ? 15.964 29.390 -26.587 1.00 59.09 375 PRO A CA 1
ATOM 3010 C C . PRO A 1 375 ? 14.527 29.580 -26.059 1.00 59.09 375 PRO A C 1
ATOM 3012 O O . PRO A 1 375 ? 13.682 28.681 -26.127 1.00 59.09 375 PRO A O 1
ATOM 3015 N N . ARG A 1 376 ? 14.255 30.795 -25.552 1.00 59.50 376 ARG A N 1
ATOM 3016 C CA . ARG A 1 376 ? 13.107 31.217 -24.708 1.00 59.50 376 ARG A CA 1
ATOM 3017 C C . ARG A 1 376 ? 11.675 31.048 -25.284 1.00 59.50 376 ARG A C 1
ATOM 3019 O O . ARG A 1 376 ? 10.739 31.600 -24.715 1.00 59.50 376 ARG A O 1
ATOM 3026 N N . ARG A 1 377 ? 11.467 30.345 -26.403 1.00 55.44 377 ARG A N 1
ATOM 3027 C CA . ARG A 1 377 ? 10.153 30.179 -27.079 1.00 55.44 377 ARG A CA 1
ATOM 3028 C C . ARG A 1 377 ? 9.733 28.713 -27.275 1.00 55.44 377 ARG A C 1
ATOM 3030 O O . ARG A 1 377 ? 9.052 28.376 -28.234 1.00 55.44 377 ARG A O 1
ATOM 3037 N N . SER A 1 378 ? 10.149 27.828 -26.374 1.00 70.25 378 SER A N 1
ATOM 3038 C CA . SER A 1 378 ? 9.773 26.403 -26.369 1.00 70.25 378 SER A CA 1
ATOM 3039 C C . SER A 1 378 ? 8.862 26.064 -25.182 1.00 70.25 378 SER A C 1
ATOM 3041 O O . SER A 1 378 ? 8.925 26.740 -24.156 1.00 70.25 378 SER A O 1
ATOM 3043 N N . GLY A 1 379 ? 8.081 24.976 -25.256 1.00 71.19 379 GLY A N 1
ATOM 3044 C CA . GLY A 1 379 ? 7.317 24.466 -24.098 1.00 71.19 379 GLY A CA 1
ATOM 3045 C C . GLY A 1 379 ? 8.208 24.171 -22.878 1.00 71.19 379 GLY A C 1
ATOM 3046 O O . GLY A 1 379 ? 7.841 24.462 -21.739 1.00 71.19 379 GLY A O 1
ATOM 3047 N N . PHE A 1 380 ? 9.448 23.744 -23.135 1.00 80.25 380 PHE A N 1
ATOM 3048 C CA . PHE A 1 380 ? 10.515 23.598 -22.141 1.00 80.25 380 PHE A CA 1
ATOM 3049 C C . PHE A 1 380 ? 10.888 24.902 -21.414 1.00 80.25 380 PHE A C 1
ATOM 3051 O O . PHE A 1 380 ? 11.378 24.854 -20.290 1.00 80.25 380 PHE A O 1
ATOM 3058 N N . THR A 1 381 ? 10.619 26.080 -21.988 1.00 82.50 381 THR A N 1
ATOM 3059 C CA . THR A 1 381 ? 10.865 27.366 -21.311 1.00 82.50 381 THR A CA 1
ATOM 3060 C C . THR A 1 381 ? 9.904 27.571 -20.138 1.00 82.50 381 THR A C 1
ATOM 3062 O O . THR A 1 381 ? 10.343 27.957 -19.056 1.00 82.50 381 THR A O 1
ATOM 3065 N N . ALA A 1 382 ? 8.614 27.262 -20.310 1.00 81.88 382 ALA A N 1
ATOM 3066 C CA . ALA A 1 382 ? 7.625 27.328 -19.230 1.00 81.88 382 ALA A CA 1
ATOM 3067 C C . ALA A 1 382 ? 7.905 26.285 -18.134 1.00 81.88 382 ALA A C 1
ATOM 3069 O O . ALA A 1 382 ? 7.781 26.588 -16.942 1.00 81.88 382 ALA A O 1
ATOM 3070 N N . LEU A 1 383 ? 8.352 25.086 -18.530 1.00 84.62 383 LEU A N 1
ATOM 3071 C CA . LEU A 1 383 ? 8.829 24.058 -17.606 1.00 84.62 383 LEU A CA 1
ATOM 3072 C C . LEU A 1 383 ? 10.027 24.560 -16.788 1.00 84.62 383 LEU A C 1
ATOM 3074 O O . LEU A 1 383 ? 9.931 24.622 -15.564 1.00 84.62 383 LEU A O 1
ATOM 3078 N N . ARG A 1 384 ? 11.115 24.988 -17.444 1.00 89.00 384 ARG A N 1
ATOM 3079 C CA . ARG A 1 384 ? 12.330 25.486 -16.779 1.00 89.00 384 ARG A CA 1
ATOM 3080 C C . ARG A 1 384 ? 12.021 26.649 -15.835 1.00 89.00 384 ARG A C 1
ATOM 3082 O O . ARG A 1 384 ? 12.425 26.605 -14.681 1.00 89.00 384 ARG A O 1
ATOM 3089 N N . LEU A 1 385 ? 11.213 27.626 -16.259 1.00 87.25 385 LEU A N 1
ATOM 3090 C CA . LEU A 1 385 ? 10.760 28.723 -15.388 1.00 87.25 385 LEU A CA 1
ATOM 3091 C C . LEU A 1 385 ? 9.990 28.225 -14.154 1.00 87.25 385 LEU A C 1
ATOM 3093 O O . LEU A 1 385 ? 10.150 28.779 -13.067 1.00 87.25 385 LEU A O 1
ATOM 3097 N N . THR A 1 386 ? 9.167 27.186 -14.303 1.00 88.12 386 THR A N 1
ATOM 3098 C CA . THR A 1 386 ? 8.426 26.575 -13.189 1.00 88.12 386 THR A CA 1
ATOM 3099 C C . THR A 1 386 ? 9.363 25.846 -12.227 1.00 88.12 386 THR A C 1
ATOM 3101 O O . THR A 1 386 ? 9.227 26.003 -11.013 1.00 88.12 386 THR A O 1
ATOM 3104 N N . LEU A 1 387 ? 10.327 25.084 -12.751 1.00 90.25 387 LEU A N 1
ATOM 3105 C CA . LEU A 1 387 ? 11.329 24.375 -11.956 1.00 90.25 387 LEU A CA 1
ATOM 3106 C C . LEU A 1 387 ? 12.248 25.357 -11.214 1.00 90.25 387 LEU A C 1
ATOM 3108 O O . LEU A 1 387 ? 12.429 25.216 -10.006 1.00 90.25 387 LEU A O 1
ATOM 3112 N N . THR A 1 388 ? 12.743 26.406 -11.875 1.00 92.00 388 THR A N 1
ATOM 3113 C CA . THR A 1 388 ? 13.579 27.435 -11.236 1.00 92.00 388 THR A CA 1
ATOM 3114 C C . THR A 1 388 ? 12.809 28.136 -10.118 1.00 92.00 388 THR A C 1
ATOM 3116 O O . THR A 1 388 ? 13.253 28.131 -8.974 1.00 92.00 388 THR A O 1
ATOM 3119 N N . LYS A 1 389 ? 11.598 28.645 -10.396 1.00 89.44 389 LYS A N 1
ATOM 3120 C CA . LYS A 1 389 ? 10.801 29.395 -9.405 1.00 89.44 389 LYS A CA 1
ATOM 3121 C C . LYS A 1 389 ? 10.297 28.564 -8.222 1.00 89.44 389 LYS A C 1
ATOM 3123 O O . LYS A 1 389 ? 10.041 29.138 -7.171 1.00 89.44 389 LYS A O 1
ATOM 3128 N N . ARG A 1 390 ? 10.058 27.255 -8.390 1.00 86.44 390 ARG A N 1
ATOM 3129 C CA . ARG A 1 390 ? 9.386 26.421 -7.366 1.00 86.44 390 ARG A CA 1
ATOM 3130 C C . ARG A 1 390 ? 10.244 25.310 -6.768 1.00 86.44 390 ARG A C 1
ATOM 3132 O O . ARG A 1 390 ? 9.797 24.677 -5.816 1.00 86.44 390 ARG A O 1
ATOM 3139 N N . ARG A 1 391 ? 11.403 25.004 -7.355 1.00 86.31 391 ARG A N 1
ATOM 3140 C CA . ARG A 1 391 ? 12.250 23.857 -6.979 1.00 86.31 391 ARG A CA 1
ATOM 3141 C C . ARG A 1 391 ? 13.742 24.183 -6.895 1.00 86.31 391 ARG A C 1
ATOM 3143 O O . ARG A 1 391 ? 14.504 23.284 -6.579 1.00 86.31 391 ARG A O 1
ATOM 3150 N N . GLY A 1 392 ? 14.151 25.427 -7.157 1.00 91.88 392 GLY A N 1
ATOM 3151 C CA . GLY A 1 392 ? 15.563 25.823 -7.121 1.00 91.88 392 GLY A CA 1
ATOM 3152 C C . GLY A 1 392 ? 16.383 25.320 -8.312 1.00 91.88 392 GLY A C 1
ATOM 3153 O O . GLY A 1 392 ? 17.599 25.247 -8.210 1.00 91.88 392 GLY A O 1
ATOM 3154 N N . PHE A 1 393 ? 15.739 24.956 -9.425 1.00 95.38 393 PHE A N 1
ATOM 3155 C CA . PHE A 1 393 ? 16.425 24.473 -10.628 1.00 95.38 393 PHE A CA 1
ATOM 3156 C C . PHE A 1 393 ? 17.291 25.575 -11.262 1.00 95.38 393 PHE A C 1
ATOM 3158 O O . PHE A 1 393 ? 16.789 26.660 -11.579 1.00 95.38 393 PHE A O 1
ATOM 3165 N N . ILE A 1 394 ? 18.567 25.282 -11.488 1.00 95.06 394 ILE A N 1
ATOM 3166 C CA . ILE A 1 394 ? 19.569 26.189 -12.051 1.00 95.06 394 ILE A CA 1
ATOM 3167 C C . ILE A 1 394 ? 19.294 26.334 -13.559 1.00 95.06 394 ILE A C 1
ATOM 3169 O O . ILE A 1 394 ? 19.321 25.334 -14.276 1.00 95.06 394 ILE A O 1
ATOM 3173 N N . PRO A 1 395 ? 18.975 27.539 -14.075 1.00 87.81 395 PRO A N 1
ATOM 3174 C CA . PRO A 1 395 ? 18.438 27.705 -15.431 1.00 87.81 395 PRO A CA 1
ATOM 3175 C C . PRO A 1 395 ? 19.481 27.570 -16.554 1.00 87.81 395 PRO A C 1
ATOM 3177 O O . PRO A 1 395 ? 19.101 27.399 -17.718 1.00 87.81 395 PRO A O 1
ATOM 3180 N N . GLN A 1 396 ? 20.763 27.683 -16.210 1.00 90.75 396 GLN A N 1
ATOM 3181 C CA . GLN A 1 396 ? 21.929 27.524 -17.078 1.00 90.75 396 GLN A CA 1
ATOM 3182 C C . GLN A 1 396 ? 23.008 26.784 -16.271 1.00 90.75 396 GLN A C 1
ATOM 3184 O O . GLN A 1 396 ? 23.870 27.443 -15.699 1.00 90.75 396 GLN A O 1
ATOM 3189 N N . PRO A 1 397 ? 22.909 25.451 -16.124 1.00 94.31 397 PRO A N 1
ATOM 3190 C CA . PRO A 1 397 ? 23.975 24.669 -15.504 1.00 94.31 397 PRO A CA 1
ATOM 3191 C C . PRO A 1 397 ? 25.262 24.781 -16.339 1.00 94.31 397 PRO A C 1
ATOM 3193 O O . PRO A 1 397 ? 25.182 24.795 -17.569 1.00 94.31 397 PRO A O 1
ATOM 3196 N N . GLN A 1 398 ? 26.412 24.897 -15.674 1.00 94.31 398 GLN A N 1
ATOM 3197 C CA . GLN A 1 398 ? 27.744 25.016 -16.291 1.00 94.31 398 GLN A CA 1
ATOM 3198 C C . GLN A 1 398 ? 28.757 24.008 -15.721 1.00 94.31 398 GLN A C 1
ATOM 3200 O O . GLN A 1 398 ? 29.931 24.042 -16.086 1.00 94.31 398 GLN A O 1
ATOM 3205 N N . SER A 1 399 ? 28.324 23.148 -14.800 1.00 95.38 399 SER A N 1
ATOM 3206 C CA . SER A 1 399 ? 29.162 22.181 -14.098 1.00 95.38 399 SER A CA 1
ATOM 3207 C C . SER A 1 399 ? 28.409 20.879 -13.819 1.00 95.38 399 SER A C 1
ATOM 3209 O O . SER A 1 399 ? 27.175 20.846 -13.789 1.00 95.38 399 SER A O 1
ATOM 3211 N N . ILE A 1 400 ? 29.168 19.814 -13.542 1.00 95.12 400 ILE A N 1
ATOM 3212 C CA . ILE A 1 400 ? 28.637 18.514 -13.105 1.00 95.12 400 ILE A CA 1
ATOM 3213 C C . ILE A 1 400 ? 27.752 18.686 -11.859 1.00 95.12 400 ILE A C 1
ATOM 3215 O O . ILE A 1 400 ? 26.671 18.105 -11.802 1.00 95.12 400 ILE A O 1
ATOM 3219 N N . ASP A 1 401 ? 28.139 19.542 -10.908 1.00 94.88 401 ASP A N 1
ATOM 3220 C CA . ASP A 1 401 ? 27.358 19.811 -9.692 1.00 94.88 401 ASP A CA 1
ATOM 3221 C C . ASP A 1 401 ? 26.005 20.478 -9.995 1.00 94.88 401 ASP A C 1
ATOM 3223 O O . ASP A 1 401 ? 24.975 20.090 -9.433 1.00 94.88 401 ASP A O 1
ATOM 3227 N N . ASP A 1 402 ? 25.958 21.424 -10.942 1.00 95.50 402 ASP A N 1
ATOM 3228 C CA . ASP A 1 402 ? 24.694 22.038 -11.369 1.00 95.50 402 ASP A CA 1
ATOM 3229 C C . ASP A 1 402 ? 23.756 21.011 -12.026 1.00 95.50 402 ASP A C 1
ATOM 3231 O O . ASP A 1 402 ? 22.527 21.098 -11.903 1.00 95.50 402 ASP A O 1
ATOM 3235 N N . HIS A 1 403 ? 24.323 20.038 -12.745 1.00 95.31 403 HIS A N 1
ATOM 3236 C CA . HIS A 1 403 ? 23.581 18.930 -13.339 1.00 95.31 403 HIS A CA 1
ATOM 3237 C C . HIS A 1 403 ? 23.093 17.940 -12.275 1.00 95.31 403 HIS A C 1
ATOM 3239 O O . HIS A 1 403 ? 21.899 17.628 -12.257 1.00 95.31 403 HIS A O 1
ATOM 3245 N N . LEU A 1 404 ? 23.956 17.527 -11.341 1.00 91.31 404 LEU A N 1
ATOM 3246 C CA . LEU A 1 404 ? 23.623 16.665 -10.200 1.00 91.31 404 LEU A CA 1
ATOM 3247 C C . LEU A 1 404 ? 22.513 17.260 -9.323 1.00 91.31 404 LEU A C 1
ATOM 3249 O O . LEU A 1 404 ? 21.645 16.530 -8.851 1.00 91.31 404 LEU A O 1
ATOM 3253 N N . HIS A 1 405 ? 22.479 18.583 -9.148 1.00 93.50 405 HIS A N 1
ATOM 3254 C CA . HIS A 1 405 ? 21.384 19.278 -8.464 1.00 93.50 405 HIS A CA 1
ATOM 3255 C C . HIS A 1 405 ? 20.080 19.274 -9.281 1.00 93.50 405 HIS A C 1
ATOM 3257 O O . HIS A 1 405 ? 18.986 19.028 -8.764 1.00 93.50 405 HIS A O 1
ATOM 3263 N N . ASN A 1 406 ? 20.177 19.526 -10.586 1.00 95.38 406 ASN A N 1
ATOM 3264 C CA . ASN A 1 406 ? 19.024 19.692 -11.470 1.00 95.38 406 ASN A CA 1
ATOM 3265 C C . ASN A 1 406 ? 18.325 18.381 -11.876 1.00 95.38 406 ASN A C 1
ATOM 3267 O O . ASN A 1 406 ? 17.098 18.363 -12.043 1.00 95.38 406 ASN A O 1
ATOM 3271 N N . LEU A 1 407 ? 19.069 17.292 -12.078 1.00 93.31 407 LEU A N 1
ATOM 3272 C CA . LEU A 1 407 ? 18.535 16.028 -12.595 1.00 93.31 407 LEU A CA 1
ATOM 3273 C C . LEU A 1 407 ? 17.516 15.370 -11.630 1.00 93.31 407 LEU A C 1
ATOM 3275 O O . LEU A 1 407 ? 16.405 15.071 -12.083 1.00 93.31 407 LEU A O 1
ATOM 3279 N N . PRO A 1 408 ? 17.762 15.248 -10.306 1.00 89.69 408 PRO A N 1
ATOM 3280 C CA . PRO A 1 408 ? 16.771 14.754 -9.340 1.00 89.69 408 PRO A CA 1
ATOM 3281 C C . PRO A 1 408 ? 15.491 15.596 -9.288 1.00 89.69 408 PRO A C 1
ATOM 3283 O O . PRO A 1 408 ? 14.390 15.057 -9.117 1.00 89.69 408 PRO A O 1
ATOM 3286 N N . ILE A 1 409 ? 15.607 16.919 -9.468 1.00 90.94 409 ILE A N 1
ATOM 3287 C CA . ILE A 1 409 ? 14.458 17.832 -9.549 1.00 90.94 409 ILE A CA 1
ATOM 3288 C C . ILE A 1 409 ? 13.602 17.490 -10.774 1.00 90.94 409 ILE A C 1
ATOM 3290 O O . ILE A 1 409 ? 12.374 17.413 -10.658 1.00 90.94 409 ILE A O 1
ATOM 3294 N N . MET A 1 410 ? 14.231 17.249 -11.929 1.00 90.25 410 MET A N 1
ATOM 3295 C CA . MET A 1 410 ? 13.539 16.860 -13.158 1.00 90.25 410 MET A CA 1
ATOM 3296 C C . MET A 1 410 ? 12.881 15.480 -13.036 1.00 90.25 410 MET A C 1
ATOM 3298 O O . MET A 1 410 ? 11.684 15.377 -13.311 1.00 90.25 410 MET A O 1
ATOM 3302 N N . VAL A 1 411 ? 13.587 14.455 -12.540 1.00 85.50 411 VAL A N 1
ATOM 3303 C CA . VAL A 1 411 ? 13.006 13.117 -12.294 1.00 85.50 411 VAL A CA 1
ATOM 3304 C C . VAL A 1 411 ? 11.794 13.213 -11.361 1.00 85.50 411 VAL A C 1
ATOM 3306 O O . VAL A 1 411 ? 10.719 12.692 -11.665 1.00 85.50 411 VAL A O 1
ATOM 3309 N N . THR A 1 412 ? 11.925 13.950 -10.253 1.00 80.81 412 THR A N 1
ATOM 3310 C CA . THR A 1 412 ? 10.835 14.168 -9.287 1.00 80.81 412 THR A CA 1
ATOM 3311 C C . THR A 1 412 ? 9.646 14.906 -9.904 1.00 80.81 412 THR A C 1
ATOM 3313 O O . THR A 1 412 ? 8.502 14.658 -9.517 1.00 80.81 412 THR A O 1
ATOM 3316 N N . TYR A 1 413 ? 9.886 15.832 -10.835 1.00 85.94 413 TYR A N 1
ATOM 3317 C CA . TYR A 1 413 ? 8.822 16.551 -11.529 1.00 85.94 413 TYR A CA 1
ATOM 3318 C C . TYR A 1 413 ? 8.092 15.652 -12.531 1.00 85.94 413 TYR A C 1
ATOM 3320 O O . TYR A 1 413 ? 6.863 15.600 -12.502 1.00 85.94 413 TYR A O 1
ATOM 3328 N N . MET A 1 414 ? 8.831 14.910 -13.360 1.00 82.94 414 MET A N 1
ATOM 3329 C CA . MET A 1 414 ? 8.265 13.987 -14.348 1.00 82.94 414 MET A CA 1
ATOM 3330 C C . MET A 1 414 ? 7.433 12.893 -13.672 1.00 82.94 414 MET A C 1
ATOM 3332 O O . MET A 1 414 ? 6.264 12.725 -14.011 1.00 82.94 414 MET A O 1
ATOM 3336 N N . ARG A 1 415 ? 7.958 12.270 -12.606 1.00 78.50 415 ARG A N 1
ATOM 3337 C CA . ARG A 1 415 ? 7.237 11.273 -11.792 1.00 78.50 415 ARG A CA 1
ATOM 3338 C C . ARG A 1 415 ? 5.916 11.791 -11.200 1.00 78.50 415 ARG A C 1
ATOM 3340 O O . ARG A 1 415 ? 5.016 11.006 -10.936 1.00 78.50 415 ARG A O 1
ATOM 3347 N N . ARG A 1 416 ? 5.786 13.104 -10.966 1.00 75.94 416 ARG A N 1
ATOM 3348 C CA . ARG A 1 416 ? 4.556 13.734 -10.438 1.00 75.94 416 ARG A CA 1
ATOM 3349 C C . ARG A 1 416 ? 3.567 14.180 -11.513 1.00 75.94 416 ARG A C 1
ATOM 3351 O O . ARG A 1 416 ? 2.448 14.533 -11.156 1.00 75.94 416 ARG A O 1
ATOM 3358 N N . ARG A 1 417 ? 3.994 14.260 -12.773 1.00 77.62 417 ARG A N 1
ATOM 3359 C CA . ARG A 1 417 ? 3.187 14.757 -13.896 1.00 77.62 417 ARG A CA 1
ATOM 3360 C C . ARG A 1 417 ? 2.757 13.656 -14.859 1.00 77.62 417 ARG A C 1
ATOM 3362 O O . ARG A 1 417 ? 1.759 13.856 -15.538 1.00 77.62 417 ARG A O 1
ATOM 3369 N N . GLY A 1 418 ? 3.478 12.532 -14.912 1.00 73.19 418 GLY A N 1
ATOM 3370 C CA . GLY A 1 418 ? 3.136 11.398 -15.774 1.00 73.19 418 GLY A CA 1
ATOM 3371 C C . GLY A 1 418 ? 2.859 11.855 -17.206 1.00 73.19 418 GLY A C 1
ATOM 3372 O O . GLY A 1 418 ? 3.642 12.611 -17.788 1.00 73.19 418 GLY A O 1
ATOM 3373 N N . ASP A 1 419 ? 1.702 11.475 -17.731 1.00 61.38 419 ASP A N 1
ATOM 3374 C CA . ASP A 1 419 ? 1.298 11.757 -19.109 1.00 61.38 419 ASP A CA 1
ATOM 3375 C C . ASP A 1 419 ? 0.955 13.224 -19.391 1.00 61.38 419 ASP A C 1
ATOM 3377 O O . ASP A 1 419 ? 1.015 13.649 -20.548 1.00 61.38 419 ASP A O 1
ATOM 3381 N N . GLU A 1 420 ? 0.699 14.052 -18.366 1.00 69.50 420 GLU A N 1
ATOM 3382 C CA . GLU A 1 420 ? 0.609 15.505 -18.563 1.00 69.50 420 GLU A CA 1
ATOM 3383 C C . GLU A 1 420 ? 1.938 16.064 -19.087 1.00 69.50 420 GLU A C 1
ATOM 3385 O O . GLU A 1 420 ? 1.942 16.985 -19.902 1.00 69.50 420 GLU A O 1
ATOM 3390 N N . PHE A 1 421 ? 3.075 15.518 -18.637 1.00 72.44 421 PHE A N 1
ATOM 3391 C CA . PHE A 1 421 ? 4.398 15.985 -19.054 1.00 72.44 421 PHE A CA 1
ATOM 3392 C C . PHE A 1 421 ? 4.635 15.722 -20.543 1.00 72.44 421 PHE A C 1
ATOM 3394 O O . PHE A 1 421 ? 5.093 16.602 -21.277 1.00 72.44 421 PHE A O 1
ATOM 3401 N N . THR A 1 422 ? 4.319 14.509 -20.996 1.00 64.38 422 THR A N 1
ATOM 3402 C CA . THR A 1 422 ? 4.548 14.080 -22.378 1.00 64.38 422 THR A CA 1
ATOM 3403 C C . THR A 1 422 ? 3.556 14.736 -23.338 1.00 64.38 422 THR A C 1
ATOM 3405 O O . THR A 1 422 ? 3.956 15.149 -24.430 1.00 64.38 422 THR A O 1
ATOM 3408 N N . HIS A 1 423 ? 2.300 14.948 -22.929 1.00 63.81 423 HIS A N 1
ATOM 3409 C CA . HIS A 1 423 ? 1.320 15.694 -23.725 1.00 63.81 423 HIS A CA 1
ATOM 3410 C C . HIS A 1 423 ? 1.630 17.198 -23.788 1.00 63.81 423 HIS A C 1
ATOM 3412 O O . HIS A 1 423 ? 1.734 17.750 -24.886 1.00 63.81 423 HIS A O 1
ATOM 3418 N N . ALA A 1 424 ? 1.854 17.869 -22.650 1.00 66.44 424 ALA A N 1
ATOM 3419 C CA . ALA A 1 424 ? 2.065 19.324 -22.596 1.00 66.44 424 ALA A CA 1
ATOM 3420 C C . ALA A 1 424 ? 3.364 19.800 -23.272 1.00 66.44 424 ALA A C 1
ATOM 3422 O O . ALA A 1 424 ? 3.534 20.994 -23.538 1.00 66.44 424 ALA A O 1
ATOM 3423 N N . HIS A 1 425 ? 4.300 18.889 -23.548 1.00 64.31 425 HIS A N 1
ATOM 3424 C CA . HIS A 1 425 ? 5.565 19.186 -24.225 1.00 64.31 425 HIS A CA 1
ATOM 3425 C C . HIS A 1 425 ? 5.680 18.545 -25.619 1.00 64.31 425 HIS A C 1
ATOM 3427 O O . HIS A 1 425 ? 6.754 18.564 -26.216 1.00 64.31 425 HIS A O 1
ATOM 3433 N N . GLY A 1 426 ? 4.569 18.042 -26.173 1.00 57.50 426 GLY A N 1
ATOM 3434 C CA . GLY A 1 426 ? 4.490 17.559 -27.558 1.00 57.50 426 GLY A CA 1
ATOM 3435 C C . GLY A 1 426 ? 5.181 16.216 -27.818 1.00 57.50 426 GLY A C 1
ATOM 3436 O O . GLY A 1 426 ? 5.367 15.842 -28.973 1.00 57.50 426 GLY A O 1
ATOM 3437 N N . LEU A 1 427 ? 5.545 15.482 -26.764 1.00 57.25 427 LEU A N 1
ATOM 3438 C CA . LEU A 1 427 ? 6.227 14.187 -26.841 1.00 57.25 427 LEU A CA 1
ATOM 3439 C C . LEU A 1 427 ? 5.250 13.032 -27.144 1.00 57.25 427 LEU A C 1
ATOM 3441 O O . LEU A 1 427 ? 5.649 12.023 -27.714 1.00 57.25 427 LEU A O 1
ATOM 3445 N N . ALA A 1 428 ? 3.957 13.196 -26.840 1.00 48.00 428 ALA A N 1
ATOM 3446 C CA . ALA A 1 428 ? 2.933 12.147 -26.956 1.00 48.00 428 ALA A CA 1
ATOM 3447 C C . ALA A 1 428 ? 2.513 11.743 -28.393 1.00 48.00 428 ALA A C 1
ATOM 3449 O O . ALA A 1 428 ? 1.755 10.783 -28.556 1.00 48.00 428 ALA A O 1
ATOM 3450 N N . ARG A 1 429 ? 2.960 12.464 -29.436 1.00 40.19 429 ARG A N 1
ATOM 3451 C CA . ARG A 1 429 ? 2.503 12.287 -30.837 1.00 40.19 429 ARG A CA 1
ATOM 3452 C C . ARG A 1 429 ? 3.313 11.287 -31.678 1.00 40.19 429 ARG A C 1
ATOM 3454 O O . ARG A 1 429 ? 2.999 11.102 -32.845 1.00 40.19 429 ARG A O 1
ATOM 3461 N N . SER A 1 430 ? 4.347 10.658 -31.120 1.00 44.22 430 SER A N 1
ATOM 3462 C CA . SER A 1 430 ? 5.232 9.724 -31.834 1.00 44.22 430 SER A CA 1
ATOM 3463 C C . SER A 1 430 ? 5.386 8.438 -31.025 1.00 44.22 430 SER A C 1
ATOM 3465 O O . SER A 1 430 ? 6.379 8.255 -30.322 1.00 44.22 430 SER A O 1
ATOM 3467 N N . ARG A 1 431 ? 4.372 7.571 -31.087 1.00 51.28 431 ARG A N 1
ATOM 3468 C CA . ARG A 1 431 ? 4.278 6.362 -30.262 1.00 51.28 431 ARG A CA 1
ATOM 3469 C C . ARG A 1 431 ? 4.983 5.181 -30.939 1.00 51.28 431 ARG A C 1
ATOM 3471 O O . ARG A 1 431 ? 4.465 4.611 -31.888 1.00 51.28 431 ARG A O 1
ATOM 3478 N N . MET A 1 432 ? 6.174 4.862 -30.442 1.00 48.25 432 MET A N 1
ATOM 3479 C CA . MET A 1 432 ? 6.644 3.483 -30.306 1.00 48.25 432 MET A CA 1
ATOM 3480 C C . MET A 1 432 ? 7.021 3.314 -28.836 1.00 48.25 432 MET A C 1
ATOM 3482 O O . MET A 1 432 ? 8.047 3.829 -28.389 1.00 48.25 432 MET A O 1
ATOM 3486 N N . GLN A 1 433 ? 6.135 2.687 -28.070 1.00 62.41 433 GLN A N 1
ATOM 3487 C CA . GLN A 1 433 ? 6.385 2.275 -26.693 1.00 62.41 433 GLN A CA 1
ATOM 3488 C C . GLN A 1 433 ? 7.165 0.952 -26.673 1.00 62.41 433 GLN A C 1
ATOM 3490 O O . GLN A 1 433 ? 7.348 0.298 -27.701 1.00 62.41 433 GLN A O 1
ATOM 3495 N N . SER A 1 434 ? 7.599 0.522 -25.488 1.00 65.75 434 SER A N 1
ATOM 3496 C CA . SER A 1 434 ? 8.277 -0.767 -25.287 1.00 65.75 434 SER A CA 1
ATOM 3497 C C . SER A 1 434 ? 7.469 -1.963 -25.822 1.00 65.75 434 SER A C 1
ATOM 3499 O O . SER A 1 434 ? 8.056 -2.918 -26.323 1.00 65.75 434 SER A O 1
ATOM 3501 N N . HIS A 1 435 ? 6.133 -1.891 -25.777 1.00 64.56 435 HIS A N 1
ATOM 3502 C CA . HIS A 1 435 ? 5.219 -2.839 -26.430 1.00 64.56 435 HIS A CA 1
ATOM 3503 C C . HIS A 1 435 ? 5.419 -2.891 -27.954 1.00 64.56 435 HIS A C 1
ATOM 3505 O O . HIS A 1 435 ? 5.612 -3.964 -28.520 1.00 64.56 435 HIS A O 1
ATOM 3511 N N . ASP A 1 436 ? 5.436 -1.736 -28.623 1.00 65.25 436 ASP A N 1
ATOM 3512 C CA . ASP A 1 436 ? 5.522 -1.668 -30.085 1.00 65.25 436 ASP A CA 1
ATOM 3513 C C . ASP A 1 436 ? 6.875 -2.192 -30.578 1.00 65.25 436 ASP A C 1
ATOM 3515 O O . ASP A 1 436 ? 6.945 -2.894 -31.581 1.00 65.25 436 ASP A O 1
ATOM 3519 N N . ILE A 1 437 ? 7.947 -1.935 -29.823 1.00 68.81 437 ILE A N 1
ATOM 3520 C CA . ILE A 1 437 ? 9.270 -2.516 -30.084 1.00 68.81 437 ILE A CA 1
ATOM 3521 C C . ILE A 1 437 ? 9.231 -4.032 -29.924 1.00 68.81 437 ILE A C 1
ATOM 3523 O O . ILE A 1 437 ? 9.663 -4.731 -30.833 1.00 68.81 437 ILE A O 1
ATOM 3527 N N . ARG A 1 438 ? 8.670 -4.555 -28.823 1.00 72.56 438 ARG A N 1
ATOM 3528 C CA . ARG A 1 438 ? 8.506 -6.008 -28.634 1.00 72.56 438 ARG A CA 1
ATOM 3529 C C . ARG A 1 438 ? 7.746 -6.640 -29.802 1.00 72.56 438 ARG A C 1
ATOM 3531 O O . ARG A 1 438 ? 8.180 -7.681 -30.280 1.00 72.56 438 ARG A O 1
ATOM 3538 N N . ARG A 1 439 ? 6.689 -5.994 -30.315 1.00 69.56 439 ARG A N 1
ATOM 3539 C CA . ARG A 1 439 ? 5.970 -6.458 -31.515 1.00 69.56 439 ARG A CA 1
ATOM 3540 C C . ARG A 1 439 ? 6.837 -6.441 -32.776 1.00 69.56 439 ARG A C 1
ATOM 3542 O O . ARG A 1 439 ? 6.782 -7.403 -33.528 1.00 69.56 439 ARG A O 1
ATOM 3549 N N . VAL A 1 440 ? 7.649 -5.405 -33.005 1.00 69.38 440 VAL A N 1
ATOM 3550 C CA . VAL A 1 440 ? 8.565 -5.359 -34.164 1.00 69.38 440 VAL A CA 1
ATOM 3551 C C . VAL A 1 440 ? 9.626 -6.455 -34.081 1.00 69.38 440 VAL A C 1
ATOM 3553 O O . VAL A 1 440 ? 9.858 -7.143 -35.069 1.00 69.38 440 VAL A O 1
ATOM 3556 N N . ILE A 1 441 ? 10.247 -6.649 -32.913 1.00 76.12 441 ILE A N 1
ATOM 3557 C CA . ILE A 1 441 ? 11.246 -7.709 -32.711 1.00 76.12 441 ILE A CA 1
ATOM 3558 C C . ILE A 1 441 ? 10.600 -9.095 -32.886 1.00 76.12 441 ILE A C 1
ATOM 3560 O O . ILE A 1 441 ? 11.148 -9.945 -33.582 1.00 76.12 441 ILE A O 1
ATOM 3564 N N . ALA A 1 442 ? 9.397 -9.311 -32.342 1.00 75.56 442 ALA A N 1
ATOM 3565 C CA . ALA A 1 442 ? 8.637 -10.549 -32.535 1.00 75.56 442 ALA A CA 1
ATOM 3566 C C . ALA A 1 442 ? 8.221 -10.790 -34.001 1.00 75.56 442 ALA A C 1
ATOM 3568 O O . ALA A 1 442 ? 8.119 -11.938 -34.422 1.00 75.56 442 ALA A O 1
ATOM 3569 N N . ALA A 1 443 ? 8.032 -9.727 -34.789 1.00 69.81 443 ALA A N 1
ATOM 3570 C CA . ALA A 1 443 ? 7.789 -9.782 -36.232 1.00 69.81 443 ALA A CA 1
ATOM 3571 C C . ALA A 1 443 ? 9.077 -9.940 -37.077 1.00 69.81 443 ALA A C 1
ATOM 3573 O O . ALA A 1 443 ? 9.038 -9.751 -38.291 1.00 69.81 443 ALA A O 1
ATOM 3574 N N . GLY A 1 444 ? 10.217 -10.274 -36.456 1.00 76.00 444 GLY A N 1
ATOM 3575 C CA . GLY A 1 444 ? 11.494 -10.510 -37.140 1.00 76.00 444 GLY A CA 1
ATOM 3576 C C . GLY A 1 444 ? 12.374 -9.268 -37.322 1.00 76.00 444 GLY A C 1
ATOM 3577 O O . GLY A 1 444 ? 13.348 -9.315 -38.071 1.00 76.00 444 GLY A O 1
ATOM 3578 N N . GLY A 1 445 ? 12.055 -8.152 -36.662 1.00 79.38 445 GLY A N 1
ATOM 3579 C CA . GLY A 1 445 ? 12.891 -6.956 -36.687 1.00 79.38 445 GLY A CA 1
ATOM 3580 C C . GLY A 1 445 ? 14.174 -7.098 -35.862 1.00 79.38 445 GLY A C 1
ATOM 3581 O O . GLY A 1 445 ? 14.156 -7.611 -34.744 1.00 79.38 445 GLY A O 1
ATOM 3582 N N . THR A 1 446 ? 15.287 -6.582 -36.382 1.00 81.00 446 THR A N 1
ATOM 3583 C CA . THR A 1 446 ? 16.595 -6.617 -35.711 1.00 81.00 446 THR A CA 1
ATOM 3584 C C . THR A 1 446 ? 16.803 -5.355 -34.865 1.00 81.00 446 THR A C 1
ATOM 3586 O O . THR A 1 446 ? 16.673 -4.244 -35.394 1.00 81.00 446 THR A O 1
ATOM 3589 N N . PRO A 1 447 ? 17.160 -5.466 -33.571 1.00 82.62 447 PRO A N 1
ATOM 3590 C CA . PRO A 1 447 ? 17.556 -4.315 -32.771 1.00 82.62 447 PRO A CA 1
ATOM 3591 C C . PRO A 1 447 ? 18.984 -3.892 -33.144 1.00 82.62 447 PRO A C 1
ATOM 3593 O O . PRO A 1 447 ? 19.890 -4.718 -33.200 1.00 82.62 447 PRO A O 1
ATOM 3596 N N . VAL A 1 448 ? 19.194 -2.598 -33.373 1.00 82.62 448 VAL A N 1
ATOM 3597 C CA . VAL A 1 448 ? 20.510 -2.000 -33.640 1.00 82.62 448 VAL A CA 1
ATOM 3598 C C . VAL A 1 448 ? 20.769 -0.949 -32.571 1.00 82.62 448 VAL A C 1
ATOM 3600 O O . VAL 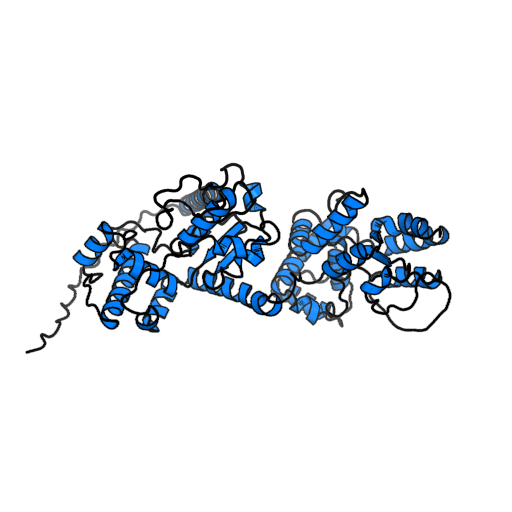A 1 448 ? 20.017 0.022 -32.452 1.00 82.62 448 VAL A O 1
ATOM 3603 N N . PHE A 1 449 ? 21.808 -1.150 -31.765 1.00 85.56 449 PHE A N 1
ATOM 3604 C CA . PHE A 1 449 ? 22.106 -0.280 -30.629 1.00 85.56 449 PHE A CA 1
ATOM 3605 C C . PHE A 1 449 ? 22.893 0.957 -31.066 1.00 85.56 449 PHE A C 1
ATOM 3607 O O . PHE A 1 449 ? 23.799 0.880 -31.893 1.00 85.56 449 PHE A O 1
ATOM 3614 N N . PHE A 1 450 ? 22.525 2.121 -30.532 1.00 81.12 450 PHE A N 1
ATOM 3615 C CA . PHE A 1 450 ? 23.046 3.408 -30.994 1.00 81.12 450 PHE A CA 1
ATOM 3616 C C . PHE A 1 450 ? 24.549 3.587 -30.723 1.00 81.12 450 PHE A C 1
ATOM 3618 O O . PHE A 1 450 ? 25.242 4.207 -31.522 1.00 81.12 450 PHE A O 1
ATOM 3625 N N . ASP A 1 451 ? 25.058 3.010 -29.634 1.00 81.56 451 ASP A N 1
ATOM 3626 C CA . ASP A 1 451 ? 26.486 2.948 -29.303 1.00 81.56 451 ASP A CA 1
ATOM 3627 C C . ASP A 1 451 ? 27.291 2.088 -30.289 1.00 81.56 451 ASP A C 1
ATOM 3629 O O . ASP A 1 451 ? 28.470 2.361 -30.490 1.00 81.56 451 ASP A O 1
ATOM 3633 N N . ARG A 1 452 ? 26.642 1.121 -30.951 1.00 83.69 452 ARG A N 1
ATOM 3634 C CA . ARG A 1 452 ? 27.243 0.184 -31.919 1.00 83.69 452 ARG A CA 1
ATOM 3635 C C . ARG A 1 452 ? 26.869 0.463 -33.376 1.00 83.69 452 ARG A C 1
ATOM 3637 O O . ARG A 1 452 ? 27.212 -0.301 -34.277 1.00 83.69 452 ARG A O 1
ATOM 3644 N N . LEU A 1 453 ? 26.178 1.576 -33.632 1.00 77.81 453 LEU A N 1
ATOM 3645 C CA . LEU A 1 453 ? 25.604 1.921 -34.937 1.00 77.81 453 LEU A CA 1
ATOM 3646 C C . LEU A 1 453 ? 26.644 1.941 -36.070 1.00 77.81 453 LEU A C 1
ATOM 3648 O O . LEU A 1 453 ? 26.315 1.614 -37.205 1.00 77.81 453 LEU A O 1
ATOM 3652 N N . ALA A 1 454 ? 27.887 2.324 -35.768 1.00 78.44 454 ALA A N 1
ATOM 3653 C CA . ALA A 1 454 ? 28.978 2.384 -36.739 1.00 78.44 454 ALA A CA 1
ATOM 3654 C C . ALA A 1 454 ? 29.623 1.019 -37.048 1.00 78.44 454 ALA A C 1
ATOM 3656 O O . ALA A 1 454 ? 30.291 0.902 -38.073 1.00 78.44 454 ALA A O 1
ATOM 3657 N N . GLU A 1 455 ? 29.425 0.005 -36.200 1.00 83.88 455 GLU A N 1
ATOM 3658 C CA . GLU A 1 455 ? 29.927 -1.359 -36.413 1.00 83.88 455 GLU A CA 1
ATOM 3659 C C . GLU A 1 455 ? 28.838 -2.259 -37.006 1.00 83.88 455 GLU A C 1
ATOM 3661 O O . GLU A 1 455 ? 29.023 -2.865 -38.061 1.00 83.88 455 GLU A O 1
ATOM 3666 N N . ASP A 1 456 ? 27.686 -2.324 -36.332 1.00 80.81 456 ASP A N 1
ATOM 3667 C CA . ASP A 1 456 ? 26.656 -3.322 -36.614 1.00 80.81 456 ASP A CA 1
ATOM 3668 C C . ASP A 1 456 ? 25.872 -2.981 -37.885 1.00 80.81 456 ASP A C 1
ATOM 3670 O O . ASP A 1 456 ? 25.581 -3.866 -38.688 1.00 80.81 456 ASP A O 1
ATOM 3674 N N . LEU A 1 457 ? 25.537 -1.704 -38.112 1.00 75.81 457 LEU A N 1
ATOM 3675 C CA . LEU A 1 457 ? 24.679 -1.327 -39.240 1.00 75.81 457 LEU A CA 1
ATOM 3676 C C . LEU A 1 457 ? 25.362 -1.494 -40.613 1.00 75.81 457 LEU A C 1
ATOM 3678 O O . LEU A 1 457 ? 24.722 -2.052 -41.504 1.00 75.81 457 LEU A O 1
ATOM 3682 N N . PRO A 1 458 ? 26.637 -1.097 -40.819 1.00 81.56 458 PRO A N 1
ATOM 3683 C CA . PRO A 1 458 ? 27.363 -1.404 -42.054 1.00 81.56 458 PRO A CA 1
ATOM 3684 C C . PRO A 1 458 ? 27.466 -2.906 -42.337 1.00 81.56 458 PRO A C 1
ATOM 3686 O O . PRO A 1 458 ? 27.310 -3.310 -43.487 1.00 81.56 458 PRO A O 1
ATOM 3689 N N . ALA A 1 459 ? 27.687 -3.727 -41.303 1.00 78.69 459 ALA A N 1
ATOM 3690 C CA . ALA A 1 459 ? 27.801 -5.180 -41.431 1.00 78.69 459 ALA A CA 1
ATOM 3691 C C . ALA A 1 459 ? 26.453 -5.851 -41.752 1.00 78.69 459 ALA A C 1
ATOM 3693 O O . ALA A 1 459 ? 26.390 -6.733 -42.604 1.00 78.69 459 ALA A O 1
ATOM 3694 N N . LEU A 1 460 ? 25.359 -5.401 -41.126 1.00 73.69 460 LEU A N 1
ATOM 3695 C CA . LEU A 1 460 ? 23.999 -5.896 -41.386 1.00 73.69 460 LEU A CA 1
ATOM 3696 C C . LEU A 1 460 ? 23.481 -5.563 -42.795 1.00 73.69 460 LEU A C 1
ATOM 3698 O O . LEU A 1 460 ? 22.554 -6.223 -43.269 1.00 73.69 460 LEU A O 1
ATOM 3702 N N . LEU A 1 461 ? 24.042 -4.533 -43.438 1.00 71.62 461 LEU A N 1
ATOM 3703 C CA . LEU A 1 461 ? 23.594 -4.012 -44.734 1.00 71.62 461 LEU A CA 1
ATOM 3704 C C . LEU A 1 461 ? 24.588 -4.221 -45.884 1.00 71.62 461 LEU A C 1
ATOM 3706 O O . LEU A 1 461 ? 24.260 -3.854 -47.008 1.00 71.62 461 LEU A O 1
ATOM 3710 N N . ASP A 1 462 ? 25.770 -4.784 -45.615 1.00 74.19 462 ASP A N 1
ATOM 3711 C CA . ASP A 1 462 ? 26.894 -4.912 -46.560 1.00 74.19 462 ASP A CA 1
ATOM 3712 C C . ASP A 1 462 ? 27.312 -3.562 -47.192 1.00 74.19 462 ASP A C 1
ATOM 3714 O O . ASP A 1 462 ? 27.463 -3.401 -48.405 1.00 74.19 462 ASP A O 1
ATOM 3718 N N . ARG A 1 463 ? 27.430 -2.527 -46.345 1.00 75.19 463 ARG A N 1
ATOM 3719 C CA . ARG A 1 463 ? 27.659 -1.124 -46.750 1.00 75.19 463 ARG A CA 1
ATOM 3720 C C . ARG A 1 463 ? 28.754 -0.438 -45.917 1.00 75.19 463 ARG A C 1
ATOM 3722 O O . ARG A 1 463 ? 28.451 0.409 -45.069 1.00 75.19 463 ARG A O 1
ATOM 3729 N N . PRO A 1 464 ? 30.043 -0.773 -46.136 1.00 78.81 464 PRO A N 1
ATOM 3730 C CA . PRO A 1 464 ? 31.163 -0.228 -45.357 1.00 78.81 464 PRO A CA 1
ATOM 3731 C C . PRO A 1 464 ? 31.354 1.289 -45.527 1.00 78.81 464 PRO A C 1
ATOM 3733 O O . PRO A 1 464 ? 31.904 1.941 -44.640 1.00 78.81 464 PRO A O 1
ATOM 3736 N N . ASP A 1 465 ? 30.851 1.876 -46.617 1.00 74.62 465 ASP A N 1
ATOM 3737 C CA . ASP A 1 465 ? 30.852 3.322 -46.868 1.00 74.62 465 ASP A CA 1
ATOM 3738 C C . ASP A 1 465 ? 30.067 4.126 -45.815 1.00 74.62 465 ASP A C 1
ATOM 3740 O O . ASP A 1 465 ? 30.311 5.321 -45.640 1.00 74.62 465 ASP A O 1
ATOM 3744 N N . LEU A 1 466 ? 29.176 3.474 -45.061 1.00 72.94 466 LEU A N 1
ATOM 3745 C CA . LEU A 1 466 ? 28.365 4.101 -44.017 1.00 72.94 466 LEU A CA 1
ATOM 3746 C C . LEU A 1 466 ? 29.057 4.170 -42.652 1.00 72.94 466 LEU A C 1
ATOM 3748 O O . LEU A 1 466 ? 28.639 4.968 -41.816 1.00 72.94 466 LEU A O 1
ATOM 3752 N N . ALA A 1 467 ? 30.126 3.405 -42.411 1.00 75.12 467 ALA A N 1
ATOM 3753 C CA . ALA A 1 467 ? 30.777 3.345 -41.097 1.00 75.12 467 ALA A CA 1
ATOM 3754 C C . ALA A 1 467 ? 31.325 4.714 -40.636 1.00 75.12 467 ALA A C 1
ATOM 3756 O O . ALA A 1 467 ? 31.157 5.117 -39.481 1.00 75.12 467 ALA A O 1
ATOM 3757 N N . ILE A 1 468 ? 31.936 5.474 -41.553 1.00 75.81 468 ILE A N 1
ATOM 3758 C CA . ILE A 1 468 ? 32.490 6.809 -41.267 1.00 75.81 468 ILE A CA 1
ATOM 3759 C C . ILE A 1 468 ? 31.371 7.856 -41.065 1.00 75.81 468 ILE A C 1
ATOM 3761 O O . ILE A 1 468 ? 31.395 8.542 -40.041 1.00 75.81 468 ILE A O 1
ATOM 3765 N N . PRO A 1 469 ? 30.348 7.964 -41.942 1.00 76.69 469 PRO A N 1
ATOM 3766 C CA . PRO A 1 469 ? 29.162 8.777 -41.674 1.00 76.69 469 PRO A CA 1
ATOM 3767 C C . PRO A 1 469 ? 28.481 8.460 -40.334 1.00 76.69 469 PRO A C 1
ATOM 3769 O O . PRO A 1 469 ? 28.175 9.374 -39.569 1.00 76.69 469 PRO A O 1
ATOM 3772 N N . LEU A 1 470 ? 28.267 7.179 -40.016 1.00 73.75 470 LEU A N 1
ATOM 3773 C CA . LEU A 1 470 ? 27.563 6.767 -38.801 1.00 73.75 470 LEU A CA 1
ATOM 3774 C C . LEU A 1 470 ? 28.380 7.048 -37.534 1.00 73.75 470 LEU A C 1
ATOM 3776 O O . LEU A 1 470 ? 27.808 7.549 -36.569 1.00 73.75 470 LEU A O 1
ATOM 3780 N N . SER A 1 471 ? 29.701 6.831 -37.527 1.00 75.19 471 SER A N 1
ATOM 3781 C CA . SER A 1 471 ? 30.545 7.151 -36.359 1.00 75.19 471 SER A CA 1
ATOM 3782 C C . SER A 1 471 ? 30.578 8.653 -36.047 1.00 75.19 471 SER A C 1
ATOM 3784 O O . SER A 1 471 ? 30.499 9.044 -34.877 1.00 75.19 471 SER A O 1
ATOM 3786 N N . ALA A 1 472 ? 30.577 9.512 -37.072 1.00 73.38 472 ALA A N 1
ATOM 3787 C CA . ALA A 1 472 ? 30.416 10.955 -36.899 1.00 73.38 472 ALA A CA 1
ATOM 3788 C C . ALA A 1 472 ? 29.045 11.311 -36.289 1.00 73.38 472 ALA A C 1
ATOM 3790 O O . ALA A 1 472 ? 28.964 12.168 -35.407 1.00 73.38 472 ALA A O 1
ATOM 3791 N N . ILE A 1 473 ? 27.970 10.622 -36.694 1.00 70.75 473 ILE A N 1
ATOM 3792 C CA . ILE A 1 473 ? 26.627 10.842 -36.138 1.00 70.75 473 ILE A CA 1
ATOM 3793 C C . ILE A 1 473 ? 26.513 10.349 -34.694 1.00 70.75 473 ILE A C 1
ATOM 3795 O O . ILE A 1 473 ? 25.920 11.054 -33.877 1.00 70.75 473 ILE A O 1
ATOM 3799 N N . VAL A 1 474 ? 27.071 9.182 -34.358 1.00 73.81 474 VAL A N 1
ATOM 3800 C CA . VAL A 1 474 ? 27.134 8.681 -32.974 1.00 73.81 474 VAL A CA 1
ATOM 3801 C C . VAL A 1 474 ? 27.868 9.695 -32.099 1.00 73.81 474 VAL A C 1
ATOM 3803 O O . VAL A 1 474 ? 27.333 10.123 -31.078 1.00 73.81 474 VAL A O 1
ATOM 3806 N N . THR A 1 475 ? 29.031 10.169 -32.554 1.00 77.81 475 THR A N 1
ATOM 3807 C CA . THR A 1 475 ? 29.840 11.183 -31.859 1.00 77.81 475 THR A CA 1
ATOM 3808 C C . THR A 1 475 ? 29.063 12.484 -31.637 1.00 77.81 475 THR A C 1
ATOM 3810 O O . THR A 1 475 ? 28.970 12.950 -30.505 1.00 77.81 475 THR A O 1
ATOM 3813 N N . ALA A 1 476 ? 28.417 13.028 -32.674 1.00 75.19 476 ALA A N 1
ATOM 3814 C CA . ALA A 1 476 ? 27.601 14.245 -32.583 1.00 75.19 476 ALA A CA 1
ATOM 3815 C C . ALA A 1 476 ? 26.328 14.095 -31.721 1.00 75.19 476 ALA A C 1
ATOM 3817 O O . ALA A 1 476 ? 25.643 15.084 -31.453 1.00 75.19 476 ALA A O 1
ATOM 3818 N N . ASN A 1 477 ? 25.987 12.869 -31.313 1.00 72.06 477 ASN A N 1
ATOM 3819 C CA . ASN A 1 477 ? 24.823 12.549 -30.491 1.00 72.06 477 ASN A CA 1
ATOM 3820 C C . ASN A 1 477 ? 25.146 12.065 -29.084 1.00 72.06 477 ASN A C 1
ATOM 3822 O O . ASN A 1 477 ? 24.201 11.861 -28.309 1.00 72.06 477 ASN A O 1
ATOM 3826 N N . ARG A 1 478 ? 26.427 11.898 -28.741 1.00 80.81 478 ARG A N 1
ATOM 3827 C CA . ARG A 1 478 ? 26.840 11.669 -27.357 1.00 80.81 478 ARG A CA 1
ATOM 3828 C C . ARG A 1 478 ? 26.321 12.794 -26.467 1.00 80.81 478 ARG A C 1
ATOM 3830 O O . ARG A 1 478 ? 26.122 13.932 -26.902 1.00 80.81 478 ARG A O 1
ATOM 3837 N N . LEU A 1 479 ? 26.040 12.451 -25.215 1.00 84.81 479 LEU A N 1
ATOM 3838 C CA . LEU A 1 479 ? 25.768 13.472 -24.216 1.00 84.81 479 LEU A CA 1
ATOM 3839 C C . LEU A 1 479 ? 27.034 14.310 -23.994 1.00 84.81 479 LEU A C 1
ATOM 3841 O O . LEU A 1 479 ? 28.127 13.757 -24.079 1.00 84.81 479 LEU A O 1
ATOM 3845 N N . PRO A 1 480 ? 26.898 15.610 -23.685 1.00 91.56 480 PRO A N 1
ATOM 3846 C CA . PRO A 1 480 ? 27.973 16.368 -23.060 1.00 91.56 480 PRO A CA 1
ATOM 3847 C C . PRO A 1 480 ? 28.523 15.616 -21.841 1.00 91.56 480 PRO A C 1
ATOM 3849 O O . PRO A 1 480 ? 27.740 15.065 -21.059 1.00 91.56 480 PRO A O 1
ATOM 3852 N N . ASP A 1 481 ? 29.849 15.574 -21.701 1.00 92.81 481 ASP A N 1
ATOM 3853 C CA . ASP A 1 481 ? 30.537 14.746 -20.698 1.00 92.81 481 ASP A CA 1
ATOM 3854 C C . ASP A 1 481 ? 30.118 15.097 -19.259 1.00 92.81 481 ASP A C 1
ATOM 3856 O O . ASP A 1 481 ? 30.020 14.226 -18.398 1.00 92.81 481 ASP A O 1
ATOM 3860 N N . ASP A 1 482 ? 29.794 16.368 -19.009 1.00 93.25 482 ASP A N 1
ATOM 3861 C CA . ASP A 1 482 ? 29.296 16.879 -17.732 1.00 93.25 482 ASP A CA 1
ATOM 3862 C C . ASP A 1 482 ? 27.889 16.359 -17.381 1.00 93.25 482 ASP A C 1
ATOM 3864 O O . ASP A 1 482 ? 27.618 15.992 -16.234 1.00 93.25 482 ASP A O 1
ATOM 3868 N N . ILE A 1 483 ? 27.002 16.261 -18.373 1.00 91.69 483 ILE A N 1
ATOM 3869 C CA . ILE A 1 483 ? 25.672 15.651 -18.242 1.00 91.69 483 ILE A CA 1
ATOM 3870 C C . ILE A 1 483 ? 25.786 14.130 -18.098 1.00 91.69 483 ILE A C 1
ATOM 3872 O O . ILE A 1 483 ? 25.039 13.548 -17.313 1.00 91.69 483 ILE A O 1
ATOM 3876 N N . ALA A 1 484 ? 26.704 13.487 -18.826 1.00 91.50 484 ALA A N 1
ATOM 3877 C CA . ALA A 1 484 ? 26.951 12.050 -18.718 1.00 91.50 484 ALA A CA 1
ATOM 3878 C C . ALA A 1 484 ? 27.460 11.675 -17.314 1.00 91.50 484 ALA A C 1
ATOM 3880 O O . ALA A 1 484 ? 26.864 10.823 -16.656 1.00 91.50 484 ALA A O 1
ATOM 3881 N N . ALA A 1 485 ? 28.475 12.381 -16.806 1.00 91.56 485 ALA A N 1
ATOM 3882 C CA . ALA A 1 485 ? 29.014 12.183 -15.460 1.00 91.56 485 ALA A CA 1
ATOM 3883 C C . ALA A 1 485 ? 27.961 12.410 -14.357 1.00 91.56 485 ALA A C 1
ATOM 3885 O O . ALA A 1 485 ? 27.921 11.677 -13.368 1.00 91.56 485 ALA A O 1
ATOM 3886 N N . ALA A 1 486 ? 27.062 13.384 -14.538 1.00 91.88 486 ALA A N 1
ATOM 3887 C CA . ALA A 1 486 ? 25.968 13.657 -13.604 1.00 91.88 486 ALA A CA 1
ATOM 3888 C C . ALA A 1 486 ? 24.799 12.647 -13.671 1.00 91.88 486 ALA A C 1
ATOM 3890 O O . ALA A 1 486 ? 23.919 12.664 -12.808 1.00 91.88 486 ALA A O 1
ATOM 3891 N N . LEU A 1 487 ? 24.768 11.761 -14.671 1.00 90.75 487 LEU A N 1
ATOM 3892 C CA . LEU A 1 487 ? 23.774 10.692 -14.829 1.00 90.75 487 LEU A CA 1
ATOM 3893 C C . LEU A 1 487 ? 24.253 9.357 -14.246 1.00 90.75 487 LEU A C 1
ATOM 3895 O O . LEU A 1 487 ? 23.916 8.297 -14.758 1.00 90.75 487 LEU A O 1
ATOM 3899 N N . THR A 1 488 ? 25.001 9.401 -13.147 1.00 89.19 488 THR A N 1
ATOM 3900 C CA . THR A 1 488 ? 25.546 8.226 -12.454 1.00 89.19 488 THR A CA 1
ATOM 3901 C C . THR A 1 488 ? 24.862 7.995 -11.096 1.00 89.19 488 THR A C 1
ATOM 3903 O O . THR A 1 488 ? 24.058 8.812 -10.626 1.00 89.19 488 THR A O 1
ATOM 3906 N N . GLY A 1 489 ? 25.129 6.841 -10.472 1.00 88.75 489 GLY A N 1
ATOM 3907 C CA . GLY A 1 489 ? 24.713 6.521 -9.099 1.00 88.75 489 GLY A CA 1
ATOM 3908 C C . GLY A 1 489 ? 23.218 6.775 -8.802 1.00 88.75 489 GLY A C 1
ATOM 3909 O O . GLY A 1 489 ? 22.359 6.357 -9.584 1.00 88.75 489 GLY A O 1
ATOM 3910 N N . PRO A 1 490 ? 22.866 7.497 -7.714 1.00 80.12 490 PRO A N 1
ATOM 3911 C CA . PRO A 1 490 ? 21.470 7.720 -7.316 1.00 80.12 490 PRO A CA 1
ATOM 3912 C C . PRO A 1 490 ? 20.597 8.420 -8.369 1.00 80.12 490 PRO A C 1
ATOM 3914 O O . PRO A 1 490 ? 19.368 8.277 -8.358 1.00 80.12 490 PRO A O 1
ATOM 3917 N N . VAL A 1 491 ? 21.199 9.196 -9.281 1.00 85.19 491 VAL A N 1
ATOM 3918 C CA . VAL A 1 491 ? 20.471 9.828 -10.391 1.00 85.19 491 VAL A CA 1
ATOM 3919 C C . VAL A 1 491 ? 20.096 8.772 -11.427 1.00 85.19 491 VAL A C 1
ATOM 3921 O O . VAL A 1 491 ? 18.925 8.694 -11.806 1.00 85.19 491 VAL A O 1
ATOM 3924 N N . ALA A 1 492 ? 21.048 7.918 -11.815 1.00 87.25 492 ALA A N 1
ATOM 3925 C CA . ALA A 1 492 ? 20.820 6.801 -12.731 1.00 87.25 492 ALA A CA 1
ATOM 3926 C C . ALA A 1 492 ? 19.735 5.851 -12.206 1.00 87.25 492 ALA A C 1
ATOM 3928 O O . ALA A 1 492 ? 18.778 5.555 -12.918 1.00 87.25 492 ALA A O 1
ATOM 3929 N N . GLU A 1 493 ? 19.811 5.455 -10.932 1.00 81.81 493 GLU A N 1
ATOM 3930 C CA . GLU A 1 493 ? 18.786 4.638 -10.266 1.00 81.81 493 GLU A CA 1
ATOM 3931 C C . GLU A 1 493 ? 17.402 5.298 -10.288 1.00 81.81 493 GLU A C 1
ATOM 3933 O O . GLU A 1 493 ? 16.385 4.645 -10.529 1.00 81.81 493 GLU A O 1
ATOM 3938 N N . SER A 1 494 ? 17.342 6.613 -10.059 1.00 77.38 494 SER A N 1
ATOM 3939 C CA . SER A 1 494 ? 16.086 7.368 -10.058 1.00 77.38 494 SER A CA 1
ATOM 3940 C C . SER A 1 494 ? 15.449 7.437 -11.454 1.00 77.38 494 SER A C 1
ATOM 3942 O O . SER A 1 494 ? 14.216 7.417 -11.561 1.00 77.38 494 SER A O 1
ATOM 3944 N N . VAL A 1 495 ? 16.273 7.479 -12.509 1.00 82.25 495 VAL A N 1
ATOM 3945 C CA . VAL A 1 495 ? 15.863 7.401 -13.922 1.00 82.25 495 VAL A CA 1
ATOM 3946 C C . VAL A 1 495 ? 15.466 5.968 -14.301 1.00 82.25 495 VAL A C 1
ATOM 3948 O O . VAL A 1 495 ? 14.395 5.786 -14.880 1.00 82.25 495 VAL A O 1
ATOM 3951 N N . ARG A 1 496 ? 16.229 4.945 -13.888 1.00 82.56 496 ARG A N 1
ATOM 3952 C CA . ARG A 1 496 ? 15.880 3.519 -14.052 1.00 82.56 496 ARG A CA 1
ATOM 3953 C C . ARG A 1 496 ? 14.544 3.189 -13.396 1.00 82.56 496 ARG A C 1
ATOM 3955 O O . ARG A 1 496 ? 13.672 2.597 -14.019 1.00 82.56 496 ARG A O 1
ATOM 3962 N N . SER A 1 497 ? 14.322 3.691 -12.185 1.00 77.38 497 SER A N 1
ATOM 3963 C CA . SER A 1 497 ? 13.044 3.599 -11.474 1.00 77.38 497 SER A CA 1
ATOM 3964 C C . SER A 1 497 ? 11.897 4.356 -12.161 1.00 77.38 497 SER A C 1
ATOM 3966 O O . SER A 1 497 ? 10.746 3.968 -11.977 1.00 77.38 497 SER A O 1
ATOM 3968 N N . LEU A 1 498 ? 12.169 5.432 -12.911 1.00 75.88 498 LEU A N 1
ATOM 3969 C CA . LEU A 1 498 ? 11.141 6.173 -13.656 1.00 75.88 498 LEU A CA 1
ATOM 3970 C C . LEU A 1 498 ? 10.723 5.444 -14.945 1.00 75.88 498 LEU A C 1
ATOM 3972 O O . LEU A 1 498 ? 9.571 5.566 -15.351 1.00 75.88 498 LEU A O 1
ATOM 3976 N N . TYR A 1 499 ? 11.636 4.687 -15.557 1.00 79.06 499 TYR A N 1
ATOM 3977 C CA . TYR A 1 499 ? 11.456 4.082 -16.879 1.00 79.06 499 TYR A CA 1
ATOM 3978 C C . TYR A 1 499 ? 11.756 2.583 -16.913 1.00 79.06 499 TYR A C 1
ATOM 3980 O O . TYR A 1 499 ? 12.318 2.071 -17.881 1.00 79.06 499 TYR A O 1
ATOM 3988 N N . ARG A 1 500 ? 11.395 1.871 -15.846 1.00 76.75 500 ARG A N 1
ATOM 3989 C CA . ARG A 1 500 ? 11.755 0.464 -15.653 1.00 76.75 500 ARG A CA 1
ATOM 3990 C C . ARG A 1 500 ? 11.481 -0.401 -16.889 1.00 76.75 500 ARG A C 1
ATOM 3992 O O . ARG A 1 500 ? 12.381 -1.081 -17.355 1.00 76.75 500 ARG A O 1
ATOM 3999 N N . THR A 1 501 ? 10.291 -0.304 -17.480 1.00 70.38 501 THR A N 1
ATOM 4000 C CA . THR A 1 501 ? 9.894 -1.092 -18.661 1.00 70.38 501 THR A CA 1
ATOM 4001 C C . THR A 1 501 ? 10.771 -0.850 -19.899 1.00 70.38 501 THR A C 1
ATOM 4003 O O . THR A 1 501 ? 10.924 -1.750 -20.724 1.00 70.38 501 THR A O 1
ATOM 4006 N N . ASP A 1 502 ? 11.336 0.351 -20.061 1.00 78.06 502 ASP A N 1
ATOM 4007 C CA . ASP A 1 502 ? 12.291 0.670 -21.130 1.00 78.06 502 ASP A CA 1
ATOM 4008 C C . ASP A 1 502 ? 13.685 0.095 -20.843 1.00 78.06 502 ASP A C 1
ATOM 4010 O O . ASP A 1 502 ? 14.326 -0.392 -21.771 1.00 78.06 502 ASP A O 1
ATOM 4014 N N . PHE A 1 503 ? 14.146 0.145 -19.587 1.00 84.06 503 PHE A N 1
ATOM 4015 C CA . PHE A 1 503 ? 15.416 -0.458 -19.165 1.00 84.06 503 PHE A CA 1
ATOM 4016 C C . PHE A 1 503 ? 15.364 -1.982 -19.251 1.00 84.06 503 PHE A C 1
ATOM 4018 O O . PHE A 1 503 ? 16.197 -2.567 -19.932 1.00 84.06 503 PHE A O 1
ATOM 4025 N N . ASP A 1 504 ? 14.339 -2.610 -18.672 1.00 79.88 504 ASP A N 1
ATOM 4026 C CA . ASP A 1 504 ? 14.148 -4.062 -18.693 1.00 79.88 504 ASP A CA 1
ATOM 4027 C C . ASP A 1 504 ? 14.104 -4.589 -20.146 1.00 79.88 504 ASP A C 1
ATOM 4029 O O . ASP A 1 504 ? 14.672 -5.635 -20.448 1.00 79.88 504 ASP A O 1
ATOM 4033 N N . LEU A 1 505 ? 13.484 -3.847 -21.078 1.00 81.25 505 LEU A N 1
ATOM 4034 C CA . LEU A 1 505 ? 13.506 -4.166 -22.513 1.00 81.25 505 LEU A CA 1
ATOM 4035 C C . LEU A 1 505 ? 14.893 -3.969 -23.148 1.00 81.25 505 LEU A C 1
ATOM 4037 O O . LEU A 1 505 ? 15.353 -4.841 -23.881 1.00 81.25 505 LEU A O 1
ATOM 4041 N N . TYR A 1 506 ? 15.537 -2.825 -22.908 1.00 86.19 506 TYR A N 1
ATOM 4042 C CA . TYR A 1 506 ? 16.836 -2.490 -23.498 1.00 86.19 506 TYR A CA 1
ATOM 4043 C C . TYR A 1 506 ? 17.931 -3.467 -23.050 1.00 86.19 506 TYR A C 1
ATOM 4045 O O . TYR A 1 506 ? 18.645 -4.007 -23.893 1.00 86.19 506 TYR A O 1
ATOM 4053 N N . ASP A 1 507 ? 17.997 -3.759 -21.751 1.00 86.88 507 ASP A N 1
ATOM 4054 C CA . ASP A 1 507 ? 18.961 -4.683 -21.152 1.00 86.88 507 ASP A CA 1
ATOM 4055 C C . ASP A 1 507 ? 18.717 -6.125 -21.624 1.00 86.88 507 ASP A C 1
ATOM 4057 O O . ASP A 1 507 ? 19.668 -6.814 -21.991 1.00 86.88 507 ASP A O 1
ATOM 4061 N N . SER A 1 508 ? 17.452 -6.562 -21.727 1.00 83.00 508 SER A N 1
ATOM 4062 C CA . SER A 1 508 ? 17.113 -7.885 -22.284 1.00 83.00 508 SER A CA 1
ATOM 4063 C C . SER A 1 508 ? 17.573 -8.036 -23.737 1.00 83.00 508 SER A C 1
ATOM 4065 O O . SER A 1 508 ? 18.135 -9.065 -24.103 1.00 83.00 508 SER A O 1
ATOM 4067 N N . LEU A 1 509 ? 17.358 -7.011 -24.572 1.00 84.75 509 LEU A N 1
ATOM 4068 C CA . LEU A 1 509 ? 17.775 -7.037 -25.976 1.00 84.75 509 LEU A CA 1
ATOM 4069 C C . LEU A 1 509 ? 19.304 -6.966 -26.126 1.00 84.75 509 LEU A C 1
ATOM 4071 O O . LEU A 1 509 ? 19.841 -7.618 -27.018 1.00 84.75 509 LEU A O 1
ATOM 4075 N N . ARG A 1 510 ? 20.013 -6.220 -25.264 1.00 88.25 510 ARG A N 1
ATOM 4076 C CA . ARG A 1 510 ? 21.489 -6.200 -25.248 1.00 88.25 510 ARG A CA 1
ATOM 4077 C C . ARG A 1 510 ? 22.066 -7.545 -24.830 1.00 88.25 510 ARG A C 1
ATOM 4079 O O . ARG A 1 510 ? 22.911 -8.075 -25.542 1.00 88.25 510 ARG A O 1
ATOM 4086 N N . SER A 1 511 ? 21.550 -8.128 -23.751 1.00 86.88 511 SER A N 1
ATOM 4087 C CA . SER A 1 511 ? 21.954 -9.454 -23.276 1.00 86.88 511 SER A CA 1
ATOM 4088 C C . SER A 1 511 ? 21.737 -10.530 -24.351 1.00 86.88 511 SER A C 1
ATOM 4090 O O . SER A 1 511 ? 22.650 -11.297 -24.653 1.00 86.88 511 SER A O 1
ATOM 4092 N N . ALA A 1 512 ? 20.590 -10.507 -25.043 1.00 84.19 512 ALA A N 1
ATOM 4093 C CA . ALA A 1 512 ? 20.314 -11.393 -26.179 1.00 84.19 512 ALA A CA 1
ATOM 4094 C C . ALA A 1 512 ? 21.267 -11.193 -27.379 1.00 84.19 512 ALA A C 1
ATOM 4096 O O . ALA A 1 512 ? 21.484 -12.127 -28.147 1.00 84.19 512 ALA A O 1
ATOM 4097 N N . ALA A 1 513 ? 21.854 -10.001 -27.531 1.00 82.56 513 ALA A N 1
ATOM 4098 C CA . ALA A 1 513 ? 22.877 -9.688 -28.530 1.00 82.56 513 ALA A CA 1
ATOM 4099 C C . ALA A 1 513 ? 24.324 -9.925 -28.035 1.00 82.56 513 ALA A C 1
ATOM 4101 O O . ALA A 1 513 ? 25.270 -9.580 -28.741 1.00 82.56 513 ALA A O 1
ATOM 4102 N N . GLY A 1 514 ? 24.518 -10.486 -26.834 1.00 87.62 514 GLY A N 1
ATOM 4103 C CA . GLY A 1 514 ? 25.842 -10.705 -26.237 1.00 87.62 514 GLY A CA 1
ATOM 4104 C C . GLY A 1 514 ? 26.542 -9.424 -25.762 1.00 87.62 514 GLY A C 1
ATOM 4105 O O . GLY A 1 514 ? 27.766 -9.403 -25.651 1.00 87.62 514 GLY A O 1
ATOM 4106 N N . LEU A 1 515 ? 25.785 -8.352 -25.510 1.00 83.31 515 LEU A N 1
ATOM 4107 C CA . LEU A 1 515 ? 26.295 -7.044 -25.097 1.00 83.31 515 LEU A CA 1
ATOM 4108 C C . LEU A 1 515 ? 26.116 -6.804 -23.587 1.00 83.31 515 LEU A C 1
ATOM 4110 O O . LEU A 1 515 ? 25.110 -7.245 -23.025 1.00 83.31 515 LEU A O 1
ATOM 4114 N N . PRO A 1 516 ? 27.029 -6.044 -22.943 1.00 82.12 516 PRO A N 1
ATOM 4115 C CA . PRO A 1 516 ? 26.875 -5.634 -21.548 1.00 82.12 516 PRO A CA 1
ATOM 4116 C C . PRO A 1 516 ? 25.616 -4.782 -21.370 1.00 82.12 516 PRO A C 1
ATOM 4118 O O . PRO A 1 516 ? 25.237 -4.017 -22.269 1.00 82.12 516 PRO A O 1
ATOM 4121 N N . VAL A 1 517 ? 24.965 -4.903 -20.216 1.00 82.81 517 VAL A N 1
ATOM 4122 C CA . VAL A 1 517 ? 23.701 -4.205 -19.930 1.00 82.81 517 VAL A CA 1
ATOM 4123 C C . VAL A 1 517 ? 23.945 -2.743 -19.539 1.00 82.81 517 VAL A C 1
ATOM 4125 O O . VAL A 1 517 ? 25.075 -2.318 -19.292 1.00 82.81 517 VAL A O 1
ATOM 4128 N N . SER A 1 518 ? 22.899 -1.913 -19.534 1.00 67.44 518 SER A N 1
ATOM 4129 C CA . SER A 1 518 ? 23.022 -0.510 -19.119 1.00 67.44 518 SER A CA 1
ATOM 4130 C C . SER A 1 518 ? 23.597 -0.406 -17.697 1.00 67.44 518 SER A C 1
ATOM 4132 O O . SER A 1 518 ? 23.134 -1.082 -16.779 1.00 67.44 518 SER A O 1
ATOM 4134 N N . GLY A 1 519 ? 24.599 0.455 -17.496 1.00 60.25 519 GLY A N 1
ATOM 4135 C CA . GLY A 1 519 ? 25.209 0.710 -16.183 1.00 60.25 519 GLY A CA 1
ATOM 4136 C C . GLY A 1 519 ? 26.461 -0.105 -15.827 1.00 60.25 519 GLY A C 1
ATOM 4137 O O . GLY A 1 519 ? 27.100 0.238 -14.843 1.00 60.25 519 GLY A O 1
ATOM 4138 N N . GLU A 1 520 ? 26.871 -1.101 -16.621 1.00 53.09 520 GLU A N 1
ATOM 4139 C CA . GLU A 1 520 ? 28.166 -1.805 -16.436 1.00 53.09 520 GLU A CA 1
ATOM 4140 C C . GLU A 1 520 ? 29.382 -1.031 -17.004 1.00 53.09 520 GLU A C 1
ATOM 4142 O O . GLU A 1 520 ? 30.508 -1.521 -16.988 1.00 53.09 520 GLU A O 1
ATOM 4147 N N . TRP A 1 521 ? 29.150 0.165 -17.551 1.00 44.94 521 TRP A N 1
ATOM 4148 C CA . TRP A 1 521 ? 30.091 0.958 -18.359 1.00 44.94 521 TRP A CA 1
ATOM 4149 C C . TRP A 1 521 ? 30.221 2.418 -17.885 1.00 44.94 521 TRP A C 1
ATOM 4151 O O . TRP A 1 521 ? 30.758 3.254 -18.614 1.00 44.94 521 TRP A O 1
ATOM 4161 N N . ALA A 1 522 ? 29.724 2.715 -16.679 1.00 36.97 522 ALA A N 1
ATOM 4162 C CA . ALA A 1 522 ? 29.795 4.017 -16.010 1.00 36.97 522 ALA A CA 1
ATOM 4163 C C . ALA A 1 522 ? 30.746 3.977 -14.803 1.00 36.97 522 ALA A C 1
ATOM 4165 O O . ALA A 1 522 ? 30.723 2.951 -14.088 1.00 36.97 522 ALA A O 1
#

Organism: NCBI:txid1690039

Secondary structure (DSSP, 8-state):
-PPPP--------PPPPP--------HHHHHHHHHHHHHHHHHTTT-GGGSEE-SSS--EEE--TTTTHHHHHHHHHHHHHSS--TTGGGTTT--TTPEEPPTTTHHHHHH-TTEEEEE--HHHHHHHHIIIIII--STTS-HHHHHHHHHTTS----SS--HHHHHHHHHHHHHHHHHHHHT-SSS---TTTS-HHHHHHHTTTS--EEEEGGGHHHHHHHHHTTT-TTHHHHHHH---------SS-HHHH--HHHHHHHHHHTHHHHHHHHHHHHHHHHHTTTTTSS---PPPPS-PEEEEE---S---------SSSHHHHHHHHHHTT---------GGGTGGGTPPEEEEE--HHHHHHHHHHHHHHS-TTSHHHHHHHHHHHHH---SS--SHHHHHHHHHHHHHHHHHHTHHHHHHTTGGGS---HHHHHHHHHTTPEEEEGGGHHHHHHHHHT-GGGHHHHHHHHHHHSPPHHHHHHTSHHHHHHHHHHSHHHHHHHHHHHHHTTPPPTTTT-

pLDDT: mean 80.71, std 18.84, range [23.03, 98.69]

Sequence (522 aa):
MSLLPWRWKKRRKIAPEPVIQAPAVDPEIARRERIARRLANDEAARDPSMLLTTDAYPIYYLPITKCGCTFLKNLFYSLDHGTEHPAGLFVHEEEDGLLNAAADDYETVYNSPYSFTVLRDPASRFMSLYFDKIWGDGAVNFPKIRTHLAEIGVVDLSRDLDTEQHRDNAYRLLDWVSRNLQGETDLAINYHWRPQTSRLRRARMFRLNYLTLEGLDWQLPMLMAPVVPDMAERMQVVKSRNKSARPAPAADVLDEPLTAAIRKLYRADTILHDRAHRAWAGQAQEQRQGEFASPPLPRHQRVQRLLTPQPTSLTYAAQAGGVAVTDVLTTAGLIGQTTDIPLEGLSERDERALVLMRDPLERFGALYNLMNSRPRRSGFTALRLTLTKRRGFIPQPQSIDDHLHNLPIMVTYMRRRGDEFTHAHGLARSRMQSHDIRRVIAAGGTPVFFDRLAEDLPALLDRPDLAIPLSAIVTANRLPDDIAAALTGPVAESVRSLYRTDFDLYDSLRSAAGLPVSGEWA

InterPro domains:
  IPR005331 Sulfotransferase [PF03567] (51-199)

Foldseek 3Di:
DDDDDPDPPPPPPDPPDPPPPDPDDDPVVVVVVVVVVVVVLVLLLLFQQQWWDAPQFLATERDAALQCRLLVLQLRQCVRPVAGDPCRSCCVVVVPSTHTDDRVCSVSQQPDLRAAYEAEQLLSLLVCCCDVAAQDPPPNYPPVVNVVCVVVPLADNDPPDDLVNSLSSSVSVLVVLLCQVVVNDPDHNDSSSPAPVVSCSSNVSHPYQYHYSVCCLPVNCLSCCVTCVCSNVSSVSRPRDPDDDDPDDSVSSDDPVSSVSSCVSNVVSNVVNVVSVVVVVVCVPVVVPDDDDALFQQDFDDKFWQDDDDADDDDDDDDAQVVLVCVLCVVVVGGYDDDDDPLVCCLVPVIEIETEAEDLLLSLLSVVVCLLPDDCPALSNVVLVCCCVPPVQDNHDDALVSLLSRLVSVLVVCLVCRNVVCVSRVSPPDDDGLVNVVSNVVSVYAYDYLLCCLPVVCVVVVNNVCNVSSVVSSVVRGRDPSSVSSCDDPSVVSSCVSPVSSQVSQQVSQVVVVHHGPPPVD

Radius of gyration: 30.64 Å; chains: 1; bounding box: 79×57×98 Å